Protein AF-A0A8K0NZD5-F1 (afdb_monomer_lite)

InterPro domains:
  IPR002347 Short-chain dehydrogenase/reductase SDR [PF00106] (237-403)
  IPR002347 Short-chain dehydrogenase/reductase SDR [PR00081] (237-254)
  IPR002347 Short-chain dehydrogenase/reductase SDR [PR00081] (318-329)
  IPR002347 Short-chain dehydrogenase/reductase SDR [PR00081] (393-407)
  IPR003033 SCP2 sterol-binding domain [PF02036] (112-177)
  IPR036291 NAD(P)-binding domain superfamily [SSF51735] (231-403)
  IPR036527 SCP2 sterol-binding domain superfamily [G3DSA:3.30.1050.10] (100-184)
  IPR036527 SCP2 sterol-binding domain superfamily [SSF55718] (108-179)
  IPR051935 Hydroxysteroid dehydrogenase-like protein 2 [PTHR42808] (230-407)

Sequence (407 aa):
MFCGSAIMTAAMEMLAGSDAAKSSRKPEIMADAAYAVFQKDASSCTGKFLIDEDVLQEAGVTDLDQYACDPSNKDNLMPDFFLDAPPAEQVMQSSSKKTAGTDLDAIFAGIQKSLSEELVAKVQASYLFNVKGDPPSSYFVDLKSGKGAAGAGEPPSPPDATLAMTAKDFAAMFSGEYRYLLYFSLSFVCVLVLREVKNGILRYNSPIAQKLSKEIFMKSLIANRLKKHHIKLAGRTIFITGASRGIGKAIALKAAKDGANIIIAAKTAEPHPKLPGTIYTAAEEVEAAGGKCLPCIVDVRDESQIVNAVESAVKKFGGIDILVNNASAISLTPTLSTEMKRYDLMHSINTRGTFLVSKVCLPHLKKGKNPHILNISPPLNMNPIWFKNHVAYTMAKYGMSMCVLGM

Organism: Ladona fulva (NCBI:txid123851)

Secondary structure (DSSP, 8-state):
-B-SB-B--HHHHHHHGGGGGGG-B-THHHHHHHHHHHTS-GGGTTT---BHHHHHHHTT----GGGBSSGGGTTSPPBPTTSPPPTTTTS-SS---------HHHHHHHHHHH--HHHHHHH-EEEEEEEESSS-EEEEEEESSTT-EEEES--SS--SEEEEEEHHHHHHHHTTSSTTSHHHHHHHHHHHTT----TT------HHHHHHHHHHHHHHHHHHHHTT-----TT-EEEEETTTSHHHHHHHHHHHTTT-EEEEEES--S-BTTB---HHHHHHHHHHTT-EEEEEE--TT-HHHHHHHHHHHHHHHS--SEEEE---------GGG--HHHHHHHHIIIIIHHHHHHHHHHHHHTTSSS-EEEE--------THHHHTTHHHHHHHHHHHHHHHH-

pLDDT: mean 80.05, std 23.11, range [23.86, 98.94]

Foldseek 3Di:
DEEQFAEDFLVQCVVVNPCSLLQHFYLLLLLVLVLLCLQDFQVVCFLDFDYSVRSCVLLVNDDPLVRRSDSVNSVRHHGDFPDDDPPPPPPPPDDDDDDDDDDPQVLQVVVQVVFALVQLVVPLFKEKEFAPDVVTWIWIWHSNDDSTHTGTDDDPDDGPYYYYYHPVVVCCLRVCVVVPCPVCVVVVCLVVRDPDDDDPDDDDPDPVSVVVCVVVVVVVVVVVVVSPDRPQQALAEEEFEPCQDRNNLSNLLSNLLSAHEYEYEEAFPDDDPSHDGGLVRSQVSSVVSNYHYDYFNHDLLDLVSLLVSQVVSCVVRVFHQEYELDFADDDQAAPVGDDVVSLCRGQSNQQVSLLSSCVNRVVRNVVYPRHYYHYHAGPPRPPCVSCGGRVSNNVSRVSNSVVSNVD

Radius of gyration: 26.31 Å; chains: 1; bounding box: 63×74×54 Å

Structure (mmCIF, N/CA/C/O backbone):
data_AF-A0A8K0NZD5-F1
#
_entry.id   AF-A0A8K0NZD5-F1
#
loop_
_atom_site.group_PDB
_atom_site.id
_atom_site.type_symbol
_atom_site.label_atom_id
_atom_site.label_alt_id
_atom_site.label_comp_id
_atom_site.label_asym_id
_atom_site.label_entity_id
_atom_site.label_seq_id
_atom_site.pdbx_PDB_ins_code
_atom_site.Cartn_x
_atom_site.Cartn_y
_atom_site.Cartn_z
_atom_site.occupancy
_atom_site.B_iso_or_equiv
_atom_site.auth_seq_id
_atom_site.auth_comp_id
_atom_site.auth_asym_id
_atom_site.auth_atom_id
_atom_site.pdbx_PDB_model_num
ATOM 1 N N . MET A 1 1 ? 5.847 -2.114 2.533 1.00 90.44 1 MET A N 1
ATOM 2 C CA . MET A 1 1 ? 5.386 -3.268 1.735 1.00 90.44 1 MET A CA 1
ATOM 3 C C . MET A 1 1 ? 5.298 -2.839 0.292 1.00 90.44 1 MET A C 1
ATOM 5 O O . MET A 1 1 ? 4.893 -1.709 0.032 1.00 90.44 1 MET A O 1
ATOM 9 N N . PHE A 1 2 ? 5.693 -3.719 -0.614 1.00 92.25 2 PHE A N 1
ATOM 10 C CA . PHE A 1 2 ? 5.780 -3.444 -2.036 1.00 92.25 2 PHE A CA 1
ATOM 11 C C . PHE A 1 2 ? 5.286 -4.638 -2.846 1.00 92.25 2 PHE A C 1
ATOM 13 O O . PHE A 1 2 ? 5.245 -5.751 -2.327 1.00 92.25 2 PHE A O 1
ATOM 20 N N . CYS A 1 3 ? 4.894 -4.383 -4.085 1.00 86.00 3 CYS A N 1
ATOM 21 C CA . CYS A 1 3 ? 4.402 -5.402 -4.996 1.00 86.00 3 CYS A CA 1
ATOM 22 C C . CYS A 1 3 ? 5.557 -6.034 -5.779 1.00 86.00 3 CYS A C 1
ATOM 24 O O . CYS A 1 3 ? 6.435 -5.328 -6.268 1.00 86.00 3 CYS A O 1
ATOM 26 N N . GLY A 1 4 ? 5.559 -7.365 -5.882 1.00 81.12 4 GLY A N 1
ATOM 27 C CA . GLY A 1 4 ? 6.517 -8.112 -6.708 1.00 81.12 4 GLY A CA 1
ATOM 28 C C . GLY A 1 4 ? 6.327 -7.865 -8.210 1.00 81.12 4 GLY A C 1
ATOM 29 O O . GLY A 1 4 ? 7.279 -7.838 -8.990 1.00 81.12 4 GLY A O 1
ATOM 30 N N . SER A 1 5 ? 5.080 -7.624 -8.605 1.00 84.19 5 SER A N 1
ATOM 31 C CA . SER A 1 5 ? 4.644 -7.399 -9.983 1.00 84.19 5 SER A CA 1
ATOM 32 C C . SER A 1 5 ? 3.733 -6.180 -10.078 1.00 84.19 5 SER A C 1
ATOM 34 O O . SER A 1 5 ? 3.085 -5.816 -9.097 1.00 84.19 5 SER A O 1
ATOM 36 N N . ALA A 1 6 ? 3.589 -5.622 -11.274 1.00 86.81 6 ALA A N 1
ATOM 37 C CA . ALA A 1 6 ? 2.678 -4.523 -11.547 1.00 86.81 6 ALA A CA 1
ATOM 38 C C . ALA A 1 6 ? 1.246 -4.822 -11.077 1.00 86.81 6 ALA A C 1
ATOM 40 O O . ALA A 1 6 ? 0.686 -5.890 -11.341 1.00 86.81 6 ALA A O 1
ATOM 41 N N . ILE A 1 7 ? 0.639 -3.847 -10.401 1.00 92.38 7 ILE A N 1
ATOM 42 C CA . ILE A 1 7 ? -0.734 -3.937 -9.903 1.00 92.38 7 ILE A CA 1
ATOM 43 C C . ILE A 1 7 ? -1.655 -3.067 -10.752 1.00 92.38 7 ILE A C 1
ATOM 45 O O . ILE A 1 7 ? -1.394 -1.877 -10.964 1.00 92.38 7 ILE A O 1
ATOM 49 N N . MET A 1 8 ? -2.784 -3.636 -11.176 1.00 92.12 8 MET A N 1
ATOM 50 C CA . MET A 1 8 ? -3.777 -2.937 -11.978 1.00 92.12 8 MET A CA 1
ATOM 51 C C . MET A 1 8 ? -4.421 -1.813 -11.162 1.00 92.12 8 MET A C 1
ATOM 53 O O . MET A 1 8 ? -5.273 -2.018 -10.297 1.00 92.12 8 MET A O 1
ATOM 57 N N . THR A 1 9 ? -3.988 -0.591 -11.442 1.00 89.69 9 THR A N 1
ATOM 58 C CA . THR A 1 9 ? -4.456 0.643 -10.812 1.00 89.69 9 THR A CA 1
ATOM 59 C C . THR A 1 9 ? -4.680 1.702 -11.882 1.00 89.69 9 THR A C 1
ATOM 61 O O . THR A 1 9 ? -4.158 1.593 -12.988 1.00 89.69 9 THR A O 1
ATOM 64 N N . ALA A 1 10 ? -5.379 2.784 -11.538 1.00 85.19 10 ALA A N 1
ATOM 65 C CA . ALA A 1 10 ? -5.543 3.910 -12.458 1.00 85.19 10 ALA A CA 1
ATOM 66 C C . ALA A 1 10 ? -4.194 4.501 -12.921 1.00 85.19 10 ALA A C 1
ATOM 68 O O . ALA A 1 10 ? -4.079 4.969 -14.046 1.00 85.19 10 ALA A O 1
ATOM 69 N N . ALA A 1 11 ? -3.155 4.459 -12.077 1.00 83.75 11 ALA A N 1
ATOM 70 C CA . ALA A 1 11 ? -1.813 4.882 -12.474 1.00 83.75 11 ALA A CA 1
ATOM 71 C C . ALA A 1 11 ? -1.204 3.934 -13.518 1.00 83.75 11 ALA A C 1
ATOM 73 O O . ALA A 1 11 ? -0.607 4.397 -14.484 1.00 83.75 11 ALA A O 1
ATOM 74 N N . MET A 1 12 ? -1.389 2.623 -13.344 1.00 86.00 12 MET A N 1
ATOM 75 C CA . MET A 1 12 ? -0.912 1.613 -14.288 1.00 86.00 12 MET A CA 1
ATOM 76 C C . MET A 1 12 ? -1.625 1.728 -15.642 1.00 86.00 12 MET A C 1
ATOM 78 O O . MET A 1 12 ? -0.976 1.715 -16.683 1.00 86.00 12 MET A O 1
ATOM 82 N N 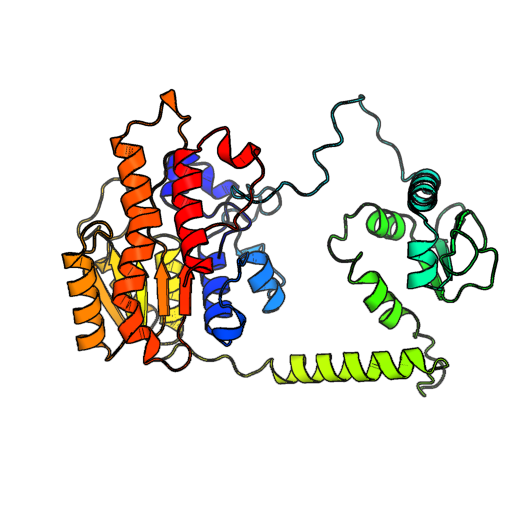. GLU A 1 13 ? -2.939 1.954 -15.632 1.00 84.94 13 GLU A N 1
ATOM 83 C CA . GLU A 1 13 ? -3.731 2.222 -16.838 1.00 84.94 13 GLU A CA 1
ATOM 84 C C . GLU A 1 13 ? -3.269 3.498 -17.561 1.00 84.94 13 GLU A C 1
ATOM 86 O O . GLU A 1 13 ? -3.153 3.520 -18.782 1.00 84.94 13 GLU A O 1
ATOM 91 N N . MET A 1 14 ? -2.915 4.553 -16.820 1.00 83.56 14 MET A N 1
ATOM 92 C CA . MET A 1 14 ? -2.349 5.773 -17.409 1.00 83.56 14 MET A CA 1
ATOM 93 C C . MET A 1 14 ? -0.954 5.570 -18.022 1.00 83.56 14 MET A C 1
ATOM 95 O O . MET A 1 14 ? -0.584 6.329 -18.916 1.00 83.56 14 MET A O 1
ATOM 99 N N . LEU A 1 15 ? -0.174 4.601 -17.531 1.00 82.88 15 LEU A N 1
ATOM 100 C CA . LEU A 1 15 ? 1.198 4.347 -17.982 1.00 82.88 15 LEU A CA 1
ATOM 101 C C . LEU A 1 15 ? 1.278 3.344 -19.137 1.00 82.88 15 LEU A C 1
ATOM 103 O O . LEU A 1 15 ? 2.021 3.590 -20.082 1.00 82.88 15 LEU A O 1
ATOM 107 N N . ALA A 1 16 ? 0.535 2.236 -19.072 1.00 79.62 16 ALA A N 1
ATOM 108 C CA . ALA A 1 16 ? 0.567 1.174 -20.086 1.00 79.62 16 ALA A CA 1
ATOM 109 C C . ALA A 1 16 ? -0.698 1.092 -20.955 1.00 79.62 16 ALA A C 1
ATOM 111 O O . ALA A 1 16 ? -0.781 0.242 -21.839 1.00 79.62 16 ALA A O 1
ATOM 112 N N . GLY A 1 17 ? -1.684 1.966 -20.740 1.00 83.75 17 GLY A N 1
ATOM 113 C CA . GLY A 1 17 ? -2.908 2.001 -21.538 1.00 83.75 17 GLY A CA 1
ATOM 114 C C . GLY A 1 17 ? -3.798 0.772 -21.337 1.00 83.75 17 GLY A C 1
ATOM 115 O O . GLY A 1 17 ? -3.802 0.144 -20.277 1.00 83.75 17 GLY A O 1
ATOM 116 N N . SER A 1 18 ? -4.561 0.422 -22.375 1.00 79.25 18 SER A N 1
ATOM 117 C CA . SER A 1 18 ? -5.562 -0.657 -22.346 1.00 79.25 18 SER A CA 1
ATOM 118 C C . SER A 1 18 ? -4.982 -2.052 -22.104 1.00 79.25 18 SER A C 1
ATOM 120 O O . SER A 1 18 ? -5.703 -2.941 -21.659 1.00 79.25 18 SER A O 1
ATOM 122 N N . ASP A 1 19 ? -3.692 -2.254 -22.374 1.00 82.50 19 ASP A N 1
ATOM 123 C CA . ASP A 1 19 ? -3.025 -3.544 -22.183 1.00 82.50 19 ASP A CA 1
ATOM 124 C C . ASP A 1 19 ? -2.491 -3.742 -20.759 1.00 82.50 19 ASP A C 1
ATOM 126 O O . ASP A 1 19 ? -2.070 -4.847 -20.422 1.00 82.50 19 ASP A O 1
ATOM 130 N N . ALA A 1 20 ? -2.572 -2.720 -19.895 1.00 83.44 20 ALA A N 1
ATOM 131 C CA . ALA A 1 20 ? -2.106 -2.781 -18.509 1.00 83.44 20 ALA A CA 1
ATOM 132 C C . ALA A 1 20 ? -2.627 -4.018 -17.757 1.00 83.44 20 ALA A C 1
ATOM 134 O O . ALA A 1 20 ? -1.882 -4.656 -17.014 1.00 83.44 20 ALA A O 1
ATOM 135 N N . ALA A 1 21 ? -3.892 -4.389 -17.974 1.00 86.25 21 ALA A N 1
ATOM 136 C CA . ALA A 1 21 ? -4.515 -5.526 -17.305 1.00 86.25 21 ALA A CA 1
ATOM 137 C C . ALA A 1 21 ? -3.926 -6.884 -17.731 1.00 86.25 21 ALA A C 1
ATOM 139 O O . ALA A 1 21 ? -3.939 -7.814 -16.932 1.00 86.25 21 ALA A O 1
ATOM 140 N N . LYS A 1 22 ? -3.379 -7.021 -18.946 1.00 88.88 22 LYS A N 1
ATOM 141 C CA . LYS A 1 22 ? -2.867 -8.312 -19.444 1.00 88.88 22 LYS A CA 1
ATOM 142 C C . LYS A 1 22 ? -1.649 -8.797 -18.665 1.00 88.88 22 LYS A C 1
ATOM 144 O O . LYS A 1 22 ? -1.457 -9.996 -18.518 1.00 88.88 22 LYS A O 1
ATOM 149 N N . SER A 1 23 ? -0.824 -7.879 -18.169 1.00 86.94 23 SER A N 1
ATOM 150 C CA . SER A 1 23 ? 0.437 -8.188 -17.485 1.00 86.94 23 SER A CA 1
ATOM 151 C C . SER A 1 23 ? 0.456 -7.734 -16.023 1.00 86.94 23 SER A C 1
ATOM 153 O O . SER A 1 23 ? 1.532 -7.624 -15.439 1.00 86.94 23 SER A O 1
ATOM 155 N N . SER A 1 24 ? -0.706 -7.433 -15.436 1.00 92.12 24 SER A N 1
ATOM 156 C CA . SER A 1 24 ? -0.812 -6.963 -14.051 1.00 92.12 24 SER A CA 1
ATOM 157 C C . SER A 1 24 ? -1.559 -7.952 -13.165 1.00 92.12 24 SER A C 1
ATOM 159 O O . SER A 1 24 ? -2.425 -8.708 -13.615 1.00 92.12 24 SER A O 1
ATOM 161 N N . ARG A 1 25 ? -1.272 -7.892 -11.865 1.00 95.62 25 ARG A N 1
ATOM 162 C CA . ARG A 1 25 ? -2.110 -8.510 -10.839 1.00 95.62 25 ARG A CA 1
ATOM 163 C C . ARG A 1 25 ? -3.201 -7.554 -10.364 1.00 95.62 25 ARG A C 1
ATOM 165 O O . ARG A 1 25 ? -3.084 -6.331 -10.460 1.00 95.62 25 ARG A O 1
ATOM 172 N N . LYS A 1 26 ? -4.272 -8.112 -9.817 1.00 96.62 26 LYS A N 1
ATOM 173 C CA . LYS A 1 26 ? -5.367 -7.371 -9.205 1.00 96.62 26 LYS A CA 1
ATOM 174 C C . LYS A 1 26 ? -4.921 -6.801 -7.844 1.00 96.62 26 LYS A C 1
ATOM 176 O O . LYS A 1 26 ? -4.118 -7.437 -7.156 1.00 96.62 26 LYS A O 1
ATOM 181 N N . PRO A 1 27 ? -5.441 -5.637 -7.413 1.00 97.12 27 PRO A N 1
ATOM 182 C CA . PRO A 1 27 ? -5.101 -5.013 -6.127 1.00 97.12 27 PRO A CA 1
ATOM 183 C C . PRO A 1 27 ? -5.288 -5.882 -4.876 1.00 97.12 27 PRO A C 1
ATOM 185 O O . PRO A 1 27 ? -4.698 -5.593 -3.834 1.00 97.12 27 PRO A O 1
ATOM 188 N N . GLU A 1 28 ? -6.098 -6.933 -4.960 1.00 97.56 28 GLU A N 1
ATOM 189 C CA . GLU A 1 28 ? -6.401 -7.862 -3.876 1.00 97.56 28 GLU A CA 1
ATOM 190 C C . GLU A 1 28 ? -5.155 -8.577 -3.342 1.00 97.56 28 GLU A C 1
ATOM 192 O O . GLU A 1 28 ? -5.130 -8.892 -2.156 1.00 97.56 28 GLU A O 1
ATOM 197 N N . ILE A 1 29 ? -4.097 -8.760 -4.145 1.00 97.31 29 ILE A N 1
ATOM 198 C CA . ILE A 1 29 ? -2.844 -9.359 -3.654 1.00 97.31 29 ILE A CA 1
ATOM 199 C C . ILE A 1 29 ? -2.220 -8.512 -2.536 1.00 97.31 29 ILE A C 1
ATOM 201 O O . ILE A 1 29 ? -1.865 -9.019 -1.473 1.00 97.31 29 ILE A O 1
ATOM 205 N N . MET A 1 30 ? -2.196 -7.190 -2.726 1.00 98.06 30 MET A N 1
ATOM 206 C CA . MET A 1 30 ? -1.704 -6.239 -1.730 1.00 98.06 30 MET A CA 1
ATOM 207 C C . MET A 1 30 ? -2.641 -6.157 -0.523 1.00 98.06 30 MET A C 1
ATOM 209 O O . MET A 1 30 ? -2.185 -5.933 0.599 1.00 98.06 30 MET A O 1
ATOM 213 N N . ALA A 1 31 ? -3.948 -6.335 -0.736 1.00 98.06 31 ALA A N 1
ATOM 214 C CA . ALA A 1 31 ? -4.938 -6.352 0.334 1.00 98.06 31 ALA A CA 1
ATOM 215 C C . ALA A 1 31 ? -4.776 -7.569 1.249 1.00 98.06 31 ALA A C 1
ATOM 217 O O . ALA A 1 31 ? -4.762 -7.426 2.473 1.00 98.06 31 ALA A O 1
ATOM 218 N N . ASP A 1 32 ? -4.602 -8.749 0.661 1.00 97.00 32 ASP A N 1
ATOM 219 C CA . ASP A 1 32 ? -4.415 -9.994 1.393 1.00 97.00 32 ASP A CA 1
ATOM 220 C C . ASP A 1 32 ? -3.052 -10.017 2.098 1.00 97.00 32 ASP A C 1
ATOM 222 O O . ASP A 1 32 ? -2.978 -10.415 3.264 1.00 97.00 32 ASP A O 1
ATOM 226 N N . ALA A 1 33 ? -2.004 -9.481 1.463 1.00 97.31 33 ALA A N 1
ATOM 227 C CA . ALA A 1 33 ? -0.698 -9.306 2.091 1.00 97.31 33 ALA A CA 1
ATOM 228 C C . ALA A 1 33 ? -0.761 -8.329 3.281 1.00 97.31 33 ALA A C 1
ATOM 230 O O . ALA A 1 33 ? -0.299 -8.659 4.375 1.00 97.31 33 ALA A O 1
ATOM 231 N N . ALA A 1 34 ? -1.395 -7.158 3.123 1.00 98.06 34 ALA A N 1
ATOM 232 C CA . ALA A 1 34 ? -1.599 -6.208 4.223 1.00 98.06 34 ALA A CA 1
ATOM 233 C C . ALA A 1 34 ? -2.356 -6.858 5.390 1.00 98.06 34 ALA A C 1
ATOM 235 O O . ALA A 1 34 ? -1.950 -6.743 6.545 1.00 98.06 34 ALA A O 1
ATOM 236 N N . TYR A 1 35 ? -3.432 -7.587 5.084 1.00 96.69 35 TYR A N 1
ATOM 237 C CA . TYR A 1 35 ? -4.234 -8.294 6.077 1.00 96.69 35 TYR A CA 1
ATOM 238 C C . TYR A 1 35 ? -3.425 -9.362 6.830 1.00 96.69 35 TYR A C 1
ATOM 240 O O . TYR A 1 35 ? -3.582 -9.510 8.044 1.00 96.69 35 TYR A O 1
ATOM 248 N N . ALA A 1 36 ? -2.525 -10.079 6.153 1.00 95.00 36 ALA A N 1
ATOM 249 C CA . ALA A 1 36 ? -1.599 -11.007 6.800 1.00 95.00 36 ALA A CA 1
ATOM 250 C C . ALA A 1 36 ? -0.598 -10.280 7.718 1.00 95.00 36 ALA A C 1
ATOM 252 O O . ALA A 1 36 ? -0.325 -10.755 8.819 1.00 95.00 36 ALA A O 1
ATOM 253 N N . VAL A 1 37 ? -0.090 -9.108 7.316 1.00 96.19 37 VAL A N 1
ATOM 254 C CA . VAL A 1 37 ? 0.805 -8.282 8.150 1.00 96.19 37 VAL A CA 1
ATOM 255 C C . VAL A 1 37 ? 0.097 -7.774 9.405 1.00 96.19 37 VAL A C 1
ATOM 257 O O . VAL A 1 37 ? 0.658 -7.863 10.493 1.00 96.19 37 VAL A O 1
ATOM 260 N N . PHE A 1 38 ? -1.147 -7.306 9.298 1.00 95.69 38 PHE A N 1
ATOM 261 C CA . PHE A 1 38 ? -1.896 -6.774 10.447 1.00 95.69 38 PHE A CA 1
ATOM 262 C C . PHE A 1 38 ? -2.217 -7.826 11.517 1.00 95.69 38 PHE A C 1
ATOM 264 O O . PHE A 1 38 ? -2.475 -7.480 12.672 1.00 95.69 38 PHE A O 1
ATOM 271 N N . GLN A 1 39 ? -2.178 -9.109 11.151 1.00 90.69 39 GLN A N 1
ATOM 272 C CA . GLN A 1 39 ? -2.324 -10.229 12.081 1.00 90.69 39 GLN A CA 1
ATOM 273 C C . GLN A 1 39 ? -1.027 -10.589 12.811 1.00 90.69 39 GLN A C 1
ATOM 275 O O . GLN A 1 39 ? -1.076 -11.309 13.809 1.00 90.69 39 GLN A O 1
ATOM 280 N N . LYS A 1 40 ? 0.127 -10.111 12.333 1.00 90.94 40 LYS A N 1
ATOM 281 C CA . LYS A 1 40 ? 1.413 -10.298 13.007 1.00 90.94 40 LYS A CA 1
ATOM 282 C C . LYS A 1 40 ? 1.533 -9.309 14.174 1.00 90.94 40 LYS A C 1
ATOM 284 O O . LYS A 1 40 ? 0.894 -8.249 14.208 1.00 90.94 40 LYS A O 1
ATOM 289 N N . ASP A 1 41 ? 2.370 -9.664 15.143 1.00 91.31 41 ASP A N 1
ATOM 290 C CA . ASP A 1 41 ? 2.793 -8.724 16.178 1.00 91.31 41 ASP A CA 1
ATOM 291 C C . ASP A 1 41 ? 3.576 -7.578 15.523 1.00 91.31 41 ASP A C 1
ATOM 293 O O . ASP A 1 41 ? 4.510 -7.829 14.755 1.00 91.31 41 ASP A O 1
ATOM 297 N N . ALA A 1 42 ? 3.195 -6.331 15.799 1.00 92.69 42 ALA A N 1
ATOM 298 C CA . ALA A 1 42 ? 3.773 -5.154 15.161 1.00 92.69 42 ALA A CA 1
ATOM 299 C C . ALA A 1 42 ? 5.296 -5.087 15.333 1.00 92.69 42 ALA A C 1
ATOM 301 O O . ALA A 1 42 ? 6.002 -4.784 14.371 1.00 92.69 42 ALA A O 1
ATOM 302 N N . SER A 1 43 ? 5.821 -5.471 16.504 1.00 89.94 43 SER A N 1
ATOM 303 C CA . SER A 1 43 ? 7.265 -5.455 16.770 1.00 89.94 43 SER A CA 1
ATOM 304 C C . SER A 1 43 ? 8.041 -6.437 15.889 1.00 89.94 43 SER A C 1
ATOM 306 O O . SER A 1 43 ? 9.206 -6.207 15.574 1.00 89.94 43 SER A O 1
ATOM 308 N N . SER A 1 44 ? 7.385 -7.502 15.415 1.00 89.94 44 SER A N 1
ATOM 309 C CA . SER A 1 44 ? 7.985 -8.459 14.482 1.00 89.94 44 SER A CA 1
ATOM 310 C C . SER A 1 44 ? 8.084 -7.930 13.044 1.00 89.94 44 SER A C 1
ATOM 312 O O . SER A 1 44 ? 8.797 -8.524 12.229 1.00 89.94 44 SER A O 1
ATOM 314 N N . CYS A 1 45 ? 7.398 -6.828 12.722 1.00 91.06 45 CYS A N 1
ATOM 315 C CA . CYS A 1 45 ? 7.347 -6.222 11.390 1.00 91.06 45 CYS A CA 1
ATOM 316 C C . CYS A 1 45 ? 8.034 -4.848 11.306 1.00 91.06 45 CYS A C 1
ATOM 318 O O . CYS A 1 45 ? 8.347 -4.411 10.198 1.00 91.06 45 CYS A O 1
ATOM 320 N N . THR A 1 46 ? 8.286 -4.179 12.435 1.00 93.25 46 THR A N 1
ATOM 321 C CA . THR A 1 46 ? 8.926 -2.855 12.488 1.00 93.25 46 THR A CA 1
ATOM 322 C C . THR A 1 46 ? 10.249 -2.818 11.719 1.00 93.25 46 THR A C 1
ATOM 324 O O . THR A 1 46 ? 11.081 -3.717 11.846 1.00 93.25 46 THR A O 1
ATOM 327 N N . GLY A 1 47 ? 10.440 -1.775 10.904 1.00 93.81 47 GLY A N 1
ATOM 328 C CA . GLY A 1 47 ? 11.661 -1.554 10.123 1.00 93.81 47 GLY A CA 1
ATOM 329 C C . GLY A 1 47 ? 11.873 -2.508 8.939 1.00 93.81 47 GLY A C 1
ATOM 330 O O . GLY A 1 47 ? 12.910 -2.429 8.284 1.00 93.81 47 GLY A O 1
ATOM 331 N N . LYS A 1 48 ? 10.929 -3.415 8.643 1.00 94.31 48 LYS A N 1
ATOM 332 C CA . LYS A 1 48 ? 11.080 -4.401 7.561 1.00 94.31 48 LYS A CA 1
ATOM 333 C C . LYS A 1 48 ? 10.501 -3.917 6.236 1.00 94.31 48 LYS A C 1
ATOM 335 O O . LYS A 1 48 ? 9.411 -3.345 6.169 1.00 94.31 48 LYS A O 1
ATOM 340 N N . PHE A 1 49 ? 11.198 -4.257 5.156 1.00 95.56 49 PHE A N 1
ATOM 341 C CA . PHE A 1 49 ? 10.649 -4.219 3.806 1.00 95.56 49 PHE A CA 1
ATOM 342 C C . PHE A 1 49 ? 10.064 -5.588 3.472 1.00 95.56 49 PHE A C 1
ATOM 344 O O . PHE A 1 49 ? 10.696 -6.611 3.711 1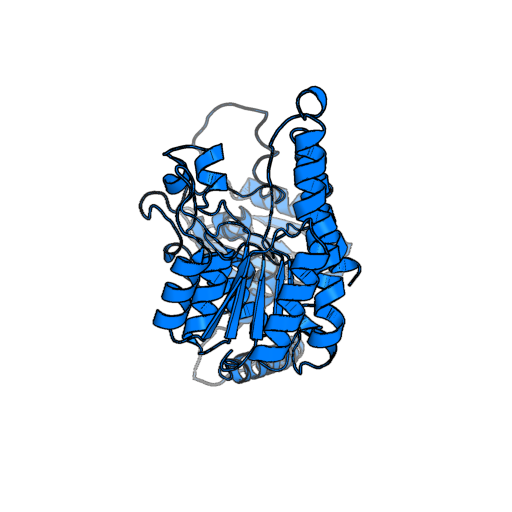.00 95.56 49 PHE A O 1
ATOM 351 N N . LEU A 1 50 ? 8.834 -5.590 2.968 1.00 94.19 50 LEU A N 1
ATOM 352 C CA . LEU A 1 50 ? 8.046 -6.793 2.716 1.00 94.19 50 LEU A CA 1
ATOM 353 C C . LEU A 1 50 ? 7.575 -6.777 1.266 1.00 94.19 50 LEU A C 1
ATOM 355 O O . LEU A 1 50 ? 7.088 -5.731 0.820 1.00 94.19 50 LEU A O 1
ATOM 359 N N . ILE A 1 51 ? 7.682 -7.912 0.584 1.00 93.88 51 ILE A N 1
ATOM 360 C CA . ILE A 1 51 ? 7.089 -8.146 -0.734 1.00 93.88 51 ILE A CA 1
ATOM 361 C C . ILE A 1 51 ? 5.783 -8.917 -0.539 1.00 93.88 51 ILE A C 1
ATOM 363 O O . ILE A 1 51 ? 5.711 -9.815 0.299 1.00 93.88 51 ILE A O 1
ATOM 367 N N . ASP A 1 52 ? 4.732 -8.520 -1.247 1.00 92.81 52 ASP A N 1
ATOM 368 C CA . ASP A 1 52 ? 3.398 -9.120 -1.147 1.00 92.81 52 ASP A CA 1
ATOM 369 C C . ASP A 1 52 ? 3.391 -10.636 -1.382 1.00 92.81 52 ASP A C 1
ATOM 371 O O . ASP A 1 52 ? 2.818 -11.366 -0.574 1.00 92.81 52 ASP A O 1
ATOM 375 N N . GLU A 1 53 ? 4.070 -11.111 -2.426 1.00 90.38 53 GLU A N 1
ATOM 376 C CA . GLU A 1 53 ? 4.190 -12.539 -2.741 1.00 90.38 53 GLU A CA 1
ATOM 377 C C . GLU A 1 53 ? 4.842 -13.322 -1.590 1.00 90.38 53 GLU A C 1
ATOM 379 O O . GLU A 1 53 ? 4.272 -14.314 -1.131 1.00 90.38 53 GLU A O 1
ATOM 384 N N . ASP A 1 54 ? 5.965 -12.831 -1.052 1.00 89.81 54 ASP A N 1
ATOM 385 C CA . ASP A 1 54 ? 6.667 -13.456 0.078 1.00 89.81 54 ASP A CA 1
ATOM 386 C C . ASP A 1 54 ? 5.776 -13.509 1.328 1.00 89.81 54 ASP A C 1
ATOM 388 O O . ASP A 1 54 ? 5.666 -14.539 1.994 1.00 89.81 54 ASP A O 1
ATOM 392 N N . VAL A 1 55 ? 5.081 -12.407 1.636 1.00 91.62 55 VAL A N 1
ATOM 393 C CA . VAL A 1 55 ? 4.163 -12.324 2.784 1.00 91.62 55 VAL A CA 1
ATOM 394 C C . VAL A 1 55 ? 3.024 -13.334 2.659 1.00 91.62 55 VAL A C 1
ATOM 396 O O . VAL A 1 55 ? 2.651 -13.971 3.648 1.00 91.62 55 VAL A O 1
ATOM 399 N N . LEU A 1 56 ? 2.452 -13.471 1.464 1.00 89.50 56 LEU A N 1
ATOM 400 C CA . LEU A 1 56 ? 1.354 -14.393 1.200 1.00 89.50 56 LEU A CA 1
ATOM 401 C C . LEU A 1 56 ? 1.810 -15.851 1.260 1.00 89.50 56 LEU A C 1
ATOM 403 O O . LEU A 1 56 ? 1.128 -16.678 1.871 1.00 89.50 56 LEU A O 1
ATOM 407 N N . GLN A 1 57 ? 2.978 -16.161 0.701 1.00 87.06 57 GLN A N 1
ATOM 408 C CA . GLN A 1 57 ? 3.575 -17.493 0.782 1.00 87.06 57 GLN A CA 1
ATOM 409 C C . GLN A 1 57 ? 3.895 -17.884 2.231 1.00 87.06 57 GLN A C 1
ATOM 411 O O . GLN A 1 57 ? 3.541 -18.984 2.660 1.00 87.06 57 GLN A O 1
ATOM 416 N N . GLU A 1 58 ? 4.466 -16.973 3.028 1.00 86.25 58 GLU A N 1
ATOM 417 C CA . GLU A 1 58 ? 4.661 -17.171 4.473 1.00 86.25 58 GLU A CA 1
ATOM 418 C C . GLU A 1 58 ? 3.337 -17.427 5.211 1.00 86.25 58 GLU A C 1
ATOM 420 O O . GLU A 1 58 ? 3.285 -18.225 6.152 1.00 86.25 58 GLU A O 1
ATOM 425 N N . ALA A 1 59 ? 2.254 -16.773 4.781 1.00 83.94 59 ALA A N 1
ATOM 426 C CA . ALA A 1 59 ? 0.908 -16.985 5.308 1.00 83.94 59 ALA A CA 1
ATOM 427 C C . ALA A 1 59 ? 0.257 -18.297 4.818 1.00 83.94 59 ALA A C 1
ATOM 429 O O . ALA A 1 59 ? -0.832 -18.650 5.274 1.00 83.94 59 ALA A O 1
ATOM 430 N N . GLY A 1 60 ? 0.927 -19.050 3.940 1.00 85.12 60 GLY A N 1
ATOM 431 C CA . GLY A 1 60 ? 0.476 -20.338 3.416 1.00 85.12 60 GLY A CA 1
ATOM 432 C C . GLY A 1 60 ? -0.369 -20.255 2.144 1.00 85.12 60 GLY A C 1
ATOM 433 O O . GLY A 1 60 ? -0.969 -21.262 1.765 1.00 85.12 60 GLY A O 1
ATOM 434 N N . VAL A 1 61 ? -0.430 -19.096 1.484 1.00 82.38 61 VAL A N 1
ATOM 435 C CA . VAL A 1 61 ? -1.050 -18.960 0.159 1.00 82.38 61 VAL A CA 1
ATOM 436 C C . VAL A 1 61 ? -0.101 -19.541 -0.883 1.00 82.38 61 VAL A C 1
ATOM 438 O O . VAL A 1 61 ? 1.034 -19.098 -1.021 1.00 82.38 61 VAL A O 1
ATOM 441 N N . THR A 1 62 ? -0.566 -20.556 -1.604 1.00 85.44 62 THR A N 1
ATOM 442 C CA . THR A 1 62 ? 0.239 -21.296 -2.590 1.00 85.44 62 THR A CA 1
ATOM 443 C C . THR A 1 62 ? -0.133 -20.966 -4.030 1.00 85.44 62 THR A C 1
ATOM 445 O O . THR A 1 62 ? 0.725 -21.020 -4.903 1.00 85.44 62 THR A O 1
ATOM 448 N N . ASP A 1 63 ? -1.387 -20.590 -4.273 1.00 90.31 63 ASP A N 1
ATOM 449 C CA . ASP A 1 63 ? -1.871 -20.146 -5.576 1.00 90.31 63 ASP A CA 1
ATOM 450 C C . ASP A 1 63 ? -1.870 -18.614 -5.633 1.00 90.31 63 ASP A C 1
ATOM 452 O O . ASP A 1 63 ? -2.735 -17.960 -5.046 1.00 90.31 63 ASP A O 1
ATOM 456 N N . LEU A 1 64 ? -0.884 -18.038 -6.322 1.00 91.19 64 LEU A N 1
ATOM 457 C CA . LEU A 1 64 ? -0.845 -16.602 -6.607 1.00 91.19 64 LEU A CA 1
ATOM 458 C C . LEU A 1 64 ? -1.522 -16.261 -7.947 1.00 91.19 64 LEU A C 1
ATOM 460 O O . LEU A 1 64 ? -1.798 -15.088 -8.208 1.00 91.19 64 LEU A O 1
ATOM 464 N N . ASP A 1 65 ? -1.844 -17.251 -8.780 1.00 92.75 65 ASP A N 1
ATOM 465 C CA . ASP A 1 65 ? -2.418 -17.053 -10.116 1.00 92.75 65 ASP A CA 1
ATOM 466 C C . ASP A 1 65 ? -3.827 -16.464 -10.042 1.00 92.75 65 ASP A C 1
ATOM 468 O O . ASP A 1 65 ? -4.237 -15.714 -10.927 1.00 92.75 65 ASP A O 1
ATOM 472 N N . GLN A 1 66 ? -4.547 -16.711 -8.943 1.00 93.12 66 GLN A N 1
ATOM 473 C CA . GLN A 1 66 ? -5.847 -16.089 -8.658 1.00 93.12 66 GLN A CA 1
ATOM 474 C C . GLN A 1 66 ? -5.819 -14.548 -8.727 1.00 93.12 66 GLN A C 1
ATOM 476 O O . GLN A 1 66 ? -6.838 -13.901 -9.020 1.00 93.12 66 GLN A O 1
ATOM 481 N N . TYR A 1 67 ? -4.645 -13.955 -8.489 1.00 95.69 67 TYR A N 1
ATOM 482 C CA . TYR A 1 67 ? -4.437 -12.517 -8.554 1.00 95.69 67 TYR A CA 1
ATOM 483 C C . TYR A 1 67 ? -4.111 -12.015 -9.958 1.00 95.69 67 TYR A C 1
ATOM 485 O O . TYR A 1 67 ? -4.091 -10.807 -10.132 1.00 95.69 67 TYR A O 1
ATOM 493 N N . ALA A 1 68 ? -3.885 -12.856 -10.967 1.00 95.00 68 ALA A N 1
ATOM 494 C CA . ALA A 1 68 ? -3.714 -12.376 -12.337 1.00 95.00 68 ALA A CA 1
ATOM 495 C C . ALA A 1 68 ? -5.006 -11.696 -12.829 1.00 95.00 68 ALA A C 1
ATOM 497 O O . ALA A 1 68 ? -6.109 -12.229 -12.662 1.00 95.00 68 ALA A O 1
ATOM 498 N N . CYS A 1 69 ? -4.886 -10.501 -13.418 1.00 92.75 69 CYS A N 1
ATOM 499 C CA . CYS A 1 69 ? -6.016 -9.841 -14.074 1.00 92.75 69 CYS A CA 1
ATOM 500 C C . CYS A 1 69 ? -6.467 -10.626 -15.314 1.00 92.75 69 CYS A C 1
ATOM 502 O O . CYS A 1 69 ? -7.669 -10.796 -15.512 1.00 92.75 69 CYS A O 1
ATOM 504 N N . ASP A 1 70 ? -5.510 -11.148 -16.085 1.00 92.62 70 ASP A N 1
ATOM 505 C CA . ASP A 1 70 ? -5.730 -12.085 -17.185 1.00 92.62 70 ASP A CA 1
ATOM 506 C C . ASP A 1 70 ? -5.133 -13.461 -16.829 1.00 92.62 70 ASP A C 1
ATOM 508 O O . ASP A 1 70 ? -3.915 -13.643 -16.905 1.00 92.62 70 ASP A O 1
ATOM 512 N N . PRO A 1 71 ? -5.964 -14.450 -16.444 1.00 90.44 71 PRO A N 1
ATOM 513 C CA . PRO A 1 71 ? -5.490 -15.792 -16.111 1.00 90.44 71 PRO A CA 1
ATOM 514 C C . PRO A 1 71 ? -4.753 -16.499 -17.253 1.00 90.44 71 PRO A C 1
ATOM 516 O O . PRO A 1 71 ? -3.952 -17.393 -16.988 1.00 90.44 71 PRO A O 1
ATOM 519 N N . SER A 1 72 ? -5.005 -16.122 -18.513 1.00 91.38 72 SER A N 1
ATOM 520 C CA . SER A 1 72 ? -4.322 -16.715 -19.669 1.00 91.38 72 SER A CA 1
ATOM 521 C C . SER A 1 72 ? -2.877 -16.233 -19.821 1.00 91.38 72 SER A C 1
ATOM 523 O O . SER A 1 72 ? -2.074 -16.913 -20.455 1.00 91.38 72 SER A O 1
ATOM 525 N N . ASN A 1 73 ? -2.531 -15.101 -19.199 1.00 87.88 73 ASN A N 1
ATOM 526 C CA . ASN A 1 73 ? -1.206 -14.487 -19.268 1.00 87.88 73 ASN A CA 1
ATOM 527 C C . ASN A 1 73 ? -0.497 -14.427 -17.899 1.00 87.88 73 ASN A C 1
ATOM 529 O O . ASN A 1 73 ? 0.421 -13.635 -17.687 1.00 87.88 73 ASN A O 1
ATOM 533 N N . LYS A 1 74 ? -0.916 -15.284 -16.963 1.00 85.00 74 LYS A N 1
ATOM 534 C CA . LYS A 1 74 ? -0.411 -15.358 -15.582 1.00 85.00 74 LYS A CA 1
ATOM 535 C C . LYS A 1 74 ? 1.103 -15.590 -15.453 1.00 85.00 74 LYS A C 1
ATOM 537 O O . LYS A 1 74 ? 1.685 -15.178 -14.457 1.00 85.00 74 LYS A O 1
ATOM 542 N N . ASP A 1 75 ? 1.730 -16.199 -16.460 1.00 84.88 75 ASP A N 1
ATOM 543 C CA . ASP A 1 75 ? 3.169 -16.492 -16.475 1.00 84.88 75 ASP A CA 1
ATOM 544 C C . ASP A 1 75 ? 4.012 -15.333 -17.048 1.00 84.88 75 ASP A C 1
ATOM 546 O O . ASP A 1 75 ? 5.233 -15.334 -16.913 1.00 84.88 75 ASP A O 1
ATOM 550 N N . ASN A 1 76 ? 3.378 -14.317 -17.653 1.00 85.62 76 ASN A N 1
ATOM 551 C CA . ASN A 1 76 ? 4.048 -13.159 -18.265 1.00 85.62 76 ASN A CA 1
ATOM 552 C C . ASN A 1 76 ? 3.613 -11.844 -17.597 1.00 85.62 76 ASN A C 1
ATOM 554 O O . ASN A 1 76 ? 3.192 -10.885 -18.256 1.00 85.62 76 ASN A O 1
ATOM 558 N N . LEU A 1 77 ? 3.678 -11.810 -16.267 1.00 86.94 77 LEU A N 1
ATOM 559 C CA . LEU A 1 77 ? 3.408 -10.605 -15.488 1.00 86.94 77 LEU A CA 1
ATOM 560 C C . LEU A 1 77 ? 4.595 -9.644 -15.555 1.00 86.94 77 LEU A C 1
ATOM 562 O O . LEU A 1 77 ? 5.753 -10.057 -15.552 1.00 86.94 77 LEU A O 1
ATOM 566 N N . MET A 1 78 ? 4.304 -8.347 -15.590 1.00 82.50 78 MET A N 1
ATOM 567 C CA . MET A 1 78 ? 5.327 -7.311 -15.580 1.00 82.50 78 MET A CA 1
ATOM 568 C C . MET A 1 78 ? 5.895 -7.176 -14.158 1.00 82.50 78 MET A C 1
ATOM 570 O O . MET A 1 78 ? 5.116 -6.900 -13.241 1.00 82.50 78 MET A O 1
ATOM 574 N N . PRO A 1 79 ? 7.212 -7.339 -13.940 1.00 83.00 79 PRO A N 1
ATOM 575 C CA . PRO A 1 79 ? 7.828 -7.052 -12.646 1.00 83.00 79 PRO A CA 1
ATOM 576 C C . PRO A 1 79 ? 7.639 -5.581 -12.264 1.00 83.00 79 PRO A C 1
ATOM 578 O O . PRO A 1 79 ? 7.626 -4.710 -13.138 1.00 83.00 79 PRO A O 1
ATOM 581 N N . ASP A 1 80 ? 7.497 -5.292 -10.971 1.00 80.81 80 ASP A N 1
ATOM 582 C CA . ASP A 1 80 ? 7.478 -3.899 -10.516 1.00 80.81 80 ASP A CA 1
ATOM 583 C C . ASP A 1 80 ? 8.902 -3.309 -10.467 1.00 80.81 80 ASP A C 1
ATOM 585 O O . ASP A 1 80 ? 9.913 -4.017 -10.479 1.00 80.81 80 ASP A O 1
ATOM 589 N N . PHE A 1 81 ? 8.990 -1.983 -10.424 1.00 78.19 81 PHE A N 1
ATOM 590 C CA . PHE A 1 81 ? 10.240 -1.243 -10.307 1.00 78.19 81 PHE A CA 1
ATOM 591 C C . PHE A 1 81 ? 10.962 -1.571 -8.989 1.00 78.19 81 PHE A C 1
ATOM 593 O O . PHE A 1 81 ? 10.340 -1.943 -8.003 1.00 78.19 81 PHE A O 1
ATOM 600 N N . PHE A 1 82 ? 12.273 -1.326 -8.910 1.00 80.62 82 PHE A N 1
ATOM 601 C CA . PHE A 1 82 ? 13.078 -1.404 -7.670 1.00 80.62 82 PHE A CA 1
ATOM 602 C C . PHE A 1 82 ? 13.412 -2.811 -7.155 1.00 80.62 82 PHE A C 1
ATOM 604 O O . PHE A 1 82 ? 14.182 -2.938 -6.198 1.00 80.62 82 PHE A O 1
ATOM 611 N N . LEU A 1 83 ? 12.905 -3.861 -7.794 1.00 79.44 83 LEU A N 1
ATOM 612 C CA . LEU A 1 83 ? 13.291 -5.241 -7.513 1.00 79.44 83 LEU A CA 1
ATOM 613 C C . LEU A 1 83 ? 14.305 -5.679 -8.558 1.00 79.44 83 LEU A C 1
ATOM 615 O O . LEU A 1 83 ? 14.021 -5.610 -9.750 1.00 79.44 83 LEU A O 1
ATOM 619 N N . ASP A 1 84 ? 15.501 -6.082 -8.126 1.00 68.62 84 ASP A N 1
ATOM 620 C CA . ASP A 1 84 ? 16.506 -6.560 -9.073 1.00 68.62 84 ASP A CA 1
ATOM 621 C C . ASP A 1 84 ? 15.941 -7.733 -9.875 1.00 68.62 84 ASP A C 1
ATOM 623 O O . ASP A 1 84 ? 15.284 -8.624 -9.326 1.00 68.62 84 ASP A O 1
ATOM 627 N N . ALA A 1 85 ? 16.218 -7.732 -11.181 1.00 50.34 85 ALA A N 1
ATOM 628 C CA . ALA A 1 85 ? 15.974 -8.912 -11.982 1.00 50.34 85 ALA A CA 1
ATOM 629 C C . ALA A 1 85 ? 16.724 -10.086 -11.326 1.00 50.34 85 ALA A C 1
ATOM 631 O O . ALA A 1 85 ? 17.871 -9.923 -10.890 1.00 50.34 85 ALA A O 1
ATOM 632 N N . PRO A 1 86 ? 16.095 -11.265 -11.223 1.00 39.00 86 PRO A N 1
ATOM 633 C CA . PRO A 1 86 ? 16.771 -12.454 -10.733 1.00 39.00 86 PRO A CA 1
ATOM 634 C C . PRO A 1 86 ? 18.068 -12.670 -11.542 1.00 39.00 86 PRO A C 1
ATOM 636 O O . PRO A 1 86 ? 18.102 -12.293 -12.715 1.00 39.00 86 PRO A O 1
ATOM 639 N N . PRO A 1 87 ? 19.127 -13.280 -10.972 1.00 31.27 87 PRO A N 1
ATOM 640 C CA . PRO A 1 87 ? 20.489 -13.293 -11.538 1.00 31.27 87 PRO A CA 1
ATOM 641 C C . PRO A 1 87 ? 20.690 -13.959 -12.919 1.00 31.27 87 PRO A C 1
ATOM 643 O O . PRO A 1 87 ? 21.822 -14.249 -13.293 1.00 31.27 87 PRO A O 1
ATOM 646 N N . ALA A 1 88 ? 19.637 -14.231 -13.687 1.00 35.81 88 ALA A N 1
ATOM 647 C CA . ALA A 1 88 ? 19.699 -14.885 -14.988 1.00 35.81 88 ALA A CA 1
ATOM 648 C C . ALA A 1 88 ? 20.000 -13.930 -16.164 1.00 35.81 88 ALA A C 1
ATOM 650 O O . ALA A 1 88 ? 20.448 -14.390 -17.211 1.00 35.81 88 ALA A O 1
ATOM 651 N N . GLU A 1 89 ? 19.810 -12.613 -16.029 1.00 30.83 89 GLU A N 1
ATOM 652 C CA . GLU A 1 89 ? 19.864 -11.700 -17.191 1.00 30.83 89 GLU A CA 1
ATOM 653 C C . GLU A 1 89 ? 21.215 -11.005 -17.442 1.00 30.83 89 GLU A C 1
ATOM 655 O O . GLU A 1 89 ? 21.355 -10.272 -18.418 1.00 30.83 89 GLU A O 1
ATOM 660 N N . GLN A 1 90 ? 22.256 -11.267 -16.644 1.00 29.27 90 GLN A N 1
ATOM 661 C CA . GLN A 1 90 ? 23.590 -10.676 -16.869 1.00 29.27 90 GLN A CA 1
ATOM 662 C C . GLN A 1 90 ? 24.576 -11.560 -17.656 1.00 29.27 90 GLN A C 1
ATOM 664 O O . GLN A 1 90 ? 25.717 -11.151 -17.856 1.00 29.27 90 GLN A O 1
ATOM 669 N N . VAL A 1 91 ? 24.164 -12.729 -18.166 1.00 29.55 91 VAL A N 1
ATOM 670 C CA . VAL A 1 91 ? 25.072 -13.634 -18.913 1.00 29.55 91 VAL A CA 1
ATOM 671 C C . VAL A 1 91 ? 24.864 -13.618 -20.437 1.00 29.55 91 VAL A C 1
ATOM 673 O O . VAL A 1 91 ? 25.736 -14.065 -21.175 1.00 29.55 91 VAL A O 1
ATOM 676 N N . MET A 1 92 ? 23.792 -13.032 -20.978 1.00 28.86 92 MET A N 1
ATOM 677 C CA . MET A 1 92 ? 23.535 -13.085 -22.430 1.00 28.86 92 MET A CA 1
ATOM 678 C C . MET A 1 92 ? 23.894 -11.791 -23.173 1.00 28.86 92 MET A C 1
ATOM 680 O O . MET A 1 92 ? 23.065 -11.157 -23.817 1.00 28.86 92 MET A O 1
ATOM 684 N N . GLN A 1 93 ? 25.184 -11.454 -23.162 1.00 25.80 93 GLN A N 1
ATOM 685 C CA . GLN A 1 93 ? 25.835 -10.785 -24.295 1.00 25.80 93 GLN A CA 1
ATOM 686 C C . GLN A 1 93 ? 27.060 -11.590 -24.737 1.00 25.80 93 GLN A C 1
ATOM 688 O O . GLN A 1 93 ? 28.196 -11.146 -24.646 1.00 25.80 93 GLN A O 1
ATOM 693 N N . SER A 1 94 ? 26.833 -12.811 -25.212 1.00 24.45 94 SER A N 1
ATOM 694 C CA . SER A 1 94 ? 27.634 -13.415 -26.281 1.00 24.45 94 SER A CA 1
ATOM 695 C C . SER A 1 94 ? 26.984 -14.715 -26.758 1.00 24.45 94 SER A C 1
ATOM 697 O O . SER A 1 94 ? 26.411 -15.471 -25.983 1.00 24.45 94 SER A O 1
ATOM 699 N N . SER A 1 95 ? 27.109 -14.966 -28.062 1.00 25.36 95 SER A N 1
ATOM 700 C CA . SER A 1 95 ? 26.854 -16.229 -28.773 1.00 25.36 95 SER A CA 1
ATOM 701 C C . SER A 1 95 ? 25.404 -16.729 -28.944 1.00 25.36 95 SER A C 1
ATOM 703 O O . SER A 1 95 ? 24.813 -17.396 -28.108 1.00 25.36 95 SER A O 1
ATOM 705 N N . SER A 1 96 ? 24.877 -16.442 -30.139 1.00 24.16 96 SER A N 1
ATOM 706 C CA . SER A 1 96 ? 24.276 -17.391 -31.098 1.00 24.16 96 SER A CA 1
ATOM 707 C C . SER A 1 96 ? 23.755 -18.758 -30.607 1.00 24.16 96 SER A C 1
ATOM 709 O O . SER A 1 96 ? 24.531 -19.609 -30.187 1.00 24.16 96 SER A O 1
ATOM 711 N N . LYS A 1 97 ? 22.458 -18.995 -30.874 1.00 30.19 97 LYS A N 1
ATOM 712 C CA . LYS A 1 97 ? 21.769 -20.277 -31.158 1.00 30.19 97 LYS A CA 1
ATOM 713 C C . LYS A 1 97 ? 22.581 -21.573 -30.957 1.00 30.19 97 LYS A C 1
ATOM 715 O O . LYS A 1 97 ? 23.440 -21.877 -31.783 1.00 30.19 97 LYS A O 1
ATOM 720 N N . LYS A 1 98 ? 22.115 -22.431 -30.039 1.00 23.86 98 LYS A N 1
ATOM 721 C CA . LYS A 1 98 ? 21.941 -23.885 -30.249 1.00 23.86 98 LYS A CA 1
ATOM 722 C C . LYS A 1 98 ? 21.082 -24.499 -29.136 1.00 23.86 98 LYS A C 1
ATOM 724 O O . LYS A 1 98 ? 21.350 -24.317 -27.958 1.00 23.86 98 LYS A O 1
ATOM 729 N N . THR A 1 99 ? 20.054 -25.233 -29.540 1.00 33.22 99 THR A N 1
ATOM 730 C CA . THR A 1 99 ? 19.378 -26.276 -28.761 1.00 33.22 99 THR A CA 1
ATOM 731 C C . THR A 1 99 ? 20.403 -27.336 -28.342 1.00 33.22 99 THR A C 1
ATOM 733 O O . THR A 1 99 ? 21.079 -27.881 -29.212 1.00 33.22 99 THR A O 1
ATOM 736 N N . ALA A 1 100 ? 20.541 -27.641 -27.048 1.00 29.08 100 ALA A N 1
ATOM 737 C CA . ALA A 1 100 ? 21.393 -28.738 -26.583 1.00 29.08 100 ALA A CA 1
ATOM 738 C C . ALA A 1 100 ? 20.930 -29.267 -25.218 1.00 29.08 100 ALA A C 1
ATOM 740 O O . ALA A 1 100 ? 20.516 -28.496 -24.356 1.00 29.08 100 ALA A O 1
ATOM 741 N N . GLY A 1 101 ? 20.967 -30.592 -25.066 1.00 39.34 101 GLY A N 1
ATOM 742 C CA . GLY A 1 101 ? 20.622 -31.303 -23.841 1.00 39.34 101 GLY A CA 1
ATOM 743 C C . GLY A 1 101 ? 21.556 -30.983 -22.672 1.00 39.34 101 GLY A C 1
ATOM 744 O O . GLY A 1 101 ? 22.624 -30.403 -22.833 1.00 39.34 101 GLY A O 1
ATOM 745 N N . THR A 1 102 ? 21.108 -31.371 -21.484 1.00 54.69 102 THR A N 1
ATOM 746 C CA . THR A 1 102 ? 21.778 -31.204 -20.189 1.00 54.69 102 THR A CA 1
ATOM 747 C C . THR A 1 102 ? 23.171 -31.829 -20.164 1.00 54.69 102 THR A C 1
ATOM 749 O O . THR A 1 102 ? 23.296 -33.050 -20.096 1.00 54.69 102 THR A O 1
ATOM 752 N N . ASP A 1 103 ? 24.203 -30.987 -20.176 1.00 72.50 103 ASP A N 1
ATOM 753 C CA . ASP A 1 103 ? 25.599 -31.369 -19.953 1.00 72.50 103 ASP A CA 1
ATOM 754 C C . ASP A 1 103 ? 25.901 -31.370 -18.442 1.00 72.50 103 ASP A C 1
ATOM 756 O O . ASP A 1 103 ? 26.159 -30.331 -17.828 1.00 72.50 103 ASP A O 1
ATOM 760 N N . LEU A 1 104 ? 25.785 -32.546 -17.818 1.00 70.94 104 LEU A N 1
ATOM 761 C CA . LEU A 1 104 ? 26.024 -32.745 -16.384 1.00 70.94 104 LEU A CA 1
ATOM 762 C C . LEU A 1 104 ? 27.493 -32.512 -16.005 1.00 70.94 104 LEU A C 1
ATOM 764 O O . LEU A 1 104 ? 27.775 -32.013 -14.913 1.00 70.94 104 LEU A O 1
ATOM 768 N N . ASP A 1 105 ? 28.425 -32.798 -16.912 1.00 75.62 105 ASP A N 1
ATOM 769 C CA . ASP A 1 105 ? 29.855 -32.631 -16.662 1.00 75.62 105 ASP A CA 1
ATOM 770 C C . ASP A 1 105 ? 30.219 -31.147 -16.541 1.00 75.62 105 ASP A C 1
ATOM 772 O O . ASP A 1 105 ? 31.000 -30.761 -15.664 1.00 75.62 105 ASP A O 1
ATOM 776 N N . ALA A 1 106 ? 29.580 -30.284 -17.338 1.00 71.81 106 ALA A N 1
ATOM 777 C CA . ALA A 1 106 ? 29.735 -28.836 -17.226 1.00 71.81 106 ALA A CA 1
ATOM 778 C C . ALA A 1 106 ? 29.272 -28.288 -15.861 1.00 71.81 106 ALA A C 1
ATOM 780 O O . ALA A 1 106 ? 29.918 -27.396 -15.301 1.00 71.81 106 ALA A O 1
ATOM 781 N N . ILE A 1 107 ? 28.191 -28.838 -15.292 1.00 67.25 107 ILE A N 1
ATOM 782 C CA . ILE A 1 107 ? 27.671 -28.434 -13.975 1.00 67.25 107 ILE A CA 1
ATOM 783 C C . ILE A 1 107 ? 28.678 -28.784 -12.875 1.00 67.25 107 ILE A C 1
ATOM 785 O O . ILE A 1 107 ? 29.034 -27.924 -12.066 1.00 67.25 107 ILE A O 1
ATOM 789 N N . PHE A 1 108 ? 29.191 -30.017 -12.861 1.00 74.44 108 PHE A N 1
ATOM 790 C CA . PHE A 1 108 ? 30.159 -30.449 -11.848 1.00 74.44 108 PHE A CA 1
ATOM 791 C C . PHE A 1 108 ? 31.523 -29.777 -11.998 1.00 74.44 108 PHE A C 1
ATOM 793 O O . PHE A 1 108 ? 32.155 -29.460 -10.990 1.00 74.44 108 PHE A O 1
ATOM 800 N N . ALA A 1 109 ? 31.942 -29.451 -13.223 1.00 72.94 109 ALA A N 1
ATOM 801 C CA . ALA A 1 109 ? 33.107 -28.601 -13.447 1.00 72.94 109 ALA A CA 1
ATOM 802 C C . ALA A 1 109 ? 32.915 -27.190 -12.855 1.00 72.94 109 ALA A C 1
ATOM 804 O O . ALA A 1 109 ? 33.873 -26.589 -12.365 1.00 72.94 109 ALA A O 1
ATOM 805 N N . GLY A 1 110 ? 31.686 -26.664 -12.874 1.00 67.38 110 GLY A N 1
ATOM 806 C CA . GLY A 1 110 ? 31.312 -25.429 -12.183 1.00 67.38 110 GLY A CA 1
ATOM 807 C C . GLY A 1 110 ? 31.409 -25.560 -10.663 1.00 67.38 110 GLY A C 1
ATOM 808 O O . GLY A 1 110 ? 32.091 -24.757 -10.028 1.00 67.38 110 GLY A O 1
ATOM 809 N N . ILE A 1 111 ? 30.808 -26.610 -10.091 1.00 69.06 111 ILE A N 1
ATOM 810 C CA . ILE A 1 111 ? 30.849 -26.887 -8.644 1.00 69.06 111 ILE A CA 1
ATOM 811 C C . ILE A 1 111 ? 32.297 -27.019 -8.162 1.00 69.06 111 ILE A C 1
ATOM 813 O O . ILE A 1 111 ? 32.668 -26.352 -7.201 1.00 69.06 111 ILE A O 1
ATOM 817 N N . GLN A 1 112 ? 33.135 -27.793 -8.862 1.00 75.31 112 GLN A N 1
ATOM 818 C CA . GLN A 1 112 ? 34.555 -27.984 -8.539 1.00 75.31 112 GLN A CA 1
ATOM 819 C C . GLN A 1 112 ? 35.330 -26.659 -8.458 1.00 75.31 112 GLN A C 1
ATOM 821 O O . GLN A 1 112 ? 36.219 -26.521 -7.619 1.00 75.31 112 GLN A O 1
ATOM 826 N N . LYS A 1 113 ? 34.999 -25.672 -9.303 1.00 71.38 113 LYS A N 1
ATOM 827 C CA . LYS A 1 113 ? 35.630 -24.339 -9.284 1.00 71.38 113 LYS A CA 1
ATOM 828 C C . LYS A 1 113 ? 35.190 -23.479 -8.098 1.00 71.38 113 LYS A C 1
ATOM 830 O O . LYS A 1 113 ? 35.890 -22.531 -7.758 1.00 71.38 113 LYS A O 1
ATOM 835 N N . SER A 1 114 ? 34.046 -23.785 -7.493 1.00 67.75 114 SER A N 1
ATOM 836 C CA . SER A 1 114 ? 33.495 -23.058 -6.345 1.00 67.75 114 SER A CA 1
ATOM 837 C C . SER A 1 114 ? 33.871 -23.669 -4.990 1.00 67.75 114 SER A C 1
ATOM 839 O O . SER A 1 114 ? 33.564 -23.070 -3.959 1.00 67.75 114 SER A O 1
ATOM 841 N N . LEU A 1 115 ? 34.524 -24.837 -4.966 1.00 68.75 115 LEU A N 1
ATOM 842 C CA . LEU A 1 115 ? 34.975 -25.474 -3.727 1.00 68.75 115 LEU A CA 1
ATOM 843 C C . LEU A 1 115 ? 36.159 -24.720 -3.109 1.00 68.75 115 LEU A C 1
ATOM 845 O O . LEU A 1 115 ? 37.054 -24.239 -3.805 1.00 68.75 115 LEU A O 1
ATOM 849 N N . SER A 1 116 ? 36.168 -24.630 -1.781 1.00 71.62 116 SER A N 1
ATOM 850 C CA . SER A 1 116 ? 37.231 -23.989 -1.009 1.00 71.62 116 SER A CA 1
ATOM 851 C C . SER A 1 116 ? 37.424 -24.686 0.337 1.00 71.62 116 SER A C 1
ATOM 853 O O . SER A 1 116 ? 36.496 -25.291 0.877 1.00 71.62 116 SER A O 1
ATOM 855 N N . GLU A 1 117 ? 38.619 -24.556 0.921 1.00 75.75 117 GLU A N 1
ATOM 856 C CA . GLU A 1 117 ? 38.926 -25.097 2.257 1.00 75.75 117 GLU A CA 1
ATOM 857 C C . GLU A 1 117 ? 37.982 -24.547 3.337 1.00 75.75 117 GLU A C 1
ATOM 859 O O . GLU A 1 117 ? 37.604 -25.266 4.259 1.00 75.75 117 GLU A O 1
ATOM 864 N N . GLU A 1 118 ? 37.541 -23.292 3.199 1.00 64.62 118 GLU A N 1
ATOM 865 C CA . GLU A 1 118 ? 36.578 -22.679 4.118 1.00 64.62 118 GLU A CA 1
ATOM 866 C C . GLU A 1 118 ? 35.212 -23.382 4.070 1.00 64.62 118 GLU A C 1
ATOM 868 O O . GLU A 1 118 ? 34.588 -23.615 5.108 1.00 64.62 118 GLU A O 1
ATOM 873 N N . LEU A 1 119 ? 34.747 -23.743 2.870 1.00 53.84 119 LEU A N 1
ATOM 874 C CA . LEU A 1 119 ? 33.479 -24.443 2.682 1.00 53.84 119 LEU A CA 1
ATOM 875 C C . LEU A 1 119 ? 33.548 -25.873 3.238 1.00 53.84 119 LEU A C 1
ATOM 877 O O . LEU A 1 119 ? 32.626 -26.309 3.927 1.00 53.84 119 LEU A O 1
ATOM 881 N N . VAL A 1 120 ? 34.663 -26.571 3.005 1.00 68.69 120 VAL A N 1
ATOM 882 C CA . VAL A 1 120 ? 34.927 -27.914 3.552 1.00 68.69 120 VAL A CA 1
ATOM 883 C C . VAL A 1 120 ? 34.936 -27.892 5.078 1.00 68.69 120 VAL A C 1
ATOM 885 O O . VAL A 1 120 ? 34.263 -28.703 5.713 1.00 68.69 120 VAL A O 1
ATOM 888 N N . ALA A 1 121 ? 35.637 -26.927 5.683 1.00 68.12 121 ALA A N 1
ATOM 889 C CA . ALA A 1 121 ? 35.720 -26.791 7.136 1.00 68.12 121 ALA A CA 1
ATOM 890 C C . ALA A 1 121 ? 34.351 -26.537 7.791 1.00 68.12 121 ALA A C 1
ATOM 892 O O . ALA A 1 121 ? 34.127 -26.955 8.926 1.00 68.12 121 ALA A O 1
ATOM 893 N N . LYS A 1 122 ? 33.432 -25.870 7.081 1.00 61.81 122 LYS A N 1
ATOM 894 C CA . LYS A 1 122 ? 32.071 -25.586 7.560 1.00 61.81 122 LYS A CA 1
ATOM 895 C C . LYS A 1 122 ? 31.112 -26.767 7.410 1.00 61.81 122 LYS A C 1
ATOM 897 O O . LYS A 1 122 ? 30.248 -26.939 8.266 1.00 61.81 122 LYS A O 1
ATOM 902 N N . VAL A 1 123 ? 31.212 -27.530 6.322 1.00 70.12 123 VAL A N 1
ATOM 903 C CA . VAL A 1 123 ? 30.210 -28.551 5.967 1.00 70.12 123 VAL A CA 1
ATOM 904 C C . VAL A 1 123 ? 30.594 -29.942 6.471 1.00 70.12 123 VAL A C 1
ATOM 906 O O . VAL A 1 123 ? 29.739 -30.634 7.016 1.00 70.12 123 VAL A O 1
ATOM 909 N N . GLN A 1 124 ? 31.859 -30.345 6.312 1.00 74.81 124 GLN A N 1
ATOM 910 C CA . GLN A 1 124 ? 32.402 -31.639 6.748 1.00 74.81 124 GLN A CA 1
ATOM 911 C C . GLN A 1 124 ? 31.564 -32.871 6.346 1.00 74.81 124 GLN A C 1
ATOM 913 O O . GLN A 1 124 ? 31.411 -33.809 7.132 1.00 74.81 124 GLN A O 1
ATOM 918 N N . ALA A 1 125 ? 31.027 -32.883 5.122 1.00 74.44 125 ALA A N 1
ATOM 919 C CA . ALA A 1 125 ? 30.178 -33.965 4.618 1.00 74.44 125 ALA A CA 1
ATOM 920 C C . ALA A 1 125 ? 30.451 -34.281 3.141 1.00 74.44 125 ALA A C 1
ATOM 922 O O . ALA A 1 125 ? 30.819 -33.396 2.371 1.00 74.44 125 ALA A O 1
ATOM 923 N N . SER A 1 126 ? 30.245 -35.535 2.743 1.00 78.31 126 SER A N 1
ATOM 924 C CA . SER A 1 126 ? 30.377 -36.010 1.360 1.00 78.31 126 SER A CA 1
ATOM 925 C C . SER A 1 126 ? 29.048 -36.552 0.825 1.00 78.31 126 SER A C 1
ATOM 927 O O . SER A 1 126 ? 28.307 -37.225 1.545 1.00 78.31 126 SER A O 1
ATOM 929 N N . TYR A 1 127 ? 28.743 -36.270 -0.442 1.00 80.19 127 TYR A N 1
ATOM 930 C CA . TYR A 1 127 ? 27.480 -36.609 -1.098 1.00 80.19 127 TYR A CA 1
ATOM 931 C C . TYR A 1 127 ? 27.723 -37.367 -2.404 1.00 80.19 127 TYR A C 1
ATOM 933 O O . TYR A 1 127 ? 28.563 -36.962 -3.205 1.00 80.19 127 TYR A O 1
ATOM 941 N N . LEU A 1 128 ? 26.939 -38.420 -2.642 1.00 79.88 128 LEU A N 1
ATOM 942 C CA . LEU A 1 128 ? 26.900 -39.181 -3.894 1.00 79.88 128 LEU A CA 1
ATOM 943 C C . LEU A 1 128 ? 25.526 -39.027 -4.563 1.00 79.88 128 LEU A C 1
ATOM 945 O O . LEU A 1 128 ? 24.492 -39.123 -3.904 1.00 79.88 128 LEU A O 1
ATOM 949 N N . PHE A 1 129 ? 25.505 -38.833 -5.875 1.00 82.12 129 PHE A N 1
ATOM 950 C CA . PHE A 1 129 ? 24.321 -38.653 -6.708 1.00 82.12 129 PHE A CA 1
ATOM 951 C C . PHE A 1 129 ? 24.289 -39.733 -7.789 1.00 82.12 129 PHE A C 1
ATOM 953 O O . PHE A 1 129 ? 25.084 -39.713 -8.721 1.00 82.12 129 PHE A O 1
ATOM 960 N N . ASN A 1 130 ? 23.335 -40.652 -7.687 1.00 80.19 130 ASN A N 1
ATOM 961 C CA . ASN A 1 130 ? 23.044 -41.677 -8.681 1.00 80.19 130 ASN A CA 1
ATOM 962 C C . ASN A 1 130 ? 21.943 -41.170 -9.617 1.00 80.19 130 ASN A C 1
ATOM 964 O O . ASN A 1 130 ? 20.747 -41.213 -9.297 1.00 80.19 130 ASN A O 1
ATOM 968 N N . VAL A 1 131 ? 22.352 -40.659 -10.773 1.00 79.19 131 VAL A N 1
ATOM 969 C CA . VAL A 1 131 ? 21.462 -40.080 -11.773 1.00 79.19 131 VAL A CA 1
ATOM 970 C C . VAL A 1 131 ? 20.948 -41.186 -12.696 1.00 79.19 131 VAL A C 1
ATOM 972 O O . VAL A 1 131 ? 21.682 -41.804 -13.464 1.00 79.19 131 VAL A O 1
ATOM 975 N N . LYS A 1 132 ? 19.643 -41.446 -12.614 1.00 70.94 132 LYS A N 1
ATOM 976 C CA . LYS A 1 132 ? 18.909 -42.356 -13.491 1.00 70.94 132 LYS A CA 1
ATOM 977 C C . LYS A 1 132 ? 18.762 -41.695 -14.865 1.00 70.94 132 LYS A C 1
ATOM 979 O O . LYS A 1 132 ? 18.029 -40.713 -15.009 1.00 70.94 132 LYS A O 1
ATOM 984 N N . GLY A 1 133 ? 19.467 -42.245 -15.848 1.00 64.00 133 GLY A N 1
ATOM 985 C CA . GLY A 1 133 ? 19.497 -41.825 -17.248 1.00 64.00 133 GLY A CA 1
ATOM 986 C C . GLY A 1 133 ? 20.016 -42.959 -18.137 1.00 64.00 133 GLY A C 1
ATOM 987 O O . GLY A 1 133 ? 20.228 -44.068 -17.645 1.00 64.00 133 GLY A O 1
ATOM 988 N N . ASP A 1 134 ? 20.203 -42.683 -19.427 1.00 54.88 134 ASP A N 1
ATOM 989 C CA . ASP A 1 134 ? 20.824 -43.604 -20.384 1.00 54.88 134 ASP A CA 1
ATOM 990 C C . ASP A 1 134 ? 22.064 -42.934 -21.015 1.00 54.88 134 ASP A C 1
ATOM 992 O O . ASP A 1 134 ? 21.897 -42.019 -21.828 1.00 54.88 134 ASP A O 1
ATOM 996 N N . PRO A 1 135 ? 23.295 -43.316 -20.617 1.00 58.31 135 PRO A N 1
ATOM 997 C CA . PRO A 1 135 ? 23.619 -44.282 -19.565 1.00 58.31 135 PRO A CA 1
ATOM 998 C C . PRO A 1 135 ? 23.407 -43.708 -18.145 1.00 58.31 135 PRO A C 1
ATOM 1000 O O . PRO A 1 135 ? 23.467 -42.491 -17.948 1.00 58.31 135 PRO A O 1
ATOM 1003 N N . PRO A 1 136 ? 23.175 -44.562 -17.129 1.00 64.94 136 PRO A N 1
ATOM 1004 C CA . PRO A 1 136 ? 23.140 -44.131 -15.737 1.00 64.94 136 PRO A CA 1
ATOM 1005 C C . PRO A 1 136 ? 24.524 -43.641 -15.309 1.00 64.94 136 PRO A C 1
ATOM 1007 O O . PRO A 1 136 ? 25.537 -44.272 -15.614 1.00 64.94 136 PRO A O 1
ATOM 1010 N N . SER A 1 137 ? 24.559 -42.527 -14.587 1.00 81.50 137 SER A N 1
ATOM 1011 C CA . SER A 1 137 ? 25.797 -41.870 -14.181 1.00 81.50 137 SER A CA 1
ATOM 1012 C C . SER A 1 137 ? 25.792 -41.566 -12.689 1.00 81.50 137 SER A C 1
ATOM 1014 O O . SER A 1 137 ? 24.760 -41.248 -12.093 1.00 81.50 137 SER A O 1
ATOM 1016 N N . SER A 1 138 ? 26.966 -41.684 -12.080 1.00 83.94 138 SER A N 1
ATOM 1017 C CA . SER A 1 138 ? 27.195 -41.319 -10.687 1.00 83.94 138 SER A CA 1
ATOM 1018 C C . SER A 1 138 ? 28.050 -40.065 -10.645 1.00 83.94 138 SER A C 1
ATOM 1020 O O . SER A 1 138 ? 28.990 -39.936 -11.427 1.00 83.94 138 SER A O 1
ATOM 1022 N N . TYR A 1 139 ? 27.725 -39.151 -9.742 1.00 85.19 139 TYR A N 1
ATOM 1023 C CA . TYR A 1 139 ? 28.507 -37.950 -9.479 1.00 85.19 139 TYR A CA 1
ATOM 1024 C C . TYR A 1 139 ? 28.619 -37.711 -7.982 1.00 85.19 139 TYR A C 1
ATOM 1026 O O . TYR A 1 139 ? 27.728 -38.090 -7.228 1.00 85.19 139 TYR A O 1
ATOM 1034 N N . PHE A 1 140 ? 29.662 -37.022 -7.537 1.00 85.88 140 PHE A N 1
ATOM 1035 C CA . PHE A 1 140 ? 29.873 -36.746 -6.123 1.00 85.88 140 PHE A CA 1
ATOM 1036 C C . PHE A 1 140 ? 30.215 -35.282 -5.851 1.00 85.88 140 PHE A C 1
ATOM 1038 O O . PHE A 1 140 ? 30.697 -34.559 -6.723 1.00 85.88 140 PHE A O 1
ATOM 1045 N N . VAL A 1 141 ? 29.974 -34.867 -4.607 1.00 81.31 141 VAL A N 1
ATOM 1046 C CA . VAL A 1 141 ? 30.485 -33.629 -4.012 1.00 81.31 141 VAL A CA 1
ATOM 1047 C C . VAL A 1 141 ? 31.025 -33.969 -2.626 1.00 81.31 141 VAL A C 1
ATOM 1049 O O . VAL A 1 141 ? 30.269 -34.229 -1.694 1.00 81.31 141 VAL A O 1
ATOM 1052 N N . ASP A 1 142 ? 32.341 -33.969 -2.494 1.00 81.94 142 ASP A N 1
ATOM 1053 C CA . ASP A 1 142 ? 33.072 -34.130 -1.249 1.00 81.94 142 ASP A CA 1
ATOM 1054 C C . ASP A 1 142 ? 33.401 -32.755 -0.659 1.00 81.94 142 ASP A C 1
ATOM 1056 O O . ASP A 1 142 ? 34.208 -32.002 -1.201 1.00 81.94 142 ASP A O 1
ATOM 1060 N N . LEU A 1 143 ? 32.774 -32.438 0.471 1.00 77.75 143 LEU A N 1
ATOM 1061 C CA . LEU A 1 143 ? 33.073 -31.279 1.312 1.00 77.75 143 LEU A CA 1
ATOM 1062 C C . LEU A 1 143 ? 33.620 -31.722 2.674 1.00 77.75 143 LEU A C 1
ATOM 1064 O O . LEU A 1 143 ? 33.442 -31.031 3.677 1.00 77.75 143 LEU A O 1
ATOM 1068 N N . LYS A 1 144 ? 34.246 -32.899 2.731 1.00 76.62 144 LYS A N 1
ATOM 1069 C CA . LYS A 1 144 ? 34.768 -33.506 3.957 1.00 76.62 144 LYS A CA 1
ATOM 1070 C C . LYS A 1 144 ? 36.286 -33.575 3.974 1.00 76.62 144 LYS A C 1
ATOM 1072 O O . LYS A 1 144 ? 36.878 -33.456 5.045 1.00 76.62 144 LYS A O 1
ATOM 1077 N N . SER A 1 145 ? 36.913 -33.766 2.815 1.00 77.19 145 SER A N 1
ATOM 1078 C CA . SER A 1 145 ? 38.359 -33.948 2.711 1.00 77.19 145 SER A CA 1
ATOM 1079 C C . SER A 1 145 ? 39.054 -32.830 1.921 1.00 77.19 145 SER A C 1
ATOM 1081 O O . SER A 1 145 ? 38.506 -32.263 0.975 1.00 77.19 145 SER A O 1
ATOM 1083 N N . GLY A 1 146 ? 40.288 -32.502 2.320 1.00 81.00 146 GLY A N 1
ATOM 1084 C CA . GLY A 1 146 ? 41.166 -31.570 1.603 1.00 81.00 146 GLY A CA 1
ATOM 1085 C C . GLY A 1 146 ? 40.528 -30.208 1.293 1.00 81.00 146 GLY A C 1
ATOM 1086 O O . GLY A 1 146 ? 39.997 -29.543 2.178 1.00 81.00 146 GLY A O 1
ATOM 1087 N N . LYS A 1 147 ? 40.595 -29.797 0.018 1.00 78.56 147 LYS A N 1
ATOM 1088 C CA . LYS A 1 147 ? 39.969 -28.568 -0.514 1.00 78.56 147 LYS A CA 1
ATOM 1089 C C . LYS A 1 147 ? 38.544 -28.786 -1.041 1.00 78.56 147 LYS A C 1
ATOM 1091 O O . LYS A 1 147 ? 37.942 -27.857 -1.574 1.00 78.56 147 LYS A O 1
ATOM 1096 N N . GLY A 1 148 ? 38.026 -30.002 -0.886 1.00 81.19 148 GLY A N 1
ATOM 1097 C CA . GLY A 1 148 ? 36.794 -30.467 -1.496 1.00 81.19 148 GLY A CA 1
ATOM 1098 C C . GLY A 1 148 ? 37.012 -30.933 -2.934 1.00 81.19 148 GLY A C 1
ATOM 1099 O O . GLY A 1 148 ? 37.915 -30.466 -3.634 1.00 81.19 148 GLY A O 1
ATOM 1100 N N . ALA A 1 149 ? 36.185 -31.875 -3.372 1.00 85.56 149 ALA A N 1
ATOM 1101 C CA . ALA A 1 149 ? 36.222 -32.425 -4.721 1.00 85.56 149 ALA A CA 1
ATOM 1102 C C . ALA A 1 149 ? 34.804 -32.674 -5.242 1.00 85.56 149 ALA A C 1
ATOM 1104 O O . ALA A 1 149 ? 33.922 -33.053 -4.484 1.00 85.56 149 ALA A O 1
ATOM 1105 N N . ALA A 1 150 ? 34.569 -32.474 -6.530 1.00 84.50 150 ALA A N 1
ATOM 1106 C CA . ALA A 1 150 ? 33.301 -32.758 -7.178 1.00 84.50 150 ALA A CA 1
ATOM 1107 C C . ALA A 1 150 ? 33.544 -33.244 -8.609 1.00 84.50 150 ALA A C 1
ATOM 1109 O O . ALA A 1 150 ? 34.396 -32.710 -9.320 1.00 84.50 150 ALA A O 1
ATOM 1110 N N . GLY A 1 151 ? 32.797 -34.253 -9.043 1.00 84.56 151 GLY A N 1
ATOM 1111 C CA . GLY A 1 151 ? 32.988 -34.836 -10.369 1.00 84.56 151 GLY A CA 1
ATOM 1112 C C . GLY A 1 151 ? 32.193 -36.112 -10.591 1.00 84.56 151 GLY A C 1
ATOM 1113 O O . GLY A 1 151 ? 31.438 -36.545 -9.722 1.00 84.56 151 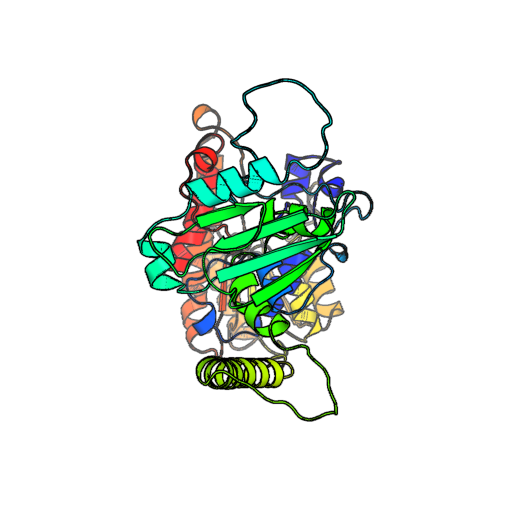GLY A O 1
ATOM 1114 N N . ALA A 1 152 ? 32.358 -36.702 -11.774 1.00 86.62 152 ALA A N 1
ATOM 1115 C CA . ALA A 1 152 ? 31.779 -37.998 -12.104 1.00 86.62 152 ALA A CA 1
ATOM 1116 C C . ALA A 1 152 ? 32.475 -39.126 -11.323 1.00 86.62 152 ALA A C 1
ATOM 1118 O O . ALA A 1 152 ? 33.694 -39.112 -11.140 1.00 86.62 152 ALA A O 1
ATOM 1119 N N . GLY A 1 153 ? 31.697 -40.119 -10.901 1.00 85.38 153 GLY A N 1
ATOM 1120 C CA . GLY A 1 153 ? 32.142 -41.289 -10.152 1.00 85.38 153 GLY A CA 1
ATOM 1121 C C . GLY A 1 153 ? 31.810 -41.231 -8.661 1.00 85.38 153 GLY A C 1
ATOM 1122 O O . GLY A 1 153 ? 30.827 -40.622 -8.241 1.00 85.38 153 GLY A O 1
ATOM 1123 N N . GLU A 1 154 ? 32.639 -41.915 -7.877 1.00 83.44 154 GLU A N 1
ATOM 1124 C CA . GLU A 1 154 ? 32.494 -42.084 -6.429 1.00 83.44 154 GLU A CA 1
ATOM 1125 C C . GLU A 1 154 ? 33.385 -41.091 -5.660 1.00 83.44 154 GLU A C 1
ATOM 1127 O O . GLU A 1 154 ? 34.486 -40.773 -6.123 1.00 83.44 154 GLU A O 1
ATOM 1132 N N . PRO A 1 155 ? 32.958 -40.615 -4.476 1.00 84.50 155 PRO A N 1
ATOM 1133 C CA . PRO A 1 155 ? 33.771 -39.722 -3.664 1.00 84.50 155 PRO A CA 1
ATOM 1134 C C . PRO A 1 155 ? 35.036 -40.409 -3.110 1.00 84.50 155 PRO A C 1
ATOM 1136 O O . PRO A 1 155 ? 35.044 -41.622 -2.893 1.00 84.50 155 PRO A O 1
ATOM 1139 N N . PRO A 1 156 ? 36.094 -39.639 -2.775 1.00 78.19 156 PRO A N 1
ATOM 1140 C CA . PRO A 1 156 ? 37.349 -40.170 -2.221 1.00 78.19 156 PRO A CA 1
ATOM 1141 C C . PRO A 1 156 ? 37.195 -40.861 -0.857 1.00 78.19 156 PRO A C 1
ATOM 1143 O O . PRO A 1 156 ? 38.071 -41.609 -0.426 1.00 78.19 156 PRO A O 1
ATOM 1146 N N . SER A 1 157 ? 36.102 -40.573 -0.151 1.00 77.81 157 SER A N 1
ATOM 1147 C CA . SER A 1 157 ? 35.743 -41.166 1.135 1.00 77.81 157 SER A CA 1
ATOM 1148 C C . SER A 1 157 ? 34.266 -41.573 1.126 1.00 77.81 157 SER A C 1
ATOM 1150 O O . SER A 1 157 ? 33.498 -40.979 0.364 1.00 77.81 157 SER A O 1
ATOM 1152 N N . PRO A 1 158 ? 33.847 -42.558 1.950 1.00 80.50 158 PRO A N 1
ATOM 1153 C CA . PRO A 1 158 ? 32.463 -43.024 1.969 1.00 80.50 158 PRO A CA 1
ATOM 1154 C C . PRO A 1 158 ? 31.474 -41.856 2.115 1.00 80.50 158 PRO A C 1
ATOM 1156 O O . PRO A 1 158 ? 31.653 -41.042 3.031 1.00 80.50 158 PRO A O 1
ATOM 1159 N N . PRO A 1 159 ? 30.456 -41.753 1.238 1.00 78.75 159 PRO A N 1
ATOM 1160 C CA . PRO A 1 159 ? 29.519 -40.643 1.280 1.00 78.75 159 PRO A CA 1
ATOM 1161 C C . PRO A 1 159 ? 28.704 -40.681 2.573 1.00 78.75 159 PRO A C 1
ATOM 1163 O O . PRO A 1 159 ? 28.235 -41.735 3.002 1.00 78.75 159 PRO A O 1
ATOM 1166 N N . ASP A 1 160 ? 28.483 -39.511 3.163 1.00 70.50 160 ASP A N 1
ATOM 1167 C CA . ASP A 1 160 ? 27.573 -39.346 4.296 1.00 70.50 160 ASP A CA 1
ATOM 1168 C C . ASP A 1 160 ? 26.104 -39.439 3.845 1.00 70.50 160 ASP A C 1
ATOM 1170 O O . ASP A 1 160 ? 25.229 -39.785 4.640 1.00 70.50 160 ASP A O 1
ATOM 1174 N N . ALA A 1 161 ? 25.827 -39.172 2.561 1.00 67.31 161 ALA A N 1
ATOM 1175 C CA . ALA A 1 161 ? 24.517 -39.368 1.949 1.00 67.31 161 ALA A CA 1
ATOM 1176 C C . ALA A 1 161 ? 24.608 -39.757 0.464 1.00 67.31 161 ALA A C 1
ATOM 1178 O O . ALA A 1 161 ? 25.436 -39.248 -0.287 1.00 67.31 161 ALA A O 1
ATOM 1179 N N . THR A 1 162 ? 23.702 -40.633 0.025 1.00 73.00 162 THR A N 1
ATOM 1180 C CA . THR A 1 162 ? 23.533 -41.023 -1.383 1.00 73.00 162 THR A CA 1
ATOM 1181 C C . THR A 1 162 ? 22.125 -40.671 -1.854 1.00 73.00 162 THR A C 1
ATOM 1183 O O . THR A 1 162 ? 21.145 -41.033 -1.204 1.00 73.00 162 THR A O 1
ATOM 1186 N N . LEU A 1 163 ? 22.010 -39.982 -2.987 1.00 69.31 163 LEU A N 1
ATOM 1187 C CA . LEU A 1 163 ? 20.747 -39.554 -3.579 1.00 69.31 163 LEU A CA 1
ATOM 1188 C C . LEU A 1 163 ? 20.535 -40.241 -4.927 1.00 69.31 163 LEU A C 1
ATOM 1190 O O . LEU A 1 163 ? 21.447 -40.281 -5.739 1.00 69.31 163 LEU A O 1
ATOM 1194 N N . ALA A 1 164 ? 19.326 -40.736 -5.196 1.00 75.69 164 ALA A N 1
ATOM 1195 C CA . ALA A 1 164 ? 18.954 -41.282 -6.502 1.00 75.69 164 ALA A CA 1
ATOM 1196 C C . ALA A 1 164 ? 17.871 -40.410 -7.152 1.00 75.69 164 ALA A C 1
ATOM 1198 O O . ALA A 1 164 ? 16.813 -40.211 -6.555 1.00 75.69 164 ALA A O 1
ATOM 1199 N N . MET A 1 165 ? 18.109 -39.903 -8.363 1.00 75.38 165 MET A N 1
ATOM 1200 C CA . MET A 1 165 ? 17.203 -38.956 -9.043 1.00 75.38 165 MET A CA 1
ATOM 1201 C C . MET A 1 165 ? 17.308 -39.045 -10.567 1.00 75.38 165 MET A C 1
ATOM 1203 O O . MET A 1 165 ? 18.198 -39.719 -11.065 1.00 75.38 165 MET A O 1
ATOM 1207 N N . THR A 1 166 ? 16.406 -38.414 -11.323 1.00 75.06 166 THR A N 1
ATOM 1208 C CA . THR A 1 166 ? 16.506 -38.367 -12.796 1.00 75.06 166 THR A CA 1
ATOM 1209 C C . THR A 1 166 ? 17.430 -37.237 -13.256 1.00 75.06 166 THR A C 1
ATOM 1211 O O . THR A 1 166 ? 17.620 -36.262 -12.529 1.00 75.06 166 THR A O 1
ATOM 1214 N N . ALA A 1 167 ? 17.973 -37.320 -14.477 1.00 67.12 167 ALA A N 1
ATOM 1215 C CA . ALA A 1 167 ? 18.798 -36.243 -15.046 1.00 67.12 167 ALA A CA 1
ATOM 1216 C C . ALA A 1 167 ? 18.051 -34.897 -15.132 1.00 67.12 167 ALA A C 1
ATOM 1218 O O . ALA A 1 167 ? 18.647 -33.840 -14.932 1.00 67.12 167 ALA A O 1
ATOM 1219 N N . LYS A 1 168 ? 16.732 -34.939 -15.362 1.00 64.94 168 LYS A N 1
ATOM 1220 C CA . LYS A 1 168 ? 15.864 -33.756 -15.388 1.00 64.94 168 LYS A CA 1
ATOM 1221 C C . LYS A 1 168 ? 15.758 -33.098 -14.009 1.00 64.94 168 LYS A C 1
ATOM 1223 O O . LYS A 1 168 ? 15.953 -31.892 -13.897 1.00 64.94 168 LYS A O 1
ATOM 1228 N N . ASP A 1 169 ? 15.479 -33.886 -12.968 1.00 62.88 169 ASP A N 1
ATOM 1229 C CA . ASP A 1 169 ? 15.362 -33.370 -11.595 1.00 62.88 169 ASP A CA 1
ATOM 1230 C C . ASP A 1 169 ? 16.704 -32.840 -11.085 1.00 62.88 169 ASP A C 1
ATOM 1232 O O . ASP A 1 169 ? 16.758 -31.820 -10.398 1.00 62.88 169 ASP A O 1
ATOM 1236 N N . PHE A 1 170 ? 17.791 -33.511 -11.473 1.00 67.38 170 PHE A N 1
ATOM 1237 C CA . PHE A 1 170 ? 19.149 -33.078 -11.185 1.00 67.38 170 PHE A CA 1
ATOM 1238 C C . PHE A 1 170 ? 19.433 -31.710 -11.820 1.00 67.38 170 PHE A C 1
ATOM 1240 O O . PHE A 1 170 ? 19.805 -30.766 -11.128 1.00 67.38 170 PHE A O 1
ATOM 1247 N N . ALA A 1 171 ? 19.201 -31.559 -13.126 1.00 62.91 171 ALA A N 1
ATOM 1248 C CA . ALA A 1 171 ? 19.451 -30.302 -13.823 1.00 62.91 171 ALA A CA 1
ATOM 1249 C C . ALA A 1 171 ? 18.638 -29.139 -13.240 1.00 62.91 171 ALA A C 1
ATOM 1251 O O . ALA A 1 171 ? 19.187 -28.062 -13.024 1.00 62.91 171 ALA A O 1
ATOM 1252 N N . ALA A 1 172 ? 17.366 -29.356 -12.907 1.00 58.88 172 ALA A N 1
ATOM 1253 C CA . ALA A 1 172 ? 16.524 -28.342 -12.275 1.00 58.88 172 ALA A CA 1
ATOM 1254 C C . ALA A 1 172 ? 17.008 -27.953 -10.856 1.00 58.88 172 ALA A C 1
ATOM 1256 O O . ALA A 1 172 ? 16.882 -26.796 -10.450 1.00 58.88 172 ALA A O 1
ATOM 1257 N N . MET A 1 173 ? 17.618 -28.886 -10.108 1.00 57.19 173 MET A N 1
ATOM 1258 C CA . MET A 1 173 ? 18.209 -28.624 -8.785 1.00 57.19 173 MET A CA 1
ATOM 1259 C C . MET A 1 173 ? 19.428 -27.691 -8.855 1.00 57.19 173 MET A C 1
ATOM 1261 O O . MET A 1 173 ? 19.586 -26.841 -7.981 1.00 57.19 173 MET A O 1
ATOM 1265 N N . PHE A 1 174 ? 20.264 -27.822 -9.890 1.00 56.44 174 PHE A N 1
ATOM 1266 C CA . PHE A 1 174 ? 21.522 -27.071 -10.020 1.00 56.44 174 PHE A CA 1
ATOM 1267 C C . PHE A 1 174 ? 21.455 -25.867 -10.976 1.00 56.44 174 PHE A C 1
ATOM 1269 O O . PHE A 1 174 ? 22.311 -24.990 -10.902 1.00 56.44 174 PHE A O 1
ATOM 1276 N N . SER A 1 175 ? 20.434 -25.776 -11.834 1.00 50.50 175 SER A N 1
ATOM 1277 C CA . SER A 1 175 ? 20.194 -24.629 -12.734 1.00 50.50 175 SER A CA 1
ATOM 1278 C C . SER A 1 175 ? 19.408 -23.480 -12.089 1.00 50.50 175 SER A C 1
ATOM 1280 O O . SER A 1 175 ? 19.245 -22.427 -12.701 1.00 50.50 175 SER A O 1
ATOM 1282 N N . GLY A 1 176 ? 18.929 -23.651 -10.852 1.00 44.59 176 GLY A N 1
ATOM 1283 C CA . GLY A 1 176 ? 18.198 -22.610 -10.123 1.00 44.59 176 GLY A CA 1
ATOM 1284 C C . GLY A 1 176 ? 16.715 -22.478 -10.494 1.00 44.59 176 GLY A C 1
ATOM 1285 O O . GLY A 1 176 ? 16.059 -21.560 -10.000 1.00 44.59 176 GLY A O 1
ATOM 1286 N N . GLU A 1 177 ? 16.164 -23.396 -11.300 1.00 39.81 177 GLU A N 1
ATOM 1287 C CA . GLU A 1 177 ? 14.717 -23.479 -11.572 1.00 39.81 177 GLU A CA 1
ATOM 1288 C C . GLU A 1 177 ? 13.910 -23.712 -10.282 1.00 39.81 177 GLU A C 1
ATOM 1290 O O . GLU A 1 177 ? 12.822 -23.161 -10.110 1.00 39.81 177 GLU A O 1
ATOM 1295 N N . TYR A 1 178 ? 14.482 -24.422 -9.304 1.00 39.62 178 TYR A N 1
ATOM 1296 C CA . TYR A 1 178 ? 13.968 -24.453 -7.935 1.00 39.62 178 TYR A CA 1
ATOM 1297 C C . TYR A 1 178 ? 14.599 -23.337 -7.090 1.00 39.62 178 TYR A C 1
ATOM 1299 O O . TYR A 1 178 ? 15.561 -23.553 -6.350 1.00 39.62 178 TYR A O 1
ATOM 1307 N N . ARG A 1 179 ? 14.017 -22.131 -7.159 1.00 38.84 179 ARG A N 1
ATOM 1308 C CA . ARG A 1 179 ? 14.497 -20.908 -6.473 1.00 38.84 179 ARG A CA 1
ATOM 1309 C C . ARG A 1 179 ? 14.670 -21.002 -4.950 1.00 38.84 179 ARG A C 1
ATOM 1311 O O . ARG A 1 179 ? 15.308 -20.132 -4.368 1.00 38.84 179 ARG A O 1
ATOM 1318 N N . TYR A 1 180 ? 14.170 -22.054 -4.304 1.00 35.38 180 TYR A N 1
ATOM 1319 C CA . TYR A 1 180 ? 14.258 -22.236 -2.854 1.00 35.38 180 TYR A CA 1
ATOM 1320 C C . TYR A 1 180 ? 14.920 -23.536 -2.407 1.00 35.38 180 TYR A C 1
ATOM 1322 O O . TYR A 1 180 ? 14.712 -23.935 -1.273 1.00 35.38 180 TYR A O 1
ATOM 1330 N N . LEU A 1 181 ? 15.764 -24.194 -3.206 1.00 33.91 181 LEU A N 1
ATOM 1331 C CA . LEU A 1 181 ? 16.510 -25.355 -2.701 1.00 33.91 181 LEU A CA 1
ATOM 1332 C C . LEU A 1 181 ? 17.955 -25.076 -2.291 1.00 33.91 181 LEU A C 1
ATOM 1334 O O . LEU A 1 181 ? 18.525 -25.961 -1.694 1.00 33.91 181 LEU A O 1
ATOM 1338 N N . LEU A 1 182 ? 18.575 -23.900 -2.435 1.00 29.48 182 LEU A N 1
ATOM 1339 C CA . LEU A 1 182 ? 19.955 -23.759 -1.910 1.00 29.48 182 LEU A CA 1
ATOM 1340 C C . LEU A 1 182 ? 20.019 -23.613 -0.375 1.00 29.48 182 LEU A C 1
ATOM 1342 O O . LEU A 1 182 ? 20.850 -24.244 0.268 1.00 29.48 182 LEU A O 1
ATOM 1346 N N . TYR A 1 183 ? 19.091 -22.867 0.234 1.00 28.97 183 TYR A N 1
ATOM 1347 C CA . TYR A 1 183 ? 18.973 -22.771 1.703 1.00 28.97 183 TYR A CA 1
ATOM 1348 C C . TYR A 1 183 ? 18.140 -23.910 2.308 1.00 28.97 183 TYR A C 1
ATOM 1350 O O . TYR A 1 183 ? 18.358 -24.340 3.442 1.00 28.97 183 TYR A O 1
ATOM 1358 N N . PHE A 1 184 ? 17.193 -24.429 1.528 1.00 30.52 184 PHE A N 1
ATOM 1359 C CA . PHE A 1 184 ? 16.337 -25.536 1.930 1.00 30.52 184 PHE A CA 1
ATOM 1360 C C . PHE A 1 184 ? 16.984 -26.889 1.620 1.00 30.52 184 PHE A C 1
ATOM 1362 O O . PHE A 1 184 ? 16.633 -27.836 2.295 1.00 30.52 184 PHE A O 1
ATOM 1369 N N . SER A 1 185 ? 17.970 -27.028 0.722 1.00 34.41 185 SER A N 1
ATOM 1370 C CA . SER A 1 185 ? 18.639 -28.320 0.458 1.00 34.41 185 SER A CA 1
ATOM 1371 C C . SER A 1 185 ? 19.445 -28.800 1.646 1.00 34.41 185 SER A C 1
ATOM 1373 O O . SER A 1 185 ? 19.335 -29.972 1.950 1.00 34.41 185 SER A O 1
ATOM 1375 N N . LEU A 1 186 ? 20.141 -27.959 2.418 1.00 33.81 186 LEU A N 1
ATOM 1376 C CA . LEU A 1 186 ? 20.775 -28.464 3.648 1.00 33.81 186 LEU A CA 1
ATOM 1377 C C . LEU A 1 186 ? 19.739 -28.923 4.695 1.00 33.81 186 LEU A C 1
ATOM 1379 O O . LEU A 1 186 ? 19.961 -29.901 5.411 1.00 33.81 186 LEU A O 1
ATOM 1383 N N . SER A 1 187 ? 18.569 -28.277 4.740 1.00 33.97 187 SER A N 1
ATOM 1384 C CA . SER A 1 187 ? 17.483 -28.623 5.673 1.00 33.97 187 SER A CA 1
ATOM 1385 C C . SER A 1 187 ? 16.609 -29.792 5.187 1.00 33.97 187 SER A C 1
ATOM 1387 O O . SER A 1 187 ? 16.107 -30.568 5.994 1.00 33.97 187 SER A O 1
ATOM 1389 N N . PHE A 1 188 ? 16.446 -29.961 3.876 1.00 34.66 188 PHE A N 1
ATOM 1390 C CA . PHE A 1 188 ? 15.625 -30.983 3.228 1.00 34.66 188 PHE A CA 1
ATOM 1391 C C . PHE A 1 188 ? 16.443 -32.231 2.905 1.00 34.66 188 PHE A C 1
ATOM 1393 O O . PHE A 1 188 ? 15.895 -33.322 2.961 1.00 34.66 188 PHE A O 1
ATOM 1400 N N . VAL A 1 189 ? 17.761 -32.115 2.706 1.00 37.09 189 VAL A N 1
ATOM 1401 C CA . VAL A 1 189 ? 18.697 -33.246 2.783 1.00 37.09 189 VAL A CA 1
ATOM 1402 C C . VAL A 1 189 ? 18.650 -33.828 4.197 1.00 37.09 189 VAL A C 1
ATOM 1404 O O . VAL A 1 189 ? 18.502 -35.032 4.326 1.00 37.09 189 VAL A O 1
ATOM 1407 N N . CYS A 1 190 ? 18.568 -33.024 5.266 1.00 32.28 190 CYS A N 1
ATOM 1408 C CA . CYS A 1 190 ? 18.316 -33.561 6.616 1.00 32.28 190 CYS A CA 1
ATOM 1409 C C . CYS A 1 190 ? 16.957 -34.281 6.775 1.00 32.28 190 CYS A C 1
ATOM 1411 O O . CYS A 1 190 ? 16.847 -35.187 7.601 1.00 32.28 190 CYS A O 1
ATOM 1413 N N . VAL A 1 191 ? 15.927 -33.910 6.004 1.00 29.92 191 VAL A N 1
ATOM 1414 C CA . VAL A 1 191 ? 14.595 -34.554 6.039 1.00 29.92 191 VAL A CA 1
ATOM 1415 C C . VAL A 1 191 ? 14.504 -35.763 5.090 1.00 29.92 191 VAL A C 1
ATOM 1417 O O . VAL A 1 191 ? 13.775 -36.711 5.381 1.00 29.92 191 VAL A O 1
ATOM 1420 N N . LEU A 1 192 ? 15.267 -35.783 3.993 1.00 30.09 192 LEU A N 1
ATOM 1421 C CA . LEU A 1 192 ? 15.333 -36.887 3.028 1.00 30.09 192 LEU A CA 1
ATOM 1422 C C . LEU A 1 192 ? 16.389 -37.948 3.374 1.00 30.09 192 LEU A C 1
ATOM 1424 O O . LEU A 1 192 ? 16.236 -39.088 2.947 1.00 30.09 192 LEU A O 1
ATOM 1428 N N . VAL A 1 193 ? 17.402 -37.633 4.190 1.00 34.97 193 VAL A N 1
ATOM 1429 C CA . VAL A 1 193 ? 18.470 -38.573 4.599 1.00 34.97 193 VAL A CA 1
ATOM 1430 C C . VAL A 1 193 ? 17.976 -39.708 5.512 1.00 34.97 193 VAL A C 1
ATOM 1432 O O . VAL A 1 193 ? 18.733 -40.619 5.824 1.00 34.97 193 VAL A O 1
ATOM 1435 N N . LEU A 1 194 ? 16.700 -39.753 5.909 1.00 31.38 194 LEU A N 1
ATOM 1436 C CA . LEU A 1 194 ? 16.188 -40.809 6.797 1.00 31.38 194 LEU A CA 1
ATOM 1437 C C . LEU A 1 194 ? 14.843 -41.396 6.343 1.00 31.38 194 LEU A C 1
ATOM 1439 O O . LEU A 1 194 ? 13.877 -41.438 7.105 1.00 31.38 194 LEU A O 1
ATOM 1443 N N . ARG A 1 195 ? 14.780 -41.913 5.111 1.00 29.00 195 ARG A N 1
ATOM 1444 C CA . ARG A 1 195 ? 13.725 -42.854 4.693 1.00 29.00 195 ARG A CA 1
ATOM 1445 C C . ARG A 1 195 ? 14.311 -44.197 4.248 1.00 29.00 195 ARG A C 1
ATOM 1447 O O . ARG A 1 195 ? 14.256 -44.547 3.078 1.00 29.00 195 ARG A O 1
ATOM 1454 N N . GLU A 1 196 ? 14.765 -45.000 5.207 1.00 29.97 196 GLU A N 1
ATOM 1455 C CA . GLU A 1 196 ? 14.543 -46.450 5.127 1.00 29.97 196 GLU A CA 1
ATOM 1456 C C . GLU A 1 196 ? 13.403 -46.793 6.092 1.00 29.97 196 GLU A C 1
ATOM 1458 O O . GLU A 1 196 ? 13.567 -46.814 7.312 1.00 29.97 196 GLU A O 1
ATOM 1463 N N . VAL A 1 197 ? 12.212 -47.047 5.548 1.00 30.17 197 VAL A N 1
ATOM 1464 C CA . VAL A 1 197 ? 11.151 -47.718 6.302 1.00 30.17 197 VAL A CA 1
ATOM 1465 C C . VAL A 1 197 ? 11.465 -49.208 6.264 1.00 30.17 197 VAL A C 1
ATOM 1467 O O . VAL A 1 197 ? 11.141 -49.891 5.297 1.00 30.17 197 VAL A O 1
ATOM 1470 N N . LYS A 1 198 ? 12.080 -49.724 7.328 1.00 30.38 198 LYS A N 1
ATOM 1471 C CA . LYS A 1 198 ? 12.038 -51.154 7.652 1.00 30.38 198 LYS A CA 1
ATOM 1472 C C . LYS A 1 198 ? 11.430 -51.331 9.040 1.00 30.38 198 LYS A C 1
ATOM 1474 O O . LYS A 1 198 ? 11.977 -50.880 10.038 1.00 30.38 198 LYS A O 1
ATOM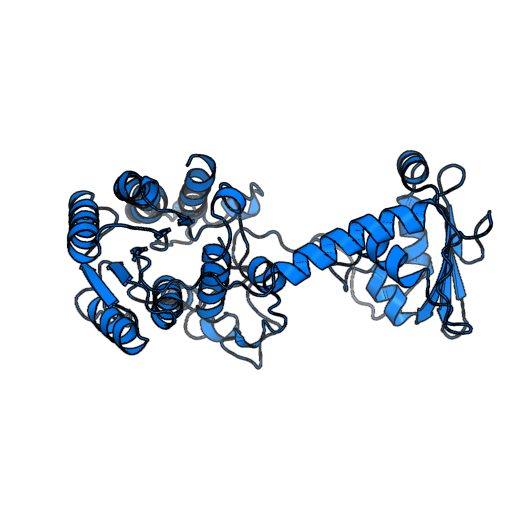 1479 N N . ASN A 1 199 ? 10.275 -51.993 9.077 1.00 28.41 199 ASN A N 1
ATOM 1480 C CA . ASN A 1 199 ? 9.613 -52.525 10.274 1.00 28.41 199 ASN A CA 1
ATOM 1481 C C . ASN A 1 199 ? 9.196 -51.519 11.366 1.00 28.41 199 ASN A C 1
ATOM 1483 O O . ASN A 1 199 ? 9.199 -51.859 12.545 1.00 28.41 199 ASN A O 1
ATOM 1487 N N . GLY A 1 200 ? 8.780 -50.303 10.997 1.00 30.38 200 GLY A N 1
ATOM 1488 C CA . GLY A 1 200 ? 7.955 -49.460 11.879 1.00 30.38 200 GLY A CA 1
ATOM 1489 C C . GLY A 1 200 ? 8.618 -48.928 13.158 1.00 30.38 200 GLY A C 1
ATOM 1490 O O . GLY A 1 200 ? 7.909 -48.438 14.033 1.00 30.38 200 GLY A O 1
ATOM 1491 N N . ILE A 1 201 ? 9.949 -48.974 13.278 1.00 30.12 201 ILE A N 1
ATOM 1492 C CA . ILE A 1 201 ? 10.688 -48.399 14.413 1.00 30.12 201 ILE A CA 1
ATOM 1493 C C . ILE A 1 201 ? 11.743 -47.417 13.887 1.00 30.12 201 ILE A C 1
ATOM 1495 O O . ILE A 1 201 ? 12.676 -47.802 13.186 1.00 30.12 201 ILE A O 1
ATOM 1499 N N . LEU A 1 202 ? 11.593 -46.139 14.252 1.00 34.03 202 LEU A N 1
ATOM 1500 C CA . LEU A 1 202 ? 12.535 -45.052 13.960 1.00 34.03 202 LEU A CA 1
ATOM 1501 C C . LEU A 1 202 ? 13.882 -45.301 14.658 1.00 34.03 202 LEU A C 1
ATOM 1503 O O . LEU A 1 202 ? 13.925 -45.434 15.882 1.00 34.03 202 LEU A O 1
ATOM 1507 N N . ARG A 1 203 ? 14.995 -45.302 13.914 1.00 34.12 203 ARG A N 1
ATOM 1508 C CA . ARG A 1 203 ? 16.351 -45.278 14.490 1.00 34.12 203 ARG A CA 1
ATOM 1509 C C . ARG A 1 203 ? 17.193 -44.185 13.835 1.00 34.12 203 ARG A C 1
ATOM 1511 O O . ARG A 1 203 ? 17.326 -44.141 12.619 1.00 34.12 203 ARG A O 1
ATOM 1518 N N . TYR A 1 204 ? 17.763 -43.315 14.664 1.00 38.81 204 TYR A N 1
ATOM 1519 C CA . TYR A 1 204 ? 18.673 -42.244 14.258 1.00 38.81 204 TYR A CA 1
ATOM 1520 C C . TYR A 1 204 ? 20.106 -42.655 14.610 1.00 38.81 204 TYR A C 1
ATOM 1522 O O . TYR A 1 204 ? 20.447 -42.684 15.792 1.00 38.81 204 TYR A O 1
ATOM 1530 N N . ASN A 1 205 ? 20.949 -42.937 13.613 1.00 38.44 205 ASN A N 1
ATOM 1531 C CA . ASN A 1 205 ? 22.332 -43.390 13.835 1.00 38.44 205 ASN A CA 1
ATOM 1532 C C . ASN A 1 205 ? 23.355 -42.255 14.047 1.00 38.44 205 ASN A C 1
ATOM 1534 O O . ASN A 1 205 ? 24.545 -42.525 14.163 1.00 38.44 205 ASN A O 1
ATOM 1538 N N . SER A 1 206 ? 22.920 -40.993 14.143 1.00 44.31 206 SER A N 1
ATOM 1539 C CA . SER A 1 206 ? 23.800 -39.857 14.449 1.00 44.31 206 SER A CA 1
ATOM 1540 C C . SER A 1 206 ? 23.249 -39.017 15.612 1.00 44.31 206 SER A C 1
ATOM 1542 O O . SER A 1 206 ? 22.095 -38.573 15.546 1.00 44.31 206 SER A O 1
ATOM 1544 N N . PRO A 1 207 ? 24.056 -38.731 16.656 1.00 45.50 207 PRO A N 1
ATOM 1545 C CA . PRO A 1 207 ? 23.690 -37.812 17.740 1.00 45.50 207 PRO A CA 1
ATOM 1546 C C . PRO A 1 207 ? 23.316 -36.405 17.243 1.00 45.50 207 PRO A C 1
ATOM 1548 O O . PRO A 1 207 ? 22.485 -35.724 17.846 1.00 45.50 207 PRO A O 1
ATOM 1551 N N . ILE A 1 208 ? 23.887 -35.982 16.111 1.00 44.91 208 ILE A N 1
ATOM 1552 C CA . ILE A 1 208 ? 23.645 -34.674 15.490 1.00 44.91 208 ILE A CA 1
ATOM 1553 C C . ILE A 1 208 ? 22.244 -34.633 14.861 1.00 44.91 208 ILE A C 1
ATOM 1555 O O . ILE A 1 208 ? 21.488 -33.690 15.103 1.00 44.91 208 ILE A O 1
ATOM 1559 N N . ALA A 1 209 ? 21.844 -35.697 14.155 1.00 41.41 209 ALA A N 1
ATOM 1560 C CA . ALA A 1 209 ? 20.514 -35.814 13.550 1.00 41.41 209 ALA A CA 1
ATOM 1561 C C . ALA A 1 209 ? 19.388 -35.822 14.604 1.00 41.41 209 ALA A C 1
ATOM 1563 O O . ALA A 1 209 ? 18.331 -35.222 14.402 1.00 41.41 209 ALA A O 1
ATOM 1564 N N . GLN A 1 210 ? 19.625 -36.430 15.772 1.00 40.00 210 GLN A N 1
ATOM 1565 C CA . GLN A 1 210 ? 18.661 -36.405 16.879 1.00 40.00 210 GLN A CA 1
ATOM 1566 C C . GLN A 1 210 ? 18.472 -34.994 17.454 1.00 40.00 210 GLN A C 1
ATOM 1568 O O . GLN A 1 210 ? 17.342 -34.596 17.747 1.00 40.00 210 GLN A O 1
ATOM 1573 N N . LYS A 1 211 ? 19.559 -34.222 17.585 1.00 43.44 211 LYS A N 1
ATOM 1574 C CA . LYS A 1 211 ? 19.535 -32.863 18.143 1.00 43.44 211 LYS A CA 1
ATOM 1575 C C . LYS A 1 211 ? 18.873 -31.862 17.188 1.00 43.44 211 LYS A C 1
ATOM 1577 O O . LYS A 1 211 ? 17.982 -31.132 17.617 1.00 43.44 211 LYS A O 1
ATOM 1582 N N . LEU A 1 212 ? 19.219 -31.906 15.896 1.00 42.00 212 LEU A N 1
ATOM 1583 C CA . LEU A 1 212 ? 18.575 -31.090 14.857 1.00 42.00 212 LEU A CA 1
ATOM 1584 C C . LEU A 1 212 ? 17.087 -31.427 14.698 1.00 42.00 212 LEU A C 1
ATOM 1586 O O . LEU A 1 212 ? 16.270 -30.514 14.607 1.00 42.00 212 LEU A O 1
ATOM 1590 N N . SER A 1 213 ? 16.703 -32.711 14.737 1.00 43.00 213 SER A N 1
ATOM 1591 C CA . SER A 1 213 ? 15.286 -33.084 14.612 1.00 43.00 213 SER A CA 1
ATOM 1592 C C . SER A 1 213 ? 14.442 -32.565 15.776 1.00 43.00 213 SER A C 1
ATOM 1594 O O . SER A 1 213 ? 13.346 -32.077 15.536 1.00 43.00 213 SER A O 1
ATOM 1596 N N . LYS A 1 214 ? 14.944 -32.584 17.021 1.00 38.00 214 LYS A N 1
ATOM 1597 C CA . LYS A 1 214 ? 14.215 -32.033 18.176 1.00 38.00 214 LYS A CA 1
ATOM 1598 C C . LYS A 1 214 ? 14.027 -30.526 18.061 1.00 38.00 214 LYS A C 1
ATOM 1600 O O . LYS A 1 214 ? 12.946 -30.031 18.361 1.00 38.00 214 LYS A O 1
ATOM 1605 N N . GLU A 1 215 ? 15.045 -29.803 17.608 1.00 41.03 215 GLU A N 1
ATOM 1606 C CA . GLU A 1 215 ? 14.966 -28.349 17.468 1.00 41.03 215 GLU A CA 1
ATOM 1607 C C . GLU A 1 215 ? 14.038 -27.932 16.313 1.00 41.03 215 GLU A C 1
ATOM 1609 O O . GLU A 1 215 ? 13.208 -27.037 16.471 1.00 41.03 215 GLU A O 1
ATOM 1614 N N . ILE A 1 216 ? 14.107 -28.635 15.179 1.00 45.53 216 ILE A N 1
ATOM 1615 C CA . ILE A 1 216 ? 13.246 -28.411 14.008 1.00 45.53 216 ILE A CA 1
ATOM 1616 C C . ILE A 1 216 ? 11.805 -28.859 14.285 1.00 45.53 216 ILE A C 1
ATOM 1618 O O . ILE A 1 216 ? 10.867 -28.141 13.949 1.00 45.53 216 ILE A O 1
ATOM 1622 N N . PHE A 1 217 ? 11.602 -30.006 14.937 1.00 37.97 217 PHE A N 1
ATOM 1623 C CA . PHE A 1 217 ? 10.279 -30.511 15.308 1.00 37.97 217 PHE A CA 1
ATOM 1624 C C . PHE A 1 217 ? 9.603 -29.606 16.338 1.00 37.97 217 PHE A C 1
ATOM 1626 O O . PHE A 1 217 ? 8.415 -29.333 16.205 1.00 37.97 217 PHE A O 1
ATOM 1633 N N . MET A 1 218 ? 10.348 -29.058 17.304 1.00 35.75 218 MET A N 1
ATOM 1634 C CA . MET A 1 218 ? 9.820 -28.059 18.239 1.00 35.75 218 MET A CA 1
ATOM 1635 C C . MET A 1 218 ? 9.492 -26.734 17.544 1.00 35.75 218 MET A C 1
ATOM 1637 O O . MET A 1 218 ? 8.420 -26.185 17.786 1.00 35.75 218 MET A O 1
ATOM 1641 N N . LYS A 1 219 ? 10.342 -26.243 16.629 1.00 40.44 219 LYS A N 1
ATOM 1642 C CA . LYS A 1 219 ? 10.040 -25.048 15.814 1.00 40.44 219 LYS A CA 1
ATOM 1643 C C . LYS A 1 219 ? 8.820 -25.270 14.908 1.00 40.44 219 LYS A C 1
ATOM 1645 O O . LYS A 1 219 ? 7.976 -24.387 14.809 1.00 40.44 219 LYS A O 1
ATOM 1650 N N . SER A 1 220 ? 8.671 -26.463 14.332 1.00 34.75 220 SER A N 1
ATOM 1651 C CA . SER A 1 220 ? 7.514 -26.877 13.525 1.00 34.75 220 SER A CA 1
ATOM 1652 C C . SER A 1 220 ? 6.240 -27.039 14.361 1.00 34.75 220 SER A C 1
ATOM 1654 O O . SER A 1 220 ? 5.176 -26.591 13.947 1.00 34.75 220 SER A O 1
ATOM 1656 N N . LEU A 1 221 ? 6.325 -27.604 15.570 1.00 33.59 221 LEU A N 1
ATOM 1657 C CA . LEU A 1 221 ? 5.203 -27.686 16.509 1.00 33.59 221 LEU A CA 1
ATOM 1658 C C . LEU A 1 221 ? 4.762 -26.303 16.983 1.00 33.59 221 LEU A C 1
ATOM 1660 O O . LEU A 1 221 ? 3.563 -26.065 17.053 1.00 33.59 221 LEU A O 1
ATOM 1664 N N . ILE A 1 222 ? 5.693 -25.385 17.261 1.00 42.19 222 ILE A N 1
ATOM 1665 C CA . ILE A 1 222 ? 5.383 -23.989 17.605 1.00 42.19 222 ILE A CA 1
ATOM 1666 C C . ILE A 1 222 ? 4.750 -23.275 16.402 1.00 42.19 222 ILE A C 1
ATOM 1668 O O . ILE A 1 222 ? 3.695 -22.663 16.554 1.00 42.19 222 ILE A O 1
ATOM 1672 N N . ALA A 1 223 ? 5.307 -23.426 15.197 1.00 38.00 223 ALA A N 1
ATOM 1673 C CA . ALA A 1 223 ? 4.740 -22.869 13.966 1.00 38.00 223 ALA A CA 1
ATOM 1674 C C . ALA A 1 223 ? 3.341 -23.436 13.644 1.00 38.00 223 ALA A C 1
ATOM 1676 O O . ALA A 1 223 ? 2.451 -22.698 13.229 1.00 38.00 223 ALA A O 1
ATOM 1677 N N . ASN A 1 224 ? 3.104 -24.726 13.905 1.00 33.38 224 ASN A N 1
ATOM 1678 C CA . ASN A 1 224 ? 1.796 -25.363 13.737 1.00 33.38 224 ASN A CA 1
ATOM 1679 C C . ASN A 1 224 ? 0.811 -25.027 14.870 1.00 33.38 224 ASN A C 1
ATOM 1681 O O . ASN A 1 224 ? -0.391 -24.981 14.620 1.00 33.38 224 ASN A O 1
ATOM 1685 N N . ARG A 1 225 ? 1.276 -24.728 16.093 1.00 34.41 225 ARG A N 1
ATOM 1686 C CA . ARG A 1 225 ? 0.422 -24.206 17.180 1.00 34.41 225 ARG A CA 1
ATOM 1687 C C . ARG A 1 225 ? 0.015 -22.750 16.946 1.00 34.41 225 ARG A C 1
ATOM 1689 O O . ARG A 1 225 ? -1.070 -22.359 17.359 1.00 34.41 225 ARG A O 1
ATOM 1696 N N . LEU A 1 226 ? 0.848 -21.971 16.251 1.00 41.34 226 LEU A N 1
ATOM 1697 C CA . LEU A 1 226 ? 0.551 -20.592 15.845 1.00 41.34 226 LEU A CA 1
ATOM 1698 C C . LEU A 1 226 ? -0.430 -20.505 14.658 1.00 41.34 226 LEU A C 1
ATOM 1700 O O . LEU A 1 226 ? -1.038 -19.460 14.446 1.00 41.34 226 LEU A O 1
ATOM 1704 N N . LYS A 1 227 ? -0.675 -21.604 13.932 1.00 39.34 227 LYS A N 1
ATOM 1705 C CA . LYS A 1 227 ? -1.572 -21.668 12.761 1.00 39.34 227 LYS A CA 1
ATOM 1706 C C . LYS A 1 227 ? -3.086 -21.603 13.058 1.00 39.34 227 LYS A C 1
ATOM 1708 O O . LYS A 1 227 ? -3.878 -22.075 12.247 1.00 39.34 227 LYS A O 1
ATOM 1713 N N . LYS A 1 228 ? -3.5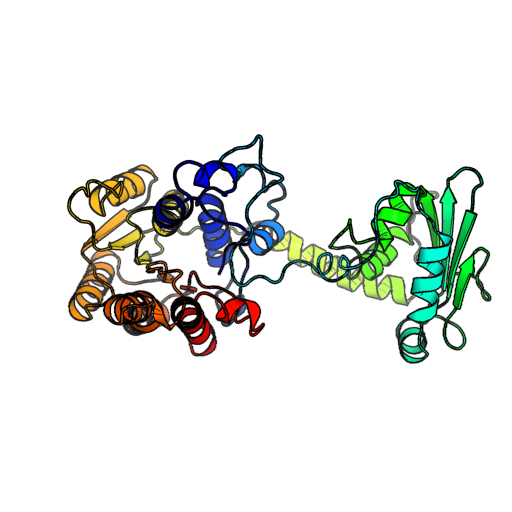44 -21.040 14.187 1.00 39.53 228 LYS A N 1
ATOM 1714 C CA . LYS A 1 228 ? -5.000 -20.977 14.462 1.00 39.53 228 LYS A CA 1
ATOM 1715 C C . LYS A 1 228 ? -5.514 -19.871 15.386 1.00 39.53 228 LYS A C 1
ATOM 1717 O O . LYS A 1 228 ? -6.600 -20.008 15.940 1.00 39.53 228 LYS A O 1
ATOM 1722 N N . HIS A 1 229 ? -4.804 -18.753 15.501 1.00 43.88 229 HIS A N 1
ATOM 1723 C CA . HIS A 1 229 ? -5.394 -17.523 16.035 1.00 43.88 229 HIS A CA 1
ATOM 1724 C C . HIS A 1 229 ? -5.241 -16.397 15.016 1.00 43.88 229 HIS A C 1
ATOM 1726 O O . HIS A 1 229 ? -4.384 -15.532 15.152 1.00 43.88 229 HIS A O 1
ATOM 1732 N N . HIS A 1 230 ? -6.085 -16.417 13.981 1.00 57.69 230 HIS A N 1
ATOM 1733 C CA . HIS A 1 230 ? -6.297 -15.237 13.147 1.00 57.69 230 HIS A CA 1
ATOM 1734 C C . HIS A 1 230 ? -6.810 -14.111 14.049 1.00 57.69 230 HIS A C 1
ATOM 1736 O O . HIS A 1 230 ? -7.933 -14.179 14.560 1.00 57.69 230 HIS A O 1
ATOM 1742 N N . ILE A 1 231 ? -5.972 -13.103 14.300 1.00 66.81 231 ILE A N 1
ATOM 1743 C CA . ILE A 1 231 ? -6.403 -11.889 14.990 1.00 66.81 231 ILE A CA 1
ATOM 1744 C C . ILE A 1 231 ? -7.374 -11.185 14.045 1.00 66.81 231 ILE A C 1
ATOM 1746 O O . ILE A 1 231 ? -6.960 -10.604 13.046 1.00 66.81 231 ILE A O 1
ATOM 1750 N N . LYS A 1 232 ? -8.672 -11.253 14.345 1.00 81.81 232 LYS A N 1
ATOM 1751 C CA . LYS A 1 232 ? -9.687 -10.542 13.563 1.00 81.81 232 LYS A CA 1
ATOM 1752 C C . LYS A 1 232 ? -9.477 -9.033 13.673 1.00 81.81 232 LYS A C 1
ATOM 1754 O O . LYS A 1 232 ? -9.160 -8.527 14.752 1.00 81.81 232 LYS A O 1
ATOM 1759 N N . LEU A 1 233 ? -9.718 -8.312 12.578 1.00 94.19 233 LEU A N 1
ATOM 1760 C CA . LEU A 1 233 ? -9.662 -6.842 12.553 1.00 94.19 233 LEU A CA 1
ATOM 1761 C C . LEU A 1 233 ? -10.966 -6.177 13.030 1.00 94.19 233 LEU A C 1
ATOM 1763 O O . LEU A 1 233 ? -11.091 -4.955 12.976 1.00 94.19 233 LEU A O 1
ATOM 1767 N N . ALA A 1 234 ? -11.919 -6.963 13.537 1.00 95.44 234 ALA A N 1
ATOM 1768 C CA . ALA A 1 234 ? -13.185 -6.483 14.080 1.00 95.44 234 ALA A CA 1
ATOM 1769 C C . ALA A 1 234 ? -12.980 -5.349 15.097 1.00 95.44 234 ALA A C 1
ATOM 1771 O O . ALA A 1 234 ? -12.254 -5.498 16.082 1.00 95.44 234 ALA A O 1
ATOM 1772 N N . GLY A 1 235 ? -13.624 -4.208 14.850 1.00 95.56 235 GLY A N 1
ATOM 1773 C CA . GLY A 1 235 ? -13.551 -3.025 15.709 1.00 95.56 235 GLY A CA 1
ATOM 1774 C C . GLY A 1 235 ? -12.218 -2.268 15.684 1.00 95.56 235 GLY A C 1
ATOM 1775 O O . GLY A 1 235 ? -12.139 -1.210 16.307 1.00 95.56 235 GLY A O 1
ATOM 1776 N N . ARG A 1 236 ? -11.195 -2.751 14.965 1.00 97.12 236 ARG A N 1
ATOM 1777 C CA . ARG A 1 236 ? -9.947 -2.007 14.746 1.00 97.12 236 ARG A CA 1
ATOM 1778 C C . ARG A 1 236 ? -10.206 -0.826 13.829 1.00 97.12 236 ARG A C 1
ATOM 1780 O O . ARG A 1 236 ? -10.945 -0.949 12.855 1.00 97.12 236 ARG A O 1
ATOM 1787 N N . THR A 1 237 ? -9.555 0.294 14.110 1.00 98.56 237 THR A N 1
ATOM 1788 C CA . THR A 1 237 ? -9.698 1.513 13.314 1.00 98.56 237 THR A CA 1
ATOM 1789 C C . THR A 1 237 ? -8.497 1.725 12.401 1.00 98.56 237 THR A C 1
ATOM 1791 O O . THR A 1 237 ? -7.371 1.888 12.871 1.00 98.56 237 THR A O 1
ATOM 1794 N N . ILE A 1 238 ? -8.742 1.731 11.091 1.00 98.75 238 ILE A N 1
ATOM 1795 C CA . ILE A 1 238 ? -7.719 1.770 10.047 1.00 98.75 238 ILE A CA 1
ATOM 1796 C C . ILE A 1 238 ? -7.845 3.067 9.249 1.00 98.75 238 ILE A C 1
ATOM 1798 O O . ILE A 1 238 ? -8.844 3.302 8.570 1.00 98.75 238 ILE A O 1
ATOM 1802 N N . PHE A 1 239 ? -6.811 3.901 9.307 1.00 98.88 239 PHE A N 1
ATOM 1803 C CA . PHE A 1 239 ? -6.700 5.131 8.533 1.00 98.88 239 PHE A CA 1
ATOM 1804 C C . PHE A 1 239 ? -5.917 4.867 7.244 1.00 98.88 239 PHE A C 1
ATOM 1806 O O . PHE A 1 239 ? -4.749 4.488 7.305 1.00 98.88 239 PHE A O 1
ATOM 1813 N N . ILE A 1 240 ? -6.534 5.056 6.073 1.00 98.94 240 ILE A N 1
ATOM 1814 C CA . ILE A 1 240 ? -5.916 4.714 4.782 1.00 98.94 240 ILE A CA 1
ATOM 1815 C C . ILE A 1 240 ? -5.909 5.937 3.867 1.00 98.94 240 ILE A C 1
ATOM 1817 O O . ILE A 1 240 ? -6.958 6.442 3.456 1.00 98.94 240 ILE A O 1
ATOM 1821 N N . THR A 1 241 ? -4.713 6.394 3.491 1.00 98.88 241 THR A N 1
ATOM 1822 C CA . THR A 1 241 ? -4.569 7.481 2.516 1.00 98.88 241 THR A CA 1
ATOM 1823 C C . THR A 1 241 ? -4.751 6.959 1.090 1.00 98.88 241 THR A C 1
ATOM 1825 O O . THR A 1 241 ? -4.217 5.918 0.706 1.00 98.88 241 THR A O 1
ATOM 1828 N N . GLY A 1 242 ? -5.513 7.675 0.263 1.00 97.94 242 GLY A N 1
ATOM 1829 C CA . GLY A 1 242 ? -5.749 7.296 -1.133 1.00 97.94 242 GLY A CA 1
ATOM 1830 C C . GLY A 1 242 ? -6.651 6.068 -1.321 1.00 97.94 242 GLY A C 1
ATOM 1831 O O . GLY A 1 242 ? -6.502 5.364 -2.314 1.00 97.94 242 GLY A O 1
ATOM 1832 N N . ALA A 1 243 ? -7.579 5.799 -0.396 1.00 98.19 243 ALA A N 1
ATOM 1833 C CA . ALA A 1 243 ? -8.435 4.604 -0.414 1.00 98.19 243 ALA A CA 1
ATOM 1834 C C . ALA A 1 243 ? -9.728 4.712 -1.246 1.00 98.19 243 ALA A C 1
ATOM 1836 O O . ALA A 1 243 ? -10.598 3.856 -1.141 1.00 98.19 243 ALA A O 1
ATOM 1837 N N . SER A 1 244 ? -9.882 5.740 -2.086 1.00 97.75 244 SER A N 1
ATOM 1838 C CA . SER A 1 244 ? -11.061 5.869 -2.964 1.00 97.75 244 SER A CA 1
ATOM 1839 C C . SER A 1 244 ? -11.072 4.870 -4.128 1.00 97.75 244 SER A C 1
ATOM 1841 O O . SER A 1 244 ? -12.108 4.672 -4.756 1.00 97.75 244 SER A O 1
ATOM 1843 N N . ARG A 1 245 ? -9.927 4.247 -4.446 1.00 97.06 245 ARG A N 1
ATOM 1844 C CA . ARG A 1 245 ? -9.760 3.265 -5.534 1.00 97.06 245 ARG A CA 1
ATOM 1845 C C . ARG A 1 245 ? -8.467 2.453 -5.378 1.00 97.06 245 ARG A C 1
ATOM 1847 O O . ARG A 1 245 ? -7.638 2.766 -4.525 1.00 97.06 245 ARG A O 1
ATOM 1854 N N . GLY A 1 246 ? -8.276 1.456 -6.244 1.00 96.38 246 GLY A N 1
ATOM 1855 C CA . GLY A 1 246 ? -7.027 0.691 -6.366 1.00 96.38 246 GLY A CA 1
ATOM 1856 C C . GLY A 1 246 ? -6.618 -0.035 -5.080 1.00 96.38 246 GLY A C 1
ATOM 1857 O O . GLY A 1 246 ? -7.477 -0.491 -4.327 1.00 96.38 246 GLY A O 1
ATOM 1858 N N . ILE A 1 247 ? -5.306 -0.105 -4.824 1.00 98.06 247 ILE A N 1
ATOM 1859 C CA . ILE A 1 247 ? -4.702 -0.816 -3.680 1.00 98.06 247 ILE A CA 1
ATOM 1860 C C . ILE A 1 247 ? -5.303 -0.368 -2.343 1.00 98.06 247 ILE A C 1
ATOM 1862 O O . ILE A 1 247 ? -5.753 -1.202 -1.563 1.00 98.06 247 ILE A O 1
ATOM 1866 N N . GLY A 1 248 ? -5.381 0.943 -2.094 1.00 98.44 248 GLY A N 1
ATOM 1867 C CA . GLY A 1 248 ? -5.949 1.472 -0.852 1.00 98.44 248 GLY A CA 1
ATOM 1868 C C . GLY A 1 248 ? -7.398 1.030 -0.616 1.00 98.44 248 GLY A C 1
ATOM 1869 O O . GLY A 1 248 ? -7.740 0.655 0.505 1.00 98.44 248 GLY A O 1
ATOM 1870 N N . LYS A 1 249 ? -8.234 1.012 -1.668 1.00 98.62 249 LYS A N 1
ATOM 1871 C CA . LYS A 1 249 ? -9.619 0.519 -1.570 1.00 98.62 249 LYS A CA 1
ATOM 1872 C C . LYS A 1 249 ? -9.664 -0.991 -1.331 1.00 98.62 249 LYS A C 1
ATOM 1874 O O . LYS A 1 249 ? -10.428 -1.444 -0.491 1.00 98.62 249 LYS A O 1
ATOM 1879 N N . ALA A 1 250 ? -8.830 -1.774 -2.011 1.00 98.69 250 ALA A N 1
ATOM 1880 C CA . ALA A 1 250 ? -8.789 -3.221 -1.804 1.00 98.69 250 ALA A CA 1
ATOM 1881 C C . ALA A 1 250 ? -8.388 -3.584 -0.361 1.00 98.69 250 ALA A C 1
ATOM 1883 O O . ALA A 1 250 ? -9.047 -4.415 0.265 1.00 98.69 250 ALA A O 1
ATOM 1884 N N . ILE A 1 251 ? -7.383 -2.900 0.207 1.00 98.81 251 ILE A N 1
ATOM 1885 C CA . ILE A 1 251 ? -6.995 -3.045 1.623 1.00 98.81 251 ILE A CA 1
ATOM 1886 C C . ILE A 1 251 ? -8.174 -2.694 2.544 1.00 98.81 251 ILE A C 1
ATOM 1888 O O . ILE A 1 251 ? -8.475 -3.450 3.470 1.00 98.81 251 ILE A O 1
ATOM 1892 N N . ALA A 1 252 ? -8.870 -1.582 2.271 1.00 98.81 252 ALA A N 1
ATOM 1893 C CA . ALA A 1 252 ? -10.059 -1.175 3.020 1.00 98.81 252 ALA A CA 1
ATOM 1894 C C . ALA A 1 252 ? -11.144 -2.262 3.015 1.00 98.81 252 ALA A C 1
ATOM 1896 O O . ALA A 1 252 ? -11.621 -2.654 4.078 1.00 98.81 252 ALA A O 1
ATOM 1897 N N . LEU A 1 253 ? -11.495 -2.789 1.838 1.00 98.75 253 LEU A N 1
ATOM 1898 C CA . LEU A 1 253 ? -12.531 -3.813 1.682 1.00 98.75 253 LEU A CA 1
ATOM 1899 C C . LEU A 1 253 ? -12.148 -5.135 2.351 1.00 98.75 253 LEU A C 1
ATOM 1901 O O . LEU A 1 253 ? -12.998 -5.780 2.963 1.00 98.75 253 LEU A O 1
ATOM 1905 N N . LYS A 1 254 ? -10.875 -5.542 2.277 1.00 98.12 254 LYS A N 1
ATOM 1906 C CA . LYS A 1 254 ? -10.404 -6.761 2.947 1.00 98.12 254 LYS A CA 1
ATOM 1907 C C . LYS A 1 254 ? -10.552 -6.661 4.463 1.00 98.12 254 LYS A C 1
ATOM 1909 O O . LYS A 1 254 ? -11.045 -7.601 5.076 1.00 98.12 254 LYS A O 1
ATOM 1914 N N . ALA A 1 255 ? -10.178 -5.528 5.057 1.00 98.12 255 ALA A N 1
ATOM 1915 C CA . ALA A 1 255 ? -10.353 -5.307 6.490 1.00 98.12 255 ALA A CA 1
ATOM 1916 C C . ALA A 1 255 ? -11.826 -5.097 6.889 1.00 98.12 255 ALA A C 1
ATOM 1918 O O . ALA A 1 255 ? -12.242 -5.529 7.963 1.00 98.12 255 ALA A O 1
ATOM 1919 N N . ALA A 1 256 ? -12.635 -4.478 6.024 1.00 98.38 256 ALA A N 1
ATOM 1920 C CA . ALA A 1 256 ? -14.063 -4.273 6.252 1.00 98.38 256 ALA A CA 1
ATOM 1921 C C . ALA A 1 256 ? -14.837 -5.594 6.391 1.00 98.38 256 ALA A C 1
ATOM 1923 O O . ALA A 1 256 ? -15.700 -5.687 7.258 1.00 98.38 256 ALA A O 1
ATOM 1924 N N . LYS A 1 257 ? -14.463 -6.638 5.633 1.00 97.56 257 LYS A N 1
ATOM 1925 C CA . LYS A 1 257 ? -15.032 -7.999 5.757 1.00 97.56 257 LYS A CA 1
ATOM 1926 C C . LYS A 1 257 ? -14.912 -8.595 7.164 1.00 97.56 257 LYS A C 1
ATOM 1928 O O . LYS A 1 257 ? -15.700 -9.460 7.535 1.00 97.56 257 LYS A O 1
ATOM 1933 N N . ASP A 1 258 ? -13.951 -8.116 7.949 1.00 95.88 258 ASP A N 1
ATOM 1934 C CA . ASP A 1 258 ? -13.737 -8.511 9.341 1.00 95.88 258 ASP A CA 1
ATOM 1935 C C . ASP A 1 258 ? -14.489 -7.631 10.353 1.00 95.88 258 ASP A C 1
ATOM 1937 O O . ASP A 1 258 ? -14.401 -7.875 11.556 1.00 95.88 258 ASP A O 1
ATOM 1941 N N . GLY A 1 259 ? -15.214 -6.604 9.901 1.00 97.44 259 GLY A N 1
ATOM 1942 C CA . GLY A 1 259 ? -15.894 -5.632 10.758 1.00 97.44 259 GLY A CA 1
ATOM 1943 C C . GLY A 1 259 ? -14.987 -4.511 11.275 1.00 97.44 259 GLY A C 1
ATOM 1944 O O . GLY A 1 259 ? -15.208 -4.005 12.379 1.00 97.44 259 GLY A O 1
ATOM 1945 N N . ALA A 1 260 ? -13.936 -4.147 10.533 1.00 98.38 260 ALA A N 1
ATOM 1946 C CA . ALA A 1 260 ? -13.076 -3.011 10.871 1.00 98.38 260 ALA A CA 1
ATOM 1947 C C . ALA A 1 260 ? -13.778 -1.654 10.650 1.00 98.38 260 ALA A C 1
ATOM 1949 O O . ALA A 1 260 ? -14.682 -1.519 9.819 1.00 98.38 260 ALA A O 1
ATOM 1950 N N . ASN A 1 261 ? -13.319 -0.626 11.368 1.00 98.81 261 ASN A N 1
ATOM 1951 C CA . ASN A 1 261 ? -13.659 0.768 11.092 1.00 98.81 261 ASN A CA 1
ATOM 1952 C C . ASN A 1 261 ? -12.628 1.337 10.110 1.00 98.81 261 ASN A C 1
ATOM 1954 O O . ASN A 1 261 ? -11.431 1.327 10.395 1.00 98.81 261 ASN A O 1
ATOM 1958 N N . ILE A 1 262 ? -13.070 1.860 8.975 1.00 98.88 262 ILE A N 1
ATOM 1959 C CA . ILE A 1 262 ? -12.205 2.372 7.914 1.00 98.88 262 ILE A CA 1
ATOM 1960 C C . ILE A 1 262 ? -12.367 3.883 7.794 1.00 98.88 262 ILE A C 1
ATOM 1962 O O . ILE A 1 262 ? -13.481 4.397 7.699 1.00 98.88 262 ILE A O 1
ATOM 1966 N N . ILE A 1 263 ? -11.245 4.595 7.731 1.00 98.88 263 ILE A N 1
ATOM 1967 C CA . ILE A 1 263 ? -11.200 5.996 7.326 1.00 98.88 263 ILE A CA 1
ATOM 1968 C C . ILE A 1 263 ? -10.609 6.072 5.927 1.00 98.88 263 ILE A C 1
ATOM 1970 O O . ILE A 1 263 ? -9.439 5.745 5.711 1.00 98.88 263 ILE A O 1
ATOM 1974 N N . ILE A 1 264 ? -11.429 6.528 4.984 1.00 98.88 264 ILE A N 1
ATOM 1975 C CA . ILE A 1 264 ? -11.026 6.761 3.599 1.00 98.88 264 ILE A CA 1
ATOM 1976 C C . ILE A 1 264 ? -10.570 8.214 3.495 1.00 98.88 264 ILE A C 1
ATOM 1978 O O . ILE A 1 264 ? -11.395 9.116 3.389 1.00 98.88 264 ILE A O 1
ATOM 1982 N N . ALA A 1 265 ? -9.257 8.446 3.517 1.00 98.75 265 ALA A N 1
ATOM 1983 C CA . ALA A 1 265 ? -8.670 9.779 3.390 1.00 98.75 265 ALA A CA 1
ATOM 1984 C C . ALA A 1 265 ? -8.189 10.015 1.950 1.00 98.75 265 ALA A C 1
ATOM 1986 O O . ALA A 1 265 ? -7.087 9.604 1.572 1.00 98.75 265 ALA A O 1
ATOM 1987 N N . ALA A 1 266 ? -9.018 10.642 1.112 1.00 98.31 266 ALA A N 1
ATOM 1988 C CA . ALA A 1 266 ? -8.659 10.943 -0.276 1.00 98.31 266 ALA A CA 1
ATOM 1989 C C . ALA A 1 266 ? -9.378 12.186 -0.821 1.00 98.31 266 ALA A C 1
ATOM 1991 O O . ALA A 1 266 ? -10.360 12.656 -0.262 1.00 98.31 266 ALA A O 1
ATOM 1992 N N . LYS A 1 267 ? -8.896 12.714 -1.952 1.00 95.62 267 LYS A N 1
ATOM 1993 C CA . LYS A 1 267 ? -9.356 14.000 -2.513 1.00 95.62 267 LYS A CA 1
ATOM 1994 C C . LYS A 1 267 ? -10.655 13.931 -3.314 1.00 95.62 267 LYS A C 1
ATOM 1996 O O . LYS A 1 267 ? -11.315 14.945 -3.495 1.00 95.62 267 LYS A O 1
ATOM 2001 N N . THR A 1 268 ? -10.971 12.776 -3.897 1.00 94.62 268 THR A N 1
ATOM 2002 C CA . THR A 1 268 ? -12.055 12.667 -4.883 1.00 94.62 268 THR A CA 1
ATOM 2003 C C . THR A 1 268 ? -13.411 12.565 -4.185 1.00 94.62 268 THR A C 1
ATOM 2005 O O . THR A 1 268 ? -13.821 11.464 -3.825 1.00 94.62 268 THR A O 1
ATOM 2008 N N . ALA A 1 269 ? -14.081 13.701 -3.994 1.00 95.56 269 ALA A N 1
ATOM 2009 C CA . ALA A 1 269 ? -15.465 13.780 -3.518 1.00 95.56 269 ALA A CA 1
ATOM 2010 C C . ALA A 1 269 ? -16.471 13.675 -4.675 1.00 95.56 269 ALA A C 1
ATOM 2012 O O . ALA A 1 269 ? -17.420 12.903 -4.595 1.00 95.56 269 ALA A O 1
ATOM 2013 N N . GLU A 1 270 ? -16.185 14.366 -5.779 1.00 93.88 270 GLU A N 1
ATOM 2014 C CA . GLU A 1 270 ? -17.008 14.369 -6.990 1.00 93.88 270 GLU A CA 1
ATOM 2015 C C . GLU A 1 270 ? -16.491 13.372 -8.042 1.00 93.88 270 GLU A C 1
ATOM 2017 O O . GLU A 1 270 ? -15.270 13.167 -8.136 1.00 93.88 270 GLU A O 1
ATOM 2022 N N . PRO A 1 271 ? -17.375 12.765 -8.860 1.00 90.88 271 PRO A N 1
ATOM 2023 C CA . PRO A 1 271 ? -16.974 11.906 -9.970 1.00 90.88 271 PRO A CA 1
ATOM 2024 C C . PRO A 1 271 ? -15.986 12.603 -10.912 1.00 90.88 271 PRO A C 1
ATOM 2026 O O . PRO A 1 271 ? -16.182 13.745 -11.323 1.00 90.88 271 PRO A O 1
ATOM 2029 N N . HIS A 1 272 ? -14.915 11.900 -11.281 1.00 85.75 272 HIS A N 1
ATOM 2030 C CA . HIS A 1 272 ? -13.885 12.424 -12.173 1.00 85.75 272 HIS A CA 1
ATOM 2031 C C . HIS A 1 272 ? -13.968 11.728 -13.541 1.00 85.75 272 HIS A C 1
ATOM 2033 O O . HIS A 1 272 ? -13.997 10.499 -13.583 1.00 85.75 272 HIS A O 1
ATOM 2039 N N . PRO A 1 273 ? -13.905 12.454 -14.675 1.00 83.00 273 PRO A N 1
ATOM 2040 C CA . PRO A 1 273 ? -14.139 11.877 -16.006 1.00 83.00 273 PRO A CA 1
ATOM 2041 C C . PRO A 1 273 ? -13.133 10.789 -16.411 1.00 83.00 273 PRO A C 1
ATOM 2043 O O . PRO A 1 273 ? -13.415 9.989 -17.291 1.00 83.00 273 PRO A O 1
ATOM 2046 N N . LYS A 1 274 ? -11.949 10.767 -15.786 1.00 82.62 274 LYS A N 1
ATOM 2047 C CA . LYS A 1 274 ? -10.878 9.794 -16.073 1.00 82.62 274 LYS A CA 1
ATOM 2048 C C . LYS A 1 274 ? -10.586 8.806 -14.945 1.00 82.62 274 LYS A C 1
ATOM 2050 O O . LYS A 1 274 ? -9.759 7.928 -15.131 1.00 82.62 274 LYS A O 1
ATOM 2055 N N . LEU A 1 275 ? -11.145 9.008 -13.749 1.00 84.50 275 LEU A N 1
ATOM 2056 C CA . LEU A 1 275 ? -10.785 8.208 -12.573 1.00 84.50 275 LEU A CA 1
ATOM 2057 C C . LEU A 1 275 ? -12.063 7.676 -11.921 1.00 84.50 275 LEU A C 1
ATOM 2059 O O . LEU A 1 275 ? -12.874 8.488 -11.476 1.00 84.50 275 LEU A O 1
ATOM 2063 N N . PRO A 1 276 ? -12.240 6.349 -11.821 1.00 87.44 276 PRO A N 1
ATOM 2064 C CA . PRO A 1 276 ? -13.452 5.775 -11.256 1.00 87.44 276 PRO A CA 1
ATOM 2065 C C . PRO A 1 276 ? -13.517 5.976 -9.739 1.00 87.44 276 PRO A C 1
ATOM 2067 O O . PRO A 1 276 ? -12.489 6.034 -9.061 1.00 87.44 276 PRO A O 1
ATOM 2070 N N . GLY A 1 277 ? -14.734 6.016 -9.203 1.00 92.31 277 GLY A N 1
ATOM 2071 C CA . GLY A 1 277 ? -15.008 6.035 -7.766 1.00 92.31 277 GLY A CA 1
ATOM 2072 C C . GLY A 1 277 ? -14.706 7.361 -7.063 1.00 92.31 277 GLY A C 1
ATOM 2073 O O . GLY A 1 277 ? -13.889 8.173 -7.507 1.00 92.31 277 GLY A O 1
ATOM 2074 N N . THR A 1 278 ? -15.356 7.560 -5.924 1.00 98.06 278 THR A N 1
ATOM 2075 C CA . THR A 1 278 ? -15.158 8.681 -4.999 1.00 98.06 278 THR A CA 1
ATOM 2076 C C . THR A 1 278 ? -14.917 8.137 -3.590 1.00 98.06 278 THR A C 1
ATOM 2078 O O . THR A 1 278 ? -14.965 6.928 -3.357 1.00 98.06 278 THR A O 1
ATOM 2081 N N . ILE A 1 279 ? -14.643 9.011 -2.620 1.00 98.38 279 ILE A N 1
ATOM 2082 C CA . ILE A 1 279 ? -14.624 8.605 -1.208 1.00 98.38 279 ILE A CA 1
ATOM 2083 C C . ILE A 1 279 ? -15.984 8.066 -0.745 1.00 98.38 279 ILE A C 1
ATOM 2085 O O . ILE A 1 279 ? -16.015 7.207 0.129 1.00 98.38 279 ILE A O 1
ATOM 2089 N N . TYR A 1 280 ? -17.084 8.531 -1.344 1.00 98.50 280 TYR A N 1
ATOM 2090 C CA . TYR A 1 280 ? -18.442 8.144 -0.969 1.00 98.50 280 TYR A CA 1
ATOM 2091 C C . TYR A 1 280 ? -18.819 6.778 -1.539 1.00 98.50 280 TYR A C 1
ATOM 2093 O O . TYR A 1 280 ? -19.225 5.910 -0.776 1.00 98.50 280 TYR A O 1
ATOM 2101 N N . THR A 1 281 ? -18.559 6.520 -2.826 1.00 98.25 281 THR A N 1
ATOM 2102 C CA . THR A 1 281 ? -18.814 5.186 -3.404 1.00 98.25 281 THR A CA 1
ATOM 2103 C C . THR A 1 281 ? -17.939 4.120 -2.739 1.00 98.25 281 THR A C 1
ATOM 2105 O O . THR A 1 281 ? -18.388 3.015 -2.464 1.00 98.25 281 THR A O 1
ATOM 2108 N N . ALA A 1 282 ? -16.682 4.453 -2.418 1.00 98.44 282 ALA A N 1
ATOM 2109 C CA . ALA A 1 282 ? -15.812 3.541 -1.683 1.00 98.44 282 ALA A CA 1
ATOM 2110 C C . ALA A 1 282 ? -16.304 3.299 -0.242 1.00 98.44 282 ALA A C 1
ATOM 2112 O O . ALA A 1 282 ? -16.104 2.209 0.289 1.00 98.44 282 ALA A O 1
ATOM 2113 N N . ALA A 1 283 ? -16.954 4.284 0.388 1.00 98.69 283 ALA A N 1
ATOM 2114 C CA . ALA A 1 283 ? -17.556 4.109 1.705 1.00 98.69 283 ALA A CA 1
ATOM 2115 C C . ALA A 1 283 ? -18.767 3.173 1.671 1.00 98.69 283 ALA A C 1
ATOM 2117 O O . ALA A 1 283 ? -18.849 2.291 2.521 1.00 98.69 283 ALA A O 1
ATOM 2118 N N . GLU A 1 284 ? -19.633 3.303 0.665 1.00 98.69 284 GLU A N 1
ATOM 2119 C CA . GLU A 1 284 ? -20.754 2.382 0.438 1.00 98.69 284 GLU A CA 1
ATOM 2120 C C . GLU A 1 284 ? -20.263 0.939 0.257 1.00 98.69 284 GLU A C 1
ATOM 2122 O O . GLU A 1 284 ? -20.787 0.023 0.887 1.00 98.69 284 GLU A O 1
ATOM 2127 N N . GLU A 1 285 ? -19.205 0.724 -0.536 1.00 98.69 285 GLU A N 1
ATOM 2128 C CA . GLU A 1 285 ? -18.607 -0.607 -0.714 1.00 98.69 285 GLU A CA 1
ATOM 2129 C C . GLU A 1 285 ? -18.024 -1.170 0.600 1.00 98.69 285 GLU A C 1
ATOM 2131 O O . GLU A 1 285 ? -18.157 -2.363 0.878 1.00 98.69 285 GLU A O 1
ATOM 2136 N N . VAL A 1 286 ? -17.394 -0.327 1.430 1.00 98.81 286 VAL A N 1
ATOM 2137 C CA . VAL A 1 286 ? -16.872 -0.720 2.754 1.00 98.81 286 VAL A CA 1
ATOM 2138 C C . VAL A 1 286 ? -17.998 -1.127 3.703 1.00 98.81 286 VAL A C 1
ATOM 2140 O O . VAL A 1 286 ? -17.873 -2.133 4.403 1.00 98.81 286 VAL A O 1
ATOM 2143 N N . GLU A 1 287 ? -19.087 -0.363 3.738 1.00 98.69 287 GLU A N 1
ATOM 2144 C CA . GLU A 1 287 ? -20.241 -0.659 4.590 1.00 98.69 287 GLU A CA 1
ATOM 2145 C C . GLU A 1 287 ? -20.967 -1.923 4.115 1.00 98.69 287 GLU A C 1
ATOM 2147 O O . GLU A 1 287 ? -21.270 -2.799 4.926 1.00 98.69 287 GLU A O 1
ATOM 2152 N N . ALA A 1 288 ? -21.134 -2.093 2.800 1.00 98.62 288 ALA A N 1
ATOM 2153 C CA . ALA A 1 288 ? -21.688 -3.308 2.204 1.00 98.62 288 ALA A CA 1
ATOM 2154 C C . ALA A 1 288 ? -20.832 -4.557 2.487 1.00 98.62 288 ALA A C 1
ATOM 2156 O O . ALA A 1 288 ? -21.365 -5.658 2.619 1.00 98.62 288 ALA A O 1
ATOM 2157 N N . ALA A 1 289 ? -19.510 -4.400 2.619 1.00 98.12 289 ALA A N 1
ATOM 2158 C CA . ALA A 1 289 ? -18.605 -5.483 2.997 1.00 98.12 289 ALA A CA 1
ATOM 2159 C C . ALA A 1 289 ? -18.680 -5.867 4.490 1.00 98.12 289 ALA A C 1
ATOM 2161 O O . ALA A 1 289 ? -18.090 -6.876 4.870 1.00 98.12 289 ALA A O 1
ATOM 2162 N N . GLY A 1 290 ? -19.393 -5.101 5.326 1.00 98.06 290 GLY A N 1
ATOM 2163 C CA . GLY A 1 290 ? -19.574 -5.365 6.759 1.00 98.06 290 GLY A CA 1
ATOM 2164 C C . GLY A 1 290 ? -18.727 -4.492 7.692 1.00 98.06 290 GLY A C 1
ATOM 2165 O O . GLY A 1 290 ? -18.776 -4.676 8.911 1.00 98.06 290 GLY A O 1
ATOM 2166 N N . GLY A 1 291 ? -17.963 -3.541 7.148 1.00 98.25 291 GLY A N 1
ATOM 2167 C CA . GLY A 1 291 ? -17.199 -2.571 7.930 1.00 98.25 291 GLY A CA 1
ATOM 2168 C C . GLY A 1 291 ? -18.023 -1.342 8.317 1.00 98.25 291 GLY A C 1
ATOM 2169 O O . GLY A 1 291 ? -19.179 -1.185 7.935 1.00 98.25 291 GLY A O 1
ATOM 2170 N N . LYS A 1 292 ? -17.403 -0.421 9.057 1.00 98.75 292 LYS A N 1
ATOM 2171 C CA . LYS A 1 292 ? -17.930 0.942 9.261 1.00 98.75 292 LYS A CA 1
ATOM 2172 C C . LYS A 1 292 ? -17.032 1.926 8.540 1.00 98.75 292 LYS A C 1
ATOM 2174 O O . LYS A 1 292 ? -15.817 1.803 8.665 1.00 98.75 292 LYS A O 1
ATOM 2179 N N . CYS A 1 293 ? -17.583 2.928 7.860 1.00 98.75 293 CYS A N 1
ATOM 2180 C CA . CYS A 1 293 ? -16.761 3.886 7.129 1.00 98.75 293 CYS A CA 1
ATOM 2181 C C . CYS A 1 293 ? -16.849 5.322 7.674 1.00 98.75 293 CYS A C 1
ATOM 2183 O O . CYS A 1 293 ? -17.854 5.769 8.239 1.00 98.75 293 CYS A O 1
ATOM 2185 N N . LEU A 1 294 ? -15.762 6.070 7.507 1.00 98.81 294 LEU A N 1
ATOM 2186 C CA . LEU A 1 294 ? -15.717 7.524 7.568 1.00 98.81 294 LEU A CA 1
ATOM 2187 C C . LEU A 1 294 ? -14.986 8.044 6.316 1.00 98.81 294 LEU A C 1
ATOM 2189 O O . LEU A 1 294 ? -13.753 7.999 6.270 1.00 98.81 294 LEU A O 1
ATOM 2193 N N . PRO A 1 295 ? -15.715 8.522 5.294 1.00 98.75 295 PRO A N 1
ATOM 2194 C CA . PRO A 1 295 ? -15.102 9.191 4.157 1.00 98.75 295 PRO A CA 1
ATOM 2195 C C . PRO A 1 295 ? -14.661 10.607 4.547 1.00 98.75 295 PRO A C 1
ATOM 2197 O O . PRO A 1 295 ? -15.470 11.415 5.001 1.00 98.75 295 PRO A O 1
ATOM 2200 N N . CYS A 1 296 ? -13.382 10.918 4.340 1.00 98.69 296 CYS A N 1
ATOM 2201 C CA . CYS A 1 296 ? -12.793 12.228 4.601 1.00 98.69 296 CYS A CA 1
ATOM 2202 C C . CYS A 1 296 ? -12.185 12.794 3.314 1.00 98.69 296 CYS A C 1
ATOM 2204 O O . CYS A 1 296 ? -11.327 12.160 2.690 1.00 98.69 296 CYS A O 1
ATOM 2206 N N . ILE A 1 297 ? -12.579 14.019 2.954 1.00 98.62 297 ILE A N 1
ATOM 2207 C CA . ILE A 1 297 ? -11.911 14.778 1.893 1.00 98.62 297 ILE A CA 1
ATOM 2208 C C . ILE A 1 297 ? -10.537 15.188 2.418 1.00 98.62 297 ILE A C 1
ATOM 2210 O O . ILE A 1 297 ? -10.439 16.015 3.322 1.00 98.62 297 ILE A O 1
ATOM 2214 N N . VAL A 1 298 ? -9.483 14.573 1.881 1.00 98.69 298 VAL A N 1
ATOM 2215 C CA . VAL A 1 298 ? -8.104 14.817 2.320 1.00 98.69 298 VAL A CA 1
ATOM 2216 C C . VAL A 1 298 ? -7.163 14.894 1.129 1.00 98.69 298 VAL A C 1
ATOM 2218 O O . VAL A 1 298 ? -6.947 13.909 0.414 1.00 98.69 298 VAL A O 1
ATOM 2221 N N . ASP A 1 299 ? -6.534 16.054 0.963 1.00 98.56 299 ASP A N 1
ATOM 2222 C CA . ASP A 1 299 ? -5.258 16.199 0.275 1.00 98.56 299 ASP A CA 1
ATOM 2223 C C . ASP A 1 299 ? -4.119 16.048 1.285 1.00 98.56 299 ASP A C 1
ATOM 2225 O O . ASP A 1 299 ? -3.937 16.894 2.151 1.00 98.56 299 ASP A O 1
ATOM 2229 N N . VAL A 1 300 ? -3.305 14.996 1.156 1.00 98.56 300 VAL A N 1
ATOM 2230 C CA . VAL A 1 300 ? -2.177 14.733 2.074 1.00 98.56 300 VAL A CA 1
ATOM 2231 C C . VAL A 1 300 ? -1.073 15.804 2.030 1.00 98.56 300 VAL A C 1
ATOM 2233 O O . VAL A 1 300 ? -0.099 15.741 2.779 1.00 98.56 300 VAL A O 1
ATOM 2236 N N . ARG A 1 301 ? -1.191 16.791 1.139 1.00 98.56 301 ARG A N 1
ATOM 2237 C CA . ARG A 1 301 ? -0.328 17.976 1.111 1.00 98.56 301 ARG A CA 1
ATOM 2238 C C . ARG A 1 301 ? -0.780 19.045 2.112 1.00 98.56 301 ARG A C 1
ATOM 2240 O O . ARG A 1 301 ? 0.050 19.849 2.531 1.00 98.56 301 ARG A O 1
ATOM 2247 N N . ASP A 1 302 ? -2.048 19.035 2.511 1.00 98.69 302 ASP A N 1
ATOM 2248 C CA . ASP A 1 302 ? -2.655 19.995 3.428 1.00 98.69 302 ASP A CA 1
ATOM 2249 C C . ASP A 1 302 ? -2.692 19.427 4.856 1.00 98.69 302 ASP A C 1
ATOM 2251 O O . ASP A 1 302 ? -3.397 18.462 5.151 1.00 98.69 302 ASP A O 1
ATOM 2255 N N . GLU A 1 303 ? -1.914 20.033 5.753 1.00 98.62 303 GLU A N 1
ATOM 2256 C CA . GLU A 1 303 ? -1.822 19.609 7.154 1.00 98.62 303 GLU A CA 1
ATOM 2257 C C . GLU A 1 303 ? -3.154 19.748 7.894 1.00 98.62 303 GLU A C 1
ATOM 2259 O O . GLU A 1 303 ? -3.512 18.863 8.669 1.00 98.62 303 GLU A O 1
ATOM 2264 N N . SER A 1 304 ? -3.921 20.803 7.611 1.00 98.69 304 SER A N 1
ATOM 2265 C CA . SER A 1 304 ? -5.196 21.048 8.287 1.00 98.69 304 SER A CA 1
ATOM 2266 C C . SER A 1 304 ? -6.221 19.960 7.960 1.00 98.69 304 SER A C 1
ATOM 2268 O O . SER A 1 304 ? -6.897 19.455 8.854 1.00 98.69 304 SER A O 1
ATOM 2270 N N . GLN A 1 305 ? -6.277 19.514 6.701 1.00 98.81 305 GLN A N 1
ATOM 2271 C CA . GLN A 1 305 ? -7.172 18.433 6.279 1.00 98.81 305 GLN A CA 1
ATOM 2272 C C . GLN A 1 305 ? -6.797 17.096 6.925 1.00 98.81 305 GLN A C 1
ATOM 2274 O O . GLN A 1 305 ? -7.682 16.337 7.322 1.00 98.81 305 GLN A O 1
ATOM 2279 N N . ILE A 1 306 ? -5.498 16.813 7.070 1.00 98.88 306 ILE A N 1
ATOM 2280 C CA . ILE A 1 306 ? -5.017 15.608 7.759 1.00 98.88 306 ILE A CA 1
ATOM 2281 C C . ILE A 1 306 ? -5.420 15.642 9.235 1.00 98.88 306 ILE A C 1
ATOM 2283 O O . ILE A 1 306 ? -5.987 14.666 9.726 1.00 98.88 306 ILE A O 1
ATOM 2287 N N . VAL A 1 307 ? -5.154 16.753 9.929 1.00 98.88 307 VAL A N 1
ATOM 2288 C CA . VAL A 1 307 ? -5.502 16.926 11.349 1.00 98.88 307 VAL A CA 1
ATOM 2289 C C . VAL A 1 307 ? -7.005 16.759 11.554 1.00 98.88 307 VAL A C 1
ATOM 2291 O O . VAL A 1 307 ? -7.416 15.902 12.333 1.00 98.88 307 VAL A O 1
ATOM 2294 N N . ASN A 1 308 ? -7.826 17.463 10.773 1.00 98.81 308 ASN A N 1
ATOM 2295 C CA . ASN A 1 308 ? -9.285 17.381 10.864 1.00 98.81 308 ASN A CA 1
ATOM 2296 C C . ASN A 1 308 ? -9.809 15.953 10.623 1.00 98.81 308 ASN A C 1
ATOM 2298 O O . ASN A 1 308 ? -10.737 15.502 11.301 1.00 98.81 308 ASN A O 1
ATOM 2302 N N . ALA A 1 309 ? -9.223 15.218 9.672 1.00 98.81 309 ALA A N 1
ATOM 2303 C CA . ALA A 1 309 ? -9.607 13.836 9.393 1.00 98.81 309 ALA A CA 1
ATOM 2304 C C . ALA A 1 309 ? -9.225 12.883 10.534 1.00 98.81 309 ALA A C 1
ATOM 2306 O O . ALA A 1 309 ? -10.022 12.011 10.886 1.00 98.81 309 ALA A O 1
ATOM 2307 N N . VAL A 1 310 ? -8.040 13.048 11.131 1.00 98.81 310 VAL A N 1
ATOM 2308 C CA . VAL A 1 310 ? -7.594 12.254 12.288 1.00 98.81 310 VAL A CA 1
ATOM 2309 C C . VAL A 1 310 ? -8.452 12.554 13.517 1.00 98.81 310 VAL A C 1
ATOM 2311 O O . VAL A 1 310 ? -8.921 11.625 14.172 1.00 98.81 310 VAL A O 1
ATOM 2314 N N . GLU A 1 311 ? -8.747 13.822 13.796 1.00 98.75 311 GLU A N 1
ATOM 2315 C CA . GLU A 1 311 ? -9.644 14.213 14.888 1.00 98.75 311 GLU A CA 1
ATOM 2316 C C . GLU A 1 311 ? -11.055 13.649 14.696 1.00 98.75 311 GLU A C 1
ATOM 2318 O O . GLU A 1 311 ? -11.639 13.095 15.629 1.00 98.75 311 GLU A O 1
ATOM 2323 N N . SER A 1 312 ? -11.584 13.708 13.471 1.00 98.75 312 SER A N 1
ATOM 2324 C CA . SER A 1 312 ? -12.887 13.123 13.131 1.00 98.75 312 SER A CA 1
ATOM 2325 C C . SER A 1 312 ? -12.898 11.602 13.309 1.00 98.75 312 SER A C 1
ATOM 2327 O O . SER A 1 312 ? -13.864 11.052 13.842 1.00 98.75 312 SER A O 1
ATOM 2329 N N . ALA A 1 313 ? -11.814 10.920 12.922 1.00 98.44 313 ALA A N 1
ATOM 2330 C CA . ALA A 1 313 ? -11.640 9.484 13.123 1.00 98.44 313 ALA A CA 1
ATOM 2331 C C . ALA A 1 313 ? -11.657 9.116 14.611 1.00 98.44 313 ALA A C 1
ATOM 2333 O O . ALA A 1 313 ? -12.398 8.227 15.030 1.00 98.44 313 ALA A O 1
ATOM 2334 N N . VAL A 1 314 ? -10.886 9.842 15.421 1.00 98.44 314 VAL A N 1
ATOM 2335 C CA . VAL A 1 314 ? -10.777 9.622 16.868 1.00 98.44 314 VAL A CA 1
ATOM 2336 C C . VAL A 1 314 ? -12.096 9.935 17.567 1.00 98.44 314 VAL A C 1
ATOM 2338 O O . VAL A 1 314 ? -12.523 9.171 18.426 1.00 98.44 314 VAL A O 1
ATOM 2341 N N . LYS A 1 315 ? -12.791 11.003 17.164 1.00 98.69 315 LYS A N 1
ATOM 2342 C CA . LYS A 1 315 ? -14.122 11.338 17.680 1.00 98.69 315 LYS A CA 1
ATOM 2343 C C . LYS A 1 315 ? -15.151 10.250 17.362 1.00 98.69 315 LYS A C 1
ATOM 2345 O O . LYS A 1 315 ? -15.980 9.941 18.212 1.00 98.69 315 LYS A O 1
ATOM 2350 N N . LYS A 1 316 ? -15.118 9.680 16.151 1.00 98.62 316 LYS A N 1
ATOM 2351 C CA . LYS A 1 316 ? -16.102 8.683 15.701 1.00 98.62 316 LYS A CA 1
ATOM 2352 C C . LYS A 1 316 ? -15.823 7.274 16.231 1.00 98.62 316 LYS A C 1
ATOM 2354 O O . LYS A 1 316 ? -16.764 6.567 16.576 1.00 98.62 316 LYS A O 1
ATOM 2359 N N . PHE A 1 317 ? -14.557 6.861 16.276 1.00 98.31 317 PHE A N 1
ATOM 2360 C CA . PHE A 1 317 ? -14.163 5.472 16.543 1.00 98.31 317 PHE A CA 1
ATOM 2361 C C . PHE A 1 317 ? -13.282 5.291 17.788 1.00 98.31 317 PHE A C 1
ATOM 2363 O O . PHE A 1 317 ? -12.917 4.168 18.124 1.00 98.31 317 PHE A O 1
ATOM 2370 N N . GLY A 1 318 ? -12.946 6.372 18.495 1.00 97.38 318 GLY A N 1
ATOM 2371 C CA . GLY A 1 318 ? -12.207 6.346 19.762 1.00 97.38 318 GLY A CA 1
ATOM 2372 C C . GLY A 1 318 ? -10.682 6.273 19.632 1.00 97.38 318 GLY A C 1
ATOM 2373 O O . GLY A 1 318 ? -9.979 6.459 20.624 1.00 97.38 318 GLY A O 1
ATOM 2374 N N . GLY A 1 319 ? -10.140 6.042 18.434 1.00 97.50 319 GLY A N 1
ATOM 2375 C CA . GLY A 1 319 ? -8.698 5.939 18.216 1.00 97.50 319 GLY A CA 1
ATOM 2376 C C . GLY A 1 319 ? -8.328 5.523 16.795 1.00 97.50 319 GLY A C 1
ATOM 2377 O O . GLY A 1 319 ? -9.185 5.455 15.921 1.00 97.50 319 GLY A O 1
ATOM 2378 N N . ILE A 1 320 ? -7.040 5.250 16.580 1.00 98.62 320 ILE A N 1
ATOM 2379 C CA . ILE A 1 320 ? -6.486 4.705 15.334 1.00 98.62 320 ILE A CA 1
ATOM 2380 C C . ILE A 1 320 ? -5.553 3.557 15.722 1.00 98.62 320 ILE A C 1
ATOM 2382 O O . ILE A 1 320 ? -4.635 3.757 16.515 1.00 98.62 320 ILE A O 1
ATOM 2386 N N . ASP A 1 321 ? -5.793 2.370 15.170 1.00 98.31 321 ASP A N 1
ATOM 2387 C CA . ASP A 1 321 ? -4.979 1.171 15.391 1.00 98.31 321 ASP A CA 1
ATOM 2388 C C . ASP A 1 321 ? -3.955 0.959 14.274 1.00 98.31 321 ASP A C 1
ATOM 2390 O O . ASP A 1 321 ? -2.863 0.453 14.520 1.00 98.31 321 ASP A O 1
ATOM 2394 N N . ILE A 1 322 ? -4.313 1.306 13.037 1.00 98.75 322 ILE A N 1
ATOM 2395 C CA . ILE A 1 322 ? -3.495 1.035 11.855 1.00 98.75 322 ILE A CA 1
ATOM 2396 C C . ILE A 1 322 ? -3.510 2.262 10.946 1.00 98.75 322 ILE A C 1
ATOM 2398 O O . ILE A 1 322 ? -4.573 2.798 10.635 1.00 98.75 322 ILE A O 1
ATOM 2402 N N . LEU A 1 323 ? -2.336 2.683 10.487 1.00 98.88 323 LEU A N 1
ATOM 2403 C CA . LEU A 1 323 ? -2.171 3.651 9.408 1.00 98.88 323 LEU A CA 1
ATOM 2404 C C . LEU A 1 323 ? -1.625 2.942 8.168 1.00 98.88 323 LEU A C 1
ATOM 2406 O O . LEU A 1 323 ? -0.623 2.235 8.241 1.00 98.88 323 LEU A O 1
ATOM 2410 N N . VAL A 1 324 ? -2.237 3.192 7.015 1.00 98.94 324 VAL A N 1
ATOM 2411 C CA . VAL A 1 324 ? -1.731 2.765 5.710 1.00 98.94 324 VAL A CA 1
ATOM 2412 C C . VAL A 1 324 ? -1.425 3.995 4.857 1.00 98.94 324 VAL A C 1
ATOM 2414 O O . VAL A 1 324 ? -2.329 4.690 4.382 1.00 98.94 324 VAL A O 1
ATOM 2417 N N . ASN A 1 325 ? -0.136 4.250 4.634 1.00 98.88 325 ASN A N 1
ATOM 2418 C CA . ASN A 1 325 ? 0.335 5.287 3.720 1.00 98.88 325 ASN A CA 1
ATOM 2419 C C . ASN A 1 325 ? 0.383 4.724 2.295 1.00 98.88 325 ASN A C 1
ATOM 2421 O O . ASN A 1 325 ? 1.388 4.155 1.863 1.00 98.88 325 ASN A O 1
ATOM 2425 N N . ASN A 1 326 ? -0.734 4.868 1.580 1.00 98.75 326 ASN A N 1
ATOM 2426 C CA . ASN A 1 326 ? -0.915 4.375 0.213 1.00 98.75 326 ASN A CA 1
ATOM 2427 C C . ASN A 1 326 ? -0.992 5.505 -0.831 1.00 98.75 326 ASN A C 1
ATOM 2429 O O . ASN A 1 326 ? -0.647 5.279 -1.989 1.00 98.75 326 ASN A O 1
ATOM 2433 N N . ALA A 1 327 ? -1.409 6.721 -0.455 1.00 97.94 327 ALA A N 1
ATOM 2434 C CA . ALA A 1 327 ? -1.463 7.841 -1.393 1.00 97.94 327 ALA A CA 1
ATOM 2435 C C . ALA A 1 327 ? -0.095 8.070 -2.057 1.00 97.94 327 ALA A C 1
ATOM 2437 O O . ALA A 1 327 ? 0.940 8.126 -1.394 1.00 97.94 327 ALA A O 1
ATOM 2438 N N . SER A 1 328 ? -0.081 8.178 -3.384 1.00 96.44 328 SER A N 1
ATOM 2439 C CA . SER A 1 328 ? 1.139 8.406 -4.155 1.00 96.44 328 SER A CA 1
ATOM 2440 C C . SER A 1 328 ? 0.843 9.144 -5.461 1.00 96.44 328 SER A C 1
ATOM 2442 O O . SER A 1 328 ? -0.270 9.094 -5.987 1.00 96.44 328 SER A O 1
ATOM 2444 N N . ALA A 1 329 ? 1.857 9.822 -5.983 1.00 95.25 329 ALA A N 1
ATOM 2445 C CA . ALA A 1 329 ? 1.913 10.375 -7.325 1.00 95.25 329 ALA A CA 1
ATOM 2446 C C . ALA A 1 329 ? 3.148 9.839 -8.057 1.00 95.25 329 ALA A C 1
ATOM 2448 O O . ALA A 1 329 ? 4.179 9.549 -7.442 1.00 95.25 329 ALA A O 1
ATOM 2449 N N . ILE A 1 330 ? 3.026 9.724 -9.376 1.00 93.44 330 ILE A N 1
ATOM 2450 C CA . ILE A 1 330 ? 4.028 9.130 -10.259 1.00 93.44 330 ILE A CA 1
ATOM 2451 C C . ILE A 1 330 ? 4.229 10.007 -11.498 1.00 93.44 330 ILE A C 1
ATOM 2453 O O . ILE A 1 330 ? 3.275 10.561 -12.046 1.00 93.44 330 ILE A O 1
ATOM 2457 N N . SER A 1 331 ? 5.486 10.142 -11.915 1.00 93.25 331 SER A N 1
ATOM 2458 C CA . SER A 1 331 ? 5.916 10.742 -13.178 1.00 93.25 331 SER A CA 1
ATOM 2459 C C . SER A 1 331 ? 7.233 10.084 -13.572 1.00 93.25 331 SER A C 1
ATOM 2461 O O . SER A 1 331 ? 8.245 10.284 -12.902 1.00 93.25 331 SER A O 1
ATOM 2463 N N . LEU A 1 332 ? 7.220 9.281 -14.636 1.00 93.06 332 LEU A N 1
ATOM 2464 C CA . LEU A 1 332 ? 8.391 8.537 -15.109 1.00 93.06 332 LEU A CA 1
ATOM 2465 C C . LEU A 1 332 ? 9.145 9.342 -16.171 1.00 93.06 332 LEU A C 1
ATOM 2467 O O . LEU A 1 332 ? 9.217 8.964 -17.335 1.00 93.06 332 LEU A O 1
ATOM 2471 N N . THR A 1 333 ? 9.657 10.499 -15.763 1.00 94.81 333 THR A N 1
ATOM 2472 C CA . THR A 1 333 ? 10.398 11.421 -16.629 1.00 94.81 333 THR A CA 1
ATOM 2473 C C . THR A 1 333 ? 11.871 11.486 -16.215 1.00 94.81 333 THR A C 1
ATOM 2475 O O . THR A 1 333 ? 12.158 11.510 -15.014 1.00 94.81 333 THR A O 1
ATOM 2478 N N . PRO A 1 334 ? 12.817 11.569 -17.170 1.00 96.25 334 PRO A N 1
ATOM 2479 C CA . PRO A 1 334 ? 14.220 11.824 -16.857 1.00 96.25 334 PRO A CA 1
ATOM 2480 C C . PRO A 1 334 ? 14.413 13.251 -16.323 1.00 96.25 334 PRO A C 1
ATOM 2482 O O . PRO A 1 334 ? 13.514 14.093 -16.410 1.00 96.25 334 PRO A O 1
ATOM 2485 N N . THR A 1 335 ? 15.601 13.545 -15.786 1.00 97.75 335 THR A N 1
ATOM 2486 C CA . THR A 1 335 ? 15.904 14.811 -15.091 1.00 97.75 335 THR A CA 1
ATOM 2487 C C . THR A 1 335 ? 15.524 16.053 -15.899 1.00 97.75 335 THR A C 1
ATOM 2489 O O . THR A 1 335 ? 14.787 16.892 -15.397 1.00 97.75 335 THR A O 1
ATOM 2492 N N . LEU A 1 336 ? 15.947 16.148 -17.166 1.00 97.81 336 LEU A N 1
ATOM 2493 C CA . LEU A 1 336 ? 15.675 17.320 -18.015 1.00 97.81 336 LEU A CA 1
ATOM 2494 C C . LEU A 1 336 ? 14.194 17.480 -18.399 1.00 97.81 336 LEU A C 1
ATOM 2496 O O . LEU A 1 336 ? 13.768 18.580 -18.733 1.00 97.81 336 LEU A O 1
ATOM 2500 N N . SER A 1 337 ? 13.410 16.402 -18.359 1.00 98.00 337 SER A N 1
ATOM 2501 C CA . SER A 1 337 ? 11.987 16.413 -18.728 1.00 98.00 337 SER A CA 1
ATOM 2502 C C . SER A 1 337 ? 11.057 16.532 -17.521 1.00 98.00 337 SER A C 1
ATOM 2504 O O . SER A 1 337 ? 9.845 16.663 -17.686 1.00 98.00 337 SER A O 1
ATOM 2506 N N . THR A 1 338 ? 11.592 16.453 -16.303 1.00 98.00 338 THR A N 1
ATOM 2507 C CA . THR A 1 338 ? 10.784 16.535 -15.088 1.00 98.00 338 THR A CA 1
ATOM 2508 C C . THR A 1 338 ? 10.534 17.995 -14.743 1.00 98.00 338 THR A C 1
ATOM 2510 O O . THR A 1 338 ? 11.382 18.666 -14.165 1.00 98.00 338 THR A O 1
ATOM 2513 N N . GLU A 1 339 ? 9.340 18.491 -15.062 1.00 98.19 339 GLU A N 1
ATOM 2514 C CA . GLU A 1 339 ? 8.914 19.813 -14.603 1.00 98.19 339 GLU A CA 1
ATOM 2515 C C . GLU A 1 339 ? 8.894 19.881 -13.068 1.00 98.19 339 GLU A C 1
ATOM 2517 O O . GLU A 1 339 ? 8.392 18.968 -12.402 1.00 98.19 339 GLU A O 1
ATOM 2522 N N . MET A 1 340 ? 9.331 21.004 -12.490 1.00 98.50 340 MET A N 1
ATOM 2523 C CA . MET A 1 340 ? 9.392 21.147 -11.029 1.00 98.50 340 MET A CA 1
ATOM 2524 C C . MET A 1 340 ? 8.028 20.996 -10.351 1.00 98.50 340 MET A C 1
ATOM 2526 O O . MET A 1 340 ? 7.933 20.359 -9.310 1.00 98.50 340 MET A O 1
ATOM 2530 N N . LYS A 1 341 ? 6.932 21.409 -11.000 1.00 98.06 341 LYS A N 1
ATOM 2531 C CA . LYS A 1 341 ? 5.577 21.162 -10.475 1.00 98.06 341 LYS A CA 1
ATOM 2532 C C . LYS A 1 341 ? 5.256 19.667 -10.308 1.00 98.06 341 LYS A C 1
ATOM 2534 O O . LYS A 1 341 ? 4.471 19.298 -9.438 1.00 98.06 341 LYS A O 1
ATOM 2539 N N . ARG A 1 342 ? 5.834 18.793 -11.144 1.00 97.56 342 ARG A N 1
ATOM 2540 C CA . ARG A 1 342 ? 5.697 17.328 -11.044 1.00 97.56 342 ARG A CA 1
ATOM 2541 C C . ARG A 1 342 ? 6.621 16.765 -9.974 1.00 97.56 342 ARG A C 1
ATOM 2543 O O . ARG A 1 342 ? 6.180 15.912 -9.207 1.00 97.56 342 ARG A O 1
ATOM 2550 N N . TYR A 1 343 ? 7.852 17.269 -9.897 1.00 98.62 343 TYR A N 1
ATOM 2551 C CA . TYR A 1 343 ? 8.786 16.942 -8.820 1.00 98.62 343 TYR A CA 1
ATOM 2552 C C . TYR A 1 343 ? 8.165 17.231 -7.446 1.00 98.62 343 TYR A C 1
ATOM 2554 O O . TYR A 1 343 ? 8.076 16.330 -6.606 1.00 98.62 343 TYR A O 1
ATOM 2562 N N . ASP A 1 344 ? 7.656 18.450 -7.259 1.00 98.75 344 ASP A N 1
ATOM 2563 C CA . ASP A 1 344 ? 7.032 18.912 -6.021 1.00 98.75 344 ASP A CA 1
ATOM 2564 C C . ASP A 1 344 ? 5.779 18.107 -5.702 1.00 98.75 344 ASP A C 1
ATOM 2566 O O . ASP A 1 344 ? 5.566 17.730 -4.552 1.00 98.75 344 ASP A O 1
ATOM 2570 N N . LEU A 1 345 ? 4.962 17.784 -6.710 1.00 98.44 345 LEU A N 1
ATOM 2571 C CA . LEU A 1 345 ? 3.781 16.943 -6.535 1.00 98.44 345 LEU A CA 1
ATOM 2572 C C . LEU A 1 345 ? 4.147 15.559 -5.982 1.00 98.44 345 LEU A C 1
ATOM 2574 O O . LEU A 1 345 ? 3.527 15.119 -5.013 1.00 98.44 345 LEU A O 1
ATOM 2578 N N . MET A 1 346 ? 5.143 14.888 -6.573 1.00 98.50 346 MET A N 1
ATOM 2579 C CA . MET A 1 346 ? 5.596 13.570 -6.113 1.00 98.50 346 MET A CA 1
ATOM 2580 C C . MET A 1 346 ? 6.149 13.637 -4.692 1.00 98.50 346 MET A C 1
ATOM 2582 O O . MET A 1 346 ? 5.719 12.867 -3.841 1.00 98.50 346 MET A O 1
ATOM 2586 N N . HIS A 1 347 ? 7.043 14.581 -4.395 1.00 98.75 347 HIS A N 1
ATOM 2587 C CA . HIS A 1 347 ? 7.649 14.690 -3.064 1.00 98.75 347 HIS A CA 1
ATOM 2588 C C . HIS A 1 347 ? 6.648 15.133 -1.991 1.00 98.75 347 HIS A C 1
ATOM 2590 O O . HIS A 1 347 ? 6.702 14.647 -0.859 1.00 98.75 347 HIS A O 1
ATOM 2596 N N . SER A 1 348 ? 5.704 16.009 -2.344 1.00 98.69 348 SER A N 1
ATOM 2597 C CA . SER A 1 348 ? 4.679 16.499 -1.419 1.00 98.69 348 SER A CA 1
ATOM 2598 C C . SER A 1 348 ? 3.654 15.424 -1.062 1.00 98.69 348 SER A C 1
ATOM 2600 O O . SER A 1 348 ? 3.207 15.380 0.080 1.00 98.69 348 SER A O 1
ATOM 2602 N N . ILE A 1 349 ? 3.277 14.561 -2.014 1.00 98.69 349 ILE A N 1
ATOM 2603 C CA . ILE A 1 349 ? 2.316 13.473 -1.772 1.00 98.69 349 ILE A CA 1
ATOM 2604 C C . ILE A 1 349 ? 3.009 12.252 -1.165 1.00 98.69 349 ILE A C 1
ATOM 2606 O O . ILE A 1 349 ? 2.531 11.732 -0.161 1.00 98.69 349 ILE A O 1
ATOM 2610 N N . ASN A 1 350 ? 4.126 11.812 -1.748 1.00 98.69 350 ASN A N 1
ATOM 2611 C CA . ASN A 1 350 ? 4.784 10.561 -1.377 1.00 98.69 350 ASN A CA 1
ATOM 2612 C C . ASN A 1 350 ? 5.523 10.740 -0.044 1.00 98.69 350 ASN A C 1
ATOM 2614 O O . ASN A 1 350 ? 5.031 10.304 0.994 1.00 98.69 350 ASN A O 1
ATOM 2618 N N . THR A 1 351 ? 6.674 11.419 -0.044 1.00 98.62 351 THR A N 1
ATOM 2619 C CA . THR A 1 351 ? 7.540 11.546 1.140 1.00 98.62 351 THR A CA 1
ATOM 2620 C C . THR A 1 351 ? 6.923 12.432 2.218 1.00 98.62 351 THR A C 1
ATOM 2622 O O . THR A 1 351 ? 6.703 11.975 3.339 1.00 98.62 351 THR A O 1
ATOM 2625 N N . ARG A 1 352 ? 6.614 13.698 1.894 1.00 98.81 352 ARG A N 1
ATOM 2626 C CA . ARG A 1 352 ? 6.093 14.662 2.877 1.00 98.81 352 ARG A CA 1
ATOM 2627 C C . ARG A 1 352 ? 4.744 14.209 3.429 1.00 98.81 352 ARG A C 1
ATOM 2629 O O . ARG A 1 352 ? 4.559 14.240 4.640 1.00 98.81 352 ARG A O 1
ATOM 2636 N N . GLY A 1 353 ? 3.832 13.772 2.559 1.00 98.81 353 GLY A N 1
ATOM 2637 C CA . GLY A 1 353 ? 2.523 13.254 2.957 1.00 98.81 353 GLY A CA 1
ATOM 2638 C C . GLY A 1 353 ? 2.638 12.054 3.898 1.00 98.81 353 GLY A C 1
ATOM 2639 O O . GLY A 1 353 ? 2.044 12.071 4.972 1.00 98.81 353 GLY A O 1
ATOM 2640 N N . THR A 1 354 ? 3.469 11.062 3.560 1.00 98.81 354 THR A N 1
ATOM 2641 C CA . THR A 1 354 ? 3.726 9.890 4.424 1.00 98.81 354 THR A CA 1
ATOM 2642 C C . THR A 1 354 ? 4.261 10.292 5.793 1.00 98.81 354 THR A C 1
ATOM 2644 O O . THR A 1 354 ? 3.769 9.803 6.811 1.00 98.81 354 THR A O 1
ATOM 2647 N N . PHE A 1 355 ? 5.241 11.198 5.841 1.00 98.88 355 PHE A N 1
ATOM 2648 C CA . PHE A 1 355 ? 5.806 11.668 7.103 1.00 98.88 355 PHE A CA 1
ATOM 2649 C C . PHE A 1 355 ? 4.757 12.406 7.944 1.00 98.88 355 PHE A C 1
ATOM 2651 O O . PHE A 1 355 ? 4.589 12.121 9.128 1.00 98.88 355 PHE A O 1
ATOM 2658 N N . LEU A 1 356 ? 4.018 13.332 7.329 1.00 98.88 356 LEU A N 1
ATOM 2659 C CA . LEU A 1 356 ? 3.043 14.170 8.018 1.00 98.88 356 LEU A CA 1
ATOM 2660 C C . LEU A 1 356 ? 1.853 13.366 8.548 1.00 98.88 356 LEU A C 1
ATOM 2662 O O . LEU A 1 356 ? 1.498 13.503 9.716 1.00 98.88 356 LEU A O 1
ATOM 2666 N N . VAL A 1 357 ? 1.260 12.493 7.731 1.00 98.81 357 VAL A N 1
ATOM 2667 C CA . VAL A 1 357 ? 0.138 11.650 8.172 1.00 98.81 357 VAL A CA 1
ATOM 2668 C C . VAL A 1 357 ? 0.583 10.717 9.297 1.00 98.81 357 VAL A C 1
ATOM 2670 O O . VAL A 1 357 ? -0.122 10.595 10.300 1.00 98.81 357 VAL A O 1
ATOM 2673 N N . SER A 1 358 ? 1.782 10.135 9.189 1.00 98.88 358 SER A N 1
ATOM 2674 C CA . SER A 1 358 ? 2.370 9.332 10.268 1.00 98.88 358 SER A CA 1
ATOM 2675 C C . SER A 1 358 ? 2.547 10.143 11.547 1.00 98.88 358 SER A C 1
ATOM 2677 O O . SER A 1 358 ? 2.072 9.714 12.594 1.00 98.88 358 SER A O 1
ATOM 2679 N N . LYS A 1 359 ? 3.132 11.347 11.468 1.00 98.81 359 LYS A N 1
ATOM 2680 C CA . LYS A 1 359 ? 3.305 12.265 12.607 1.00 98.81 359 LYS A CA 1
ATOM 2681 C C . LYS A 1 359 ? 1.983 12.538 13.329 1.00 98.81 359 LYS A C 1
ATOM 2683 O O . LYS A 1 359 ? 1.950 12.487 14.556 1.00 98.81 359 LYS A O 1
ATOM 2688 N N . VAL A 1 360 ? 0.909 12.819 12.588 1.00 98.88 360 VAL A N 1
ATOM 2689 C CA . VAL A 1 360 ? -0.405 13.158 13.164 1.00 98.88 360 VAL A CA 1
ATOM 2690 C C . VAL A 1 360 ? -1.112 11.920 13.735 1.00 98.88 360 VAL A C 1
ATOM 2692 O O . VAL A 1 360 ? -1.742 12.007 14.784 1.00 98.88 360 VAL A O 1
ATOM 2695 N N . CYS A 1 361 ? -0.972 10.744 13.113 1.00 98.81 361 CYS A N 1
ATOM 2696 C CA . CYS A 1 361 ? -1.576 9.505 13.620 1.00 98.81 361 CYS A CA 1
ATOM 2697 C C . CYS A 1 361 ? -0.813 8.897 14.812 1.00 98.81 361 CYS A C 1
ATOM 2699 O O . CYS A 1 361 ? -1.415 8.207 15.639 1.00 98.81 361 CYS A O 1
ATOM 2701 N N . LEU A 1 362 ? 0.500 9.133 14.921 1.00 98.31 362 LEU A N 1
ATOM 2702 C CA . LEU A 1 362 ? 1.386 8.465 15.882 1.00 98.31 362 LEU A CA 1
ATOM 2703 C C . LEU A 1 362 ? 0.937 8.576 17.355 1.00 98.31 362 LEU A C 1
ATOM 2705 O O . LEU A 1 362 ? 0.980 7.557 18.049 1.00 98.31 362 LEU A O 1
ATOM 2709 N N . PRO A 1 363 ? 0.459 9.732 17.867 1.00 98.50 363 PRO A N 1
ATOM 2710 C CA . PRO A 1 363 ? -0.049 9.830 19.239 1.00 98.50 363 PRO A CA 1
ATOM 2711 C C . PRO A 1 363 ? -1.255 8.924 19.524 1.00 98.50 363 PRO A C 1
ATOM 2713 O O . PRO A 1 363 ? -1.463 8.524 20.670 1.00 98.50 363 PRO A O 1
ATOM 2716 N N . HIS A 1 364 ? -2.052 8.601 18.503 1.00 98.44 364 HIS A N 1
ATOM 2717 C CA . HIS A 1 364 ? -3.207 7.710 18.618 1.00 98.44 364 HIS A CA 1
ATOM 2718 C C . HIS A 1 364 ? -2.787 6.246 18.489 1.00 98.44 364 HIS A C 1
ATOM 2720 O O . HIS A 1 364 ? -3.197 5.429 19.311 1.00 98.44 364 HIS A O 1
ATOM 2726 N N . LEU A 1 365 ? -1.889 5.945 17.546 1.00 98.12 365 LEU A N 1
ATOM 2727 C CA . LEU A 1 365 ? -1.308 4.613 17.363 1.00 98.12 365 LEU A CA 1
ATOM 2728 C C . LEU A 1 365 ? -0.598 4.121 18.631 1.00 98.12 365 LEU A C 1
ATOM 2730 O O . LEU A 1 365 ? -0.798 2.985 19.047 1.00 98.12 365 LEU A O 1
ATOM 2734 N N . LYS A 1 366 ? 0.153 4.989 19.321 1.00 96.81 366 LYS A N 1
ATOM 2735 C CA . LYS A 1 366 ? 0.838 4.648 20.585 1.00 96.81 366 LYS A CA 1
ATOM 2736 C C . LYS A 1 366 ? -0.098 4.193 21.715 1.00 96.81 366 LYS A C 1
ATOM 2738 O O . LYS A 1 366 ? 0.379 3.618 22.687 1.00 96.81 366 LYS A O 1
ATOM 2743 N N . LYS A 1 367 ? -1.407 4.452 21.613 1.00 96.06 367 LYS A N 1
ATOM 2744 C CA . LYS A 1 367 ? -2.420 3.992 22.581 1.00 96.06 367 LYS A CA 1
ATOM 2745 C C . LYS A 1 367 ? -2.984 2.607 22.232 1.00 96.06 367 LYS A C 1
ATOM 2747 O O . LYS A 1 367 ? -3.660 2.003 23.063 1.00 96.06 367 LYS A O 1
ATOM 2752 N N . GLY A 1 368 ? -2.752 2.121 21.011 1.00 88.31 368 GLY A N 1
ATOM 2753 C CA . GLY A 1 368 ? -3.242 0.837 20.517 1.00 88.31 368 GLY A CA 1
ATOM 2754 C C . GLY A 1 368 ? -2.438 -0.354 21.046 1.00 88.31 368 GLY A C 1
ATOM 2755 O O . GLY A 1 368 ? -1.274 -0.233 21.412 1.00 88.31 368 GLY A O 1
ATOM 2756 N N . LYS A 1 369 ? -3.057 -1.542 21.059 1.00 88.19 369 LYS A N 1
ATOM 2757 C CA . LYS A 1 369 ? -2.426 -2.782 21.566 1.00 88.19 369 LYS A CA 1
ATOM 2758 C C . LYS A 1 369 ? -1.490 -3.475 20.570 1.00 88.19 369 LYS A C 1
ATOM 2760 O O . LYS A 1 369 ? -0.644 -4.252 20.980 1.00 88.19 369 LYS A O 1
ATOM 2765 N N . ASN A 1 370 ? -1.703 -3.254 19.274 1.00 94.12 370 ASN A N 1
ATOM 2766 C CA . ASN A 1 370 ? -0.890 -3.820 18.191 1.00 94.12 370 ASN A CA 1
ATOM 2767 C C . ASN A 1 370 ? -0.841 -2.805 17.037 1.00 94.12 370 ASN A C 1
ATOM 2769 O O . ASN A 1 370 ? -1.537 -3.009 16.039 1.00 94.12 370 ASN A O 1
ATOM 2773 N N . PRO A 1 371 ? -0.189 -1.645 17.228 1.00 96.69 371 PRO A N 1
ATOM 2774 C CA . PRO A 1 371 ? -0.270 -0.555 16.271 1.00 96.69 371 PRO A CA 1
ATOM 2775 C C . PRO A 1 371 ? 0.602 -0.807 15.044 1.00 96.69 371 PRO A C 1
ATOM 2777 O O . PRO A 1 371 ? 1.763 -1.174 15.182 1.00 96.69 371 PRO A O 1
ATOM 2780 N N . HIS A 1 372 ? 0.070 -0.546 13.851 1.00 98.44 372 HIS A N 1
ATOM 2781 C CA . HIS A 1 372 ? 0.815 -0.703 12.596 1.00 98.44 372 HIS A CA 1
ATOM 2782 C C . HIS A 1 372 ? 0.872 0.607 11.810 1.00 98.44 372 HIS A C 1
ATOM 2784 O O . HIS A 1 372 ? -0.137 1.297 11.665 1.00 98.44 372 HIS A O 1
ATOM 2790 N N . ILE A 1 373 ? 2.039 0.914 11.241 1.00 98.75 373 ILE A N 1
ATOM 2791 C CA . ILE A 1 373 ? 2.180 1.854 10.123 1.00 98.75 373 ILE A CA 1
ATOM 2792 C C . ILE A 1 373 ? 2.684 1.051 8.928 1.00 98.75 373 ILE A C 1
ATOM 2794 O O . ILE A 1 373 ? 3.781 0.498 8.962 1.00 98.75 373 ILE A O 1
ATOM 2798 N N . LEU A 1 374 ? 1.884 0.985 7.867 1.00 98.75 374 LEU A N 1
ATOM 2799 C CA . LEU A 1 374 ? 2.224 0.287 6.635 1.00 98.75 374 LEU A CA 1
ATOM 2800 C C . LEU A 1 374 ? 2.395 1.290 5.495 1.00 98.75 374 LEU A C 1
ATOM 2802 O O . LEU A 1 374 ? 1.423 1.865 5.006 1.00 98.75 374 LEU A O 1
ATOM 2806 N N . ASN A 1 375 ? 3.631 1.469 5.036 1.00 98.81 375 ASN A N 1
ATOM 2807 C CA . ASN A 1 375 ? 3.921 2.283 3.857 1.00 98.81 375 ASN A CA 1
ATOM 2808 C C . ASN A 1 375 ? 3.906 1.397 2.607 1.00 98.81 375 ASN A C 1
ATOM 2810 O O . ASN A 1 375 ? 4.595 0.372 2.563 1.00 98.81 375 ASN A O 1
ATOM 2814 N N . ILE A 1 376 ? 3.133 1.790 1.591 1.00 98.31 376 ILE A N 1
ATOM 2815 C CA . ILE A 1 376 ? 3.146 1.142 0.274 1.00 98.31 376 ILE A CA 1
ATOM 2816 C C . ILE A 1 376 ? 4.311 1.732 -0.523 1.00 98.31 376 ILE A C 1
ATOM 2818 O O . ILE A 1 376 ? 4.162 2.709 -1.260 1.00 98.31 376 ILE A O 1
ATOM 2822 N N . SER A 1 377 ? 5.510 1.202 -0.298 1.00 96.94 377 SER A N 1
ATOM 2823 C CA . SER A 1 377 ? 6.773 1.717 -0.829 1.00 96.94 377 SER A CA 1
ATOM 2824 C C . SER A 1 377 ? 7.821 0.599 -0.958 1.00 96.94 377 SER A C 1
ATOM 2826 O O . SER A 1 377 ? 7.747 -0.384 -0.211 1.00 96.94 377 SER A O 1
ATOM 2828 N N . PRO A 1 378 ? 8.768 0.726 -1.909 1.00 95.88 378 PRO A N 1
ATOM 2829 C CA . PRO A 1 378 ? 9.724 -0.330 -2.249 1.00 95.88 378 PRO A CA 1
ATOM 2830 C C . PRO A 1 378 ? 10.808 -0.531 -1.188 1.00 95.88 378 PRO A C 1
ATOM 2832 O O . PRO A 1 378 ? 11.066 0.379 -0.397 1.00 95.88 378 PRO A O 1
ATOM 2835 N N . PRO A 1 379 ? 11.503 -1.678 -1.175 1.00 94.50 379 PRO A N 1
ATOM 2836 C CA . PRO A 1 379 ? 12.794 -1.785 -0.503 1.00 94.50 379 PRO A CA 1
ATOM 2837 C C . PRO A 1 379 ? 13.780 -0.716 -1.004 1.00 94.50 379 PRO A C 1
ATOM 2839 O O . PRO A 1 379 ? 13.697 -0.256 -2.143 1.00 94.50 379 PRO A O 1
ATOM 2842 N N . LEU A 1 380 ? 14.736 -0.324 -0.159 1.00 94.88 380 LEU A N 1
ATOM 2843 C CA . LEU A 1 380 ? 15.787 0.627 -0.537 1.00 94.88 380 LEU A CA 1
ATOM 2844 C C . LEU A 1 380 ? 16.885 -0.069 -1.354 1.00 94.88 380 LEU A C 1
ATOM 2846 O O . LEU A 1 380 ? 17.945 -0.406 -0.831 1.00 94.88 380 LEU A O 1
ATOM 2850 N N . ASN A 1 381 ? 16.626 -0.287 -2.642 1.00 92.25 381 ASN A N 1
ATOM 2851 C CA . ASN A 1 381 ? 17.601 -0.851 -3.571 1.00 92.25 381 ASN A CA 1
ATOM 2852 C C . ASN A 1 381 ? 18.486 0.253 -4.179 1.00 92.25 381 ASN A C 1
ATOM 2854 O O . ASN A 1 381 ? 18.018 1.081 -4.962 1.00 92.25 381 ASN A O 1
ATOM 2858 N N . MET A 1 382 ? 19.776 0.261 -3.841 1.00 94.00 382 MET A N 1
ATOM 2859 C CA . MET A 1 382 ? 20.722 1.297 -4.279 1.00 94.00 382 MET A CA 1
ATOM 2860 C C . MET A 1 382 ? 21.382 1.016 -5.641 1.00 94.00 382 MET A C 1
ATOM 2862 O O . MET A 1 382 ? 22.321 1.716 -6.018 1.00 94.00 382 MET A O 1
ATOM 2866 N N . ASN A 1 383 ? 20.895 0.030 -6.400 1.00 93.31 383 ASN A N 1
ATOM 2867 C CA . ASN A 1 383 ? 21.358 -0.242 -7.758 1.00 93.31 383 ASN A CA 1
ATOM 2868 C C . ASN A 1 383 ? 21.090 0.971 -8.686 1.00 93.31 383 ASN A C 1
ATOM 2870 O O . ASN A 1 383 ? 19.931 1.375 -8.838 1.00 93.31 383 ASN A O 1
ATOM 2874 N N . PRO A 1 384 ? 22.120 1.549 -9.345 1.00 93.50 384 PRO A N 1
ATOM 2875 C CA . PRO A 1 384 ? 21.980 2.746 -10.179 1.00 93.50 384 PRO A CA 1
ATOM 2876 C C . PRO A 1 384 ? 20.936 2.649 -11.299 1.00 93.50 384 PRO A C 1
ATOM 2878 O O . PRO A 1 384 ? 20.414 3.680 -11.733 1.00 93.50 384 PRO A O 1
ATOM 2881 N N . ILE A 1 385 ? 20.599 1.436 -11.758 1.00 91.62 385 ILE A N 1
ATOM 2882 C CA . ILE A 1 385 ? 19.586 1.237 -12.804 1.00 91.62 385 ILE A CA 1
ATOM 2883 C C . ILE A 1 385 ? 18.232 1.853 -12.421 1.00 91.62 385 ILE A C 1
ATOM 2885 O O . ILE A 1 385 ? 17.580 2.468 -13.265 1.00 91.62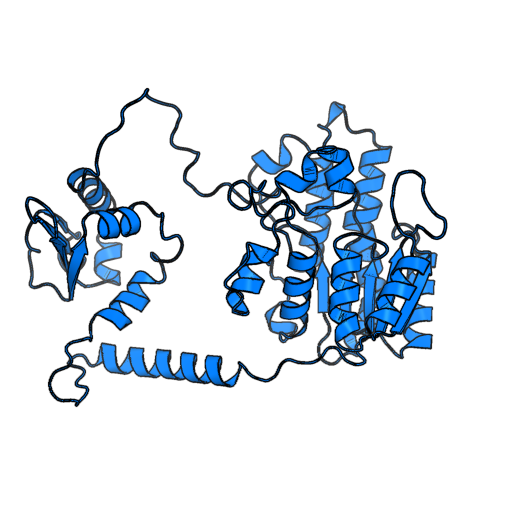 385 ILE A O 1
ATOM 2889 N N . TRP A 1 386 ? 17.868 1.805 -11.135 1.00 91.94 386 TRP A N 1
ATOM 2890 C CA . TRP A 1 386 ? 16.604 2.335 -10.617 1.00 91.94 386 TRP A CA 1
ATOM 2891 C C . TRP A 1 386 ? 16.576 3.853 -10.460 1.00 91.94 386 TRP A C 1
ATOM 2893 O O . TRP A 1 386 ? 15.517 4.437 -10.242 1.00 91.94 386 TRP A O 1
ATOM 2903 N N . PHE A 1 387 ? 17.721 4.516 -10.587 1.00 94.38 387 PHE A N 1
ATOM 2904 C CA . PHE A 1 387 ? 17.827 5.974 -10.537 1.00 94.38 387 PHE A CA 1
ATOM 2905 C C . PHE A 1 387 ? 17.918 6.569 -11.943 1.00 94.38 387 PHE A C 1
ATOM 2907 O O . PHE A 1 387 ? 17.454 7.684 -12.168 1.00 94.38 387 PHE A O 1
ATOM 2914 N N . LYS A 1 388 ? 18.466 5.811 -12.902 1.00 92.38 388 LYS A N 1
ATOM 2915 C CA . LYS A 1 388 ? 18.839 6.282 -14.242 1.00 92.38 388 LYS A CA 1
ATOM 2916 C C . LYS A 1 388 ? 17.716 7.008 -14.994 1.00 92.38 388 LYS A C 1
ATOM 2918 O O . LYS A 1 388 ? 17.959 8.072 -15.554 1.00 92.38 388 LYS A O 1
ATOM 2923 N N . ASN A 1 389 ? 16.507 6.443 -15.022 1.00 91.69 389 ASN A N 1
ATOM 2924 C CA . ASN A 1 389 ? 15.446 6.904 -15.931 1.00 91.69 389 ASN A CA 1
ATOM 2925 C C . ASN A 1 389 ? 14.405 7.828 -15.277 1.00 91.69 389 ASN A C 1
ATOM 2927 O O . ASN A 1 389 ? 13.716 8.561 -15.980 1.00 91.69 389 ASN A O 1
ATOM 2931 N N . HIS A 1 390 ? 14.269 7.792 -13.950 1.00 94.88 390 HIS A N 1
ATOM 2932 C CA . HIS A 1 390 ? 13.182 8.466 -13.228 1.00 94.88 390 HIS A CA 1
ATOM 2933 C C . HIS A 1 390 ? 13.588 8.843 -11.794 1.00 94.88 390 HIS A C 1
ATOM 2935 O O . HIS A 1 390 ? 12.841 8.618 -10.838 1.00 94.88 390 HIS A O 1
ATOM 2941 N N . VAL A 1 391 ? 14.784 9.421 -11.631 1.00 97.69 391 VAL A N 1
ATOM 2942 C CA . VAL A 1 391 ? 15.390 9.724 -10.320 1.00 97.69 391 VAL A CA 1
ATOM 2943 C C . VAL A 1 391 ? 14.453 10.479 -9.369 1.00 97.69 391 VAL A C 1
ATOM 2945 O O . VAL A 1 391 ? 14.385 10.142 -8.191 1.00 97.69 391 VAL A O 1
ATOM 2948 N N . ALA A 1 392 ? 13.663 11.433 -9.870 1.00 98.12 392 ALA A N 1
ATOM 2949 C CA . ALA A 1 392 ? 12.718 12.197 -9.056 1.00 98.12 392 ALA A CA 1
ATOM 2950 C C . ALA A 1 392 ? 11.624 11.314 -8.428 1.00 98.12 392 ALA A C 1
ATOM 2952 O O . ALA A 1 392 ? 11.267 11.500 -7.264 1.00 98.12 392 ALA A O 1
ATOM 2953 N N . TYR A 1 393 ? 11.103 10.338 -9.178 1.00 97.88 393 TYR A N 1
ATOM 2954 C CA . TYR A 1 393 ? 10.129 9.379 -8.659 1.00 97.88 393 TYR A CA 1
ATOM 2955 C C . TYR A 1 393 ? 10.784 8.392 -7.687 1.00 97.88 393 TYR A C 1
ATOM 2957 O O . TYR A 1 393 ? 10.230 8.134 -6.617 1.00 97.88 393 TYR A O 1
ATOM 2965 N N . THR A 1 394 ? 11.989 7.908 -8.012 1.00 97.50 394 THR A N 1
ATOM 2966 C CA . THR A 1 394 ? 12.783 7.029 -7.138 1.00 97.50 394 THR A CA 1
ATOM 2967 C C . THR A 1 394 ? 13.026 7.682 -5.782 1.00 97.50 394 THR A C 1
ATOM 2969 O O . THR A 1 394 ? 12.697 7.092 -4.758 1.00 97.50 394 THR A O 1
ATOM 2972 N N . MET A 1 395 ? 13.490 8.937 -5.760 1.00 98.44 395 MET A N 1
ATOM 2973 C CA . MET A 1 395 ? 13.670 9.723 -4.533 1.00 98.44 395 MET A CA 1
ATOM 2974 C C . MET A 1 395 ? 12.366 9.851 -3.737 1.00 98.44 395 MET A C 1
ATOM 2976 O O . MET A 1 395 ? 12.353 9.621 -2.528 1.00 98.44 395 MET A O 1
ATOM 2980 N N . ALA A 1 396 ? 11.252 10.160 -4.406 1.00 98.44 396 ALA A N 1
ATOM 2981 C CA . ALA A 1 396 ? 9.959 10.322 -3.750 1.00 98.44 396 ALA A CA 1
ATOM 2982 C C . ALA A 1 396 ? 9.426 9.009 -3.136 1.00 98.44 396 ALA A C 1
ATOM 2984 O O . ALA A 1 396 ? 8.858 9.024 -2.045 1.00 98.44 396 ALA A O 1
ATOM 2985 N N . LYS A 1 397 ? 9.598 7.856 -3.799 1.00 97.69 397 LYS A N 1
ATOM 2986 C CA . LYS A 1 397 ? 9.197 6.551 -3.238 1.00 97.69 397 LYS A CA 1
ATOM 2987 C C . LYS A 1 397 ? 10.162 6.062 -2.165 1.00 97.69 397 LYS A C 1
ATOM 2989 O O . LYS A 1 397 ? 9.706 5.550 -1.146 1.00 97.69 397 LYS A O 1
ATOM 2994 N N . TYR A 1 398 ? 11.466 6.255 -2.350 1.00 98.50 398 TYR A N 1
ATOM 2995 C CA . TYR A 1 398 ? 12.470 5.858 -1.362 1.00 98.50 398 TYR A CA 1
ATOM 2996 C C . TYR A 1 398 ? 12.377 6.712 -0.104 1.00 98.50 398 TYR A C 1
ATOM 2998 O O . TYR A 1 398 ? 12.573 6.187 0.984 1.00 98.50 398 TYR A O 1
ATOM 3006 N N . GLY A 1 399 ? 11.968 7.978 -0.207 1.00 98.69 399 GLY A N 1
ATOM 3007 C CA . GLY A 1 399 ? 11.660 8.805 0.959 1.00 98.69 399 GLY A CA 1
ATOM 3008 C C . GLY A 1 399 ? 10.568 8.200 1.851 1.00 98.69 399 GLY A C 1
ATOM 3009 O O . GLY A 1 399 ? 10.706 8.214 3.073 1.00 98.69 399 GLY A O 1
ATOM 3010 N N . MET A 1 400 ? 9.528 7.583 1.274 1.00 98.69 400 MET A N 1
ATOM 3011 C CA . MET A 1 400 ? 8.519 6.838 2.051 1.00 98.69 400 MET A CA 1
ATOM 3012 C C . MET A 1 400 ? 9.127 5.625 2.772 1.00 98.69 400 MET A C 1
ATOM 3014 O O . MET A 1 400 ? 8.737 5.310 3.895 1.00 98.69 400 MET A O 1
ATOM 3018 N N . SER A 1 401 ? 10.085 4.947 2.140 1.00 98.50 401 SER A N 1
ATOM 3019 C CA . SER A 1 401 ? 10.778 3.785 2.707 1.00 98.50 401 SER A CA 1
ATOM 3020 C C . SER A 1 401 ? 11.813 4.172 3.761 1.00 98.50 401 SER A C 1
ATOM 3022 O O . SER A 1 401 ? 11.950 3.481 4.762 1.00 98.50 401 SER A O 1
ATOM 3024 N N . MET A 1 402 ? 12.478 5.317 3.615 1.00 98.62 402 MET A N 1
ATOM 3025 C CA . MET A 1 402 ? 13.325 5.894 4.663 1.00 98.62 402 MET A CA 1
ATOM 3026 C C . MET A 1 402 ? 12.502 6.250 5.905 1.00 98.62 402 MET A C 1
ATOM 3028 O O . MET A 1 402 ? 12.973 6.044 7.020 1.00 98.62 402 MET A O 1
ATOM 3032 N N . CYS A 1 403 ? 11.248 6.690 5.734 1.00 98.19 403 CYS A N 1
ATOM 3033 C CA . CYS A 1 403 ? 10.332 6.879 6.861 1.00 98.19 403 CYS A CA 1
ATOM 3034 C C . CYS A 1 403 ? 10.087 5.565 7.633 1.00 98.19 403 CYS A C 1
ATOM 3036 O O . CYS A 1 403 ? 9.922 5.622 8.843 1.00 98.19 403 CYS A O 1
ATOM 3038 N N . VAL A 1 404 ? 10.109 4.392 6.978 1.00 97.38 404 VAL A N 1
ATOM 3039 C CA . VAL A 1 404 ? 9.973 3.081 7.656 1.00 97.38 404 VAL A CA 1
ATOM 3040 C C . VAL A 1 404 ? 11.176 2.767 8.545 1.00 97.38 404 VAL A C 1
ATOM 3042 O O . VAL A 1 404 ? 11.010 2.131 9.575 1.00 97.38 404 VAL A O 1
ATOM 3045 N N . LEU A 1 405 ? 12.381 3.185 8.152 1.00 96.94 405 LEU A N 1
ATOM 3046 C CA . LEU A 1 405 ? 13.588 2.958 8.954 1.00 96.94 405 LEU A CA 1
ATOM 3047 C C . LEU A 1 405 ? 13.720 3.951 10.113 1.00 96.94 405 LEU A C 1
ATOM 3049 O O . LEU A 1 405 ? 14.325 3.625 11.129 1.00 96.94 405 LEU A O 1
ATOM 3053 N N . GLY A 1 406 ? 13.220 5.175 9.930 1.00 95.69 406 GLY A N 1
ATOM 3054 C CA . GLY A 1 406 ? 13.342 6.246 10.921 1.00 95.69 406 GLY A CA 1
ATOM 3055 C C . GLY A 1 406 ? 12.246 6.274 11.991 1.00 95.69 406 GLY A C 1
ATOM 3056 O O . GLY A 1 406 ? 12.437 6.945 13.004 1.00 95.69 406 GLY A O 1
ATOM 3057 N N . MET A 1 407 ? 11.109 5.608 11.760 1.00 92.50 407 MET A N 1
ATOM 3058 C CA . MET A 1 407 ? 9.983 5.488 12.702 1.00 92.50 407 MET A CA 1
ATOM 3059 C C . MET A 1 407 ? 9.985 4.125 13.377 1.00 92.50 407 MET A C 1
ATOM 3061 O O . MET A 1 407 ? 9.679 4.099 14.591 1.00 92.50 407 MET A O 1
#